Protein AF-A0A2H6ICC0-F1 (afdb_monomer)

Sequence (642 aa):
MKVKYIQVIKNCLLLCLLAVVAGCISTKPDLAPKSLFFDSDNVLNVSFKNEGDGEVPANKGNLVIYIDGRALGGYSFSNLADQSFRTPDGSLTIRSNFRMAGSNRRIAVFIDSENEVNESNEFQNTLSRTMTPPAKNGPDFIVSNLYTDPDNKLKIVVKNIGPANSPSNLEVRMRVIVNESVAADITPTLPSLTAGGGETIITPNPPVVISPNSNVRVLLNTNHLFDEIDNTNNVREDILPGGPSIAPYATLLSQPKIKTNIIWEGSGGIKNYPSWTASRKADLNNSILRLEKGEPQALSAPPALLSGGYISASDAWQIYIAHIAQSLWTEVHGAVAWHLVDFPDEQLAYLLDSRKLMTYQPATNRYKFNTYLMGEITAWNPRISYEVLSNLKMIKATPLETIYALTNWMRGHLIHISGSDDYTEQYGYPGPPPADKVLYPLEGKRHKTAGCWGTSGLYGAVLRSVNIPVERANINLNNGTHSRPVFPSVDRSMPHGDDVYTAFLTPSGAVIPTSKIFYTLAQMATKFISPAVDCVSGECNTIAEQASYNTGKDHLQLAYDYMADYILYQYARYGADYLNDSLRGPRIGGSVHEFVKPYFTDAERAAMVTAVETKVKEIGSGNLETGKSKVIARWDRFQQNE

Solvent-accessible surface area (backbone atoms only — not comparable to full-atom values): 33751 Å² total; per-residue (Å²): 124,78,72,66,57,57,55,53,50,52,52,51,51,48,52,53,52,52,57,66,72,56,68,77,76,80,57,31,17,21,58,29,56,73,48,75,49,64,50,100,82,24,30,40,30,44,30,33,33,15,76,19,82,10,60,51,63,85,72,46,37,33,36,39,38,29,52,73,68,39,81,79,51,69,45,56,51,59,75,46,91,74,65,61,30,30,40,53,72,14,50,47,72,48,75,54,91,50,26,40,60,66,68,68,46,38,39,36,38,31,42,34,76,84,64,65,58,75,53,55,49,78,43,42,20,52,44,50,30,20,42,61,43,69,92,76,87,32,19,21,54,28,46,74,46,78,50,55,49,99,84,30,33,48,38,39,31,39,29,22,64,15,82,24,57,40,61,66,65,39,56,29,41,37,40,35,28,46,70,93,38,81,72,44,78,46,72,54,65,38,66,57,26,46,44,63,60,23,67,51,78,49,63,55,83,78,72,47,73,53,57,77,72,31,46,38,36,39,39,55,40,64,83,44,83,82,71,36,45,29,67,81,57,12,60,36,63,49,36,30,58,85,47,77,76,65,61,67,57,53,57,53,57,64,37,66,75,54,24,63,41,31,28,46,67,54,91,91,45,79,40,31,51,83,75,50,54,72,66,60,54,48,50,35,52,52,39,36,53,26,59,74,57,72,46,80,62,95,63,92,61,80,77,68,74,42,88,93,61,24,31,50,53,65,55,51,49,52,33,48,35,41,40,44,26,40,38,51,49,32,59,73,68,56,75,49,82,72,60,77,84,80,48,54,70,80,49,40,30,46,55,35,22,38,78,50,60,34,48,73,39,78,94,74,53,30,27,25,63,34,52,93,54,34,12,35,28,32,70,58,57,35,64,58,32,33,30,50,33,55,74,70,62,23,67,45,84,43,74,64,52,21,53,42,40,49,45,40,42,38,34,49,53,42,43,68,59,56,96,83,64,53,48,40,80,53,54,75,38,83,56,54,51,42,50,63,32,37,66,25,8,38,74,99,44,53,32,48,31,62,38,23,31,11,37,16,10,43,51,34,38,34,37,29,27,69,69,42,42,42,44,50,41,79,38,52,35,71,91,45,82,44,25,11,36,32,32,75,91,68,50,33,28,40,84,47,27,40,56,54,51,31,65,49,68,36,57,54,34,43,67,73,64,63,75,75,68,48,37,40,58,68,52,40,44,51,50,41,73,60,34,82,57,56,70,44,99,88,44,59,38,49,57,26,40,35,20,40,48,47,52,54,39,51,39,49,48,51,17,55,80,53,59,13,35,40,60,46,30,40,32,47,78,63,30,62,69,53,36,46,46,55,44,27,23,59,70,59,97,87,40,68,47,64,59,72,56,51,63,43,53,73,70,54,33,55,50,50,47,53,52,42,52,50,50,34,14,54,73,23,77,71,36,50,69,54,10,25,53,51,45,45,52,35,46,54,50,51,74,61,64,108

Structure (mmCIF, N/CA/C/O backbone):
data_AF-A0A2H6ICC0-F1
#
_entry.id   AF-A0A2H6ICC0-F1
#
loop_
_atom_site.group_PDB
_atom_site.id
_atom_site.type_symbol
_atom_site.label_atom_id
_atom_site.label_alt_id
_atom_site.label_comp_id
_atom_site.label_asym_id
_atom_site.label_entity_id
_atom_site.label_seq_id
_atom_site.pdbx_PDB_ins_code
_atom_site.Cartn_x
_atom_site.Cartn_y
_atom_site.Cartn_z
_atom_site.occupancy
_atom_site.B_iso_or_equiv
_atom_site.auth_seq_id
_atom_site.auth_comp_id
_atom_site.auth_asym_id
_atom_site.auth_atom_id
_atom_site.pdbx_PDB_model_num
ATOM 1 N N . MET A 1 1 ? 50.629 -50.264 -19.658 1.00 44.12 1 MET A N 1
ATOM 2 C CA . MET A 1 1 ? 49.851 -49.571 -18.599 1.00 44.12 1 MET A CA 1
ATOM 3 C C . MET A 1 1 ? 49.465 -48.116 -18.917 1.00 44.12 1 MET A C 1
ATOM 5 O O . MET A 1 1 ? 48.429 -47.691 -18.432 1.00 44.12 1 MET A O 1
ATOM 9 N N . LYS A 1 2 ? 50.190 -47.361 -19.765 1.00 41.44 2 LYS A N 1
ATOM 10 C CA . LYS A 1 2 ? 49.881 -45.937 -20.058 1.00 41.44 2 LYS A CA 1
ATOM 11 C C . LYS A 1 2 ? 48.737 -45.650 -21.056 1.00 41.44 2 LYS A C 1
ATOM 13 O O . LYS A 1 2 ? 48.258 -44.527 -21.093 1.00 41.44 2 LYS A O 1
ATOM 18 N N . VAL A 1 3 ? 48.252 -46.634 -21.822 1.00 41.25 3 VAL A N 1
ATOM 19 C CA . VAL A 1 3 ? 47.220 -46.400 -22.864 1.00 41.25 3 VAL A CA 1
ATOM 20 C C . VAL A 1 3 ? 45.780 -46.515 -22.327 1.00 41.25 3 VAL A C 1
ATOM 22 O O . VAL A 1 3 ? 44.888 -45.834 -22.817 1.00 41.25 3 VAL A O 1
ATOM 25 N N . LYS A 1 4 ? 45.540 -47.283 -21.250 1.00 40.09 4 LYS A N 1
ATOM 26 C CA . LYS A 1 4 ? 44.198 -47.405 -20.640 1.00 40.09 4 LYS A CA 1
ATOM 27 C C . LYS A 1 4 ? 43.798 -46.203 -19.765 1.00 40.09 4 LYS A C 1
ATOM 29 O O . LYS A 1 4 ? 42.611 -45.940 -19.629 1.00 40.09 4 LYS A O 1
ATOM 34 N N . TYR A 1 5 ? 44.757 -45.439 -19.235 1.00 37.22 5 TYR A N 1
ATOM 35 C CA . TYR A 1 5 ? 44.473 -44.263 -18.395 1.00 37.22 5 TYR A CA 1
ATOM 36 C C . TYR A 1 5 ? 43.993 -43.041 -19.201 1.00 37.22 5 TYR A C 1
ATOM 38 O O . TYR A 1 5 ? 43.163 -42.276 -18.722 1.00 37.22 5 TYR A O 1
ATOM 46 N N . ILE A 1 6 ? 44.443 -42.881 -20.451 1.00 44.91 6 ILE A N 1
ATOM 47 C CA . ILE A 1 6 ? 44.057 -41.742 -21.305 1.00 44.91 6 ILE A CA 1
ATOM 48 C C . ILE A 1 6 ? 42.620 -41.893 -21.833 1.00 44.91 6 ILE A C 1
ATOM 50 O O . ILE A 1 6 ? 41.911 -40.898 -21.964 1.00 44.91 6 ILE A O 1
ATOM 54 N N . GLN A 1 7 ? 42.152 -43.125 -22.068 1.00 40.81 7 GLN A N 1
ATOM 55 C CA . GLN A 1 7 ? 40.776 -43.382 -22.512 1.00 40.81 7 GLN A CA 1
ATOM 56 C C . GLN A 1 7 ? 39.751 -43.157 -21.384 1.00 40.81 7 GLN A C 1
ATOM 58 O O . GLN A 1 7 ? 38.674 -42.623 -21.629 1.00 40.81 7 GLN A O 1
ATOM 63 N N . VAL A 1 8 ? 40.103 -43.504 -20.139 1.00 47.03 8 VAL A N 1
ATOM 64 C CA . VAL A 1 8 ? 39.244 -43.284 -18.961 1.00 47.03 8 VAL A CA 1
ATOM 65 C C . VAL A 1 8 ? 39.170 -41.796 -18.604 1.00 47.03 8 VAL A C 1
ATOM 67 O O . VAL A 1 8 ? 38.087 -41.297 -18.317 1.00 47.03 8 VAL A O 1
ATOM 70 N N . ILE A 1 9 ? 40.277 -41.054 -18.718 1.00 47.78 9 ILE A N 1
ATOM 71 C CA . ILE A 1 9 ? 40.278 -39.599 -18.498 1.00 47.78 9 ILE A CA 1
ATOM 72 C C . ILE A 1 9 ? 39.513 -38.871 -19.612 1.00 47.78 9 ILE A C 1
ATOM 74 O O . ILE A 1 9 ? 38.748 -37.967 -19.300 1.00 47.78 9 ILE A O 1
ATOM 78 N N . LYS A 1 10 ? 39.627 -39.284 -20.885 1.00 42.25 10 LYS A N 1
ATOM 79 C CA . LYS A 1 10 ? 38.816 -38.711 -21.977 1.00 42.25 10 LYS A CA 1
ATOM 80 C C . LYS A 1 10 ? 37.323 -38.995 -21.815 1.00 42.25 10 LYS A C 1
ATOM 82 O O . LYS A 1 10 ? 36.534 -38.090 -22.050 1.00 42.25 10 LYS A O 1
ATOM 87 N N . ASN A 1 11 ? 36.933 -40.187 -21.361 1.00 40.16 11 ASN A N 1
ATOM 88 C CA . ASN A 1 11 ? 35.523 -40.507 -21.118 1.00 40.16 11 ASN A CA 1
ATOM 89 C C . ASN A 1 11 ? 34.962 -39.806 -19.867 1.00 40.16 11 ASN A C 1
ATOM 91 O O . ASN A 1 11 ? 33.816 -39.372 -19.903 1.00 40.16 11 ASN A O 1
ATOM 95 N N . CYS A 1 12 ? 35.755 -39.606 -18.805 1.00 36.97 12 CYS A N 1
ATOM 96 C CA . CYS A 1 12 ? 35.350 -38.781 -17.658 1.00 36.97 12 CYS A CA 1
ATOM 97 C C . CYS A 1 12 ? 35.291 -37.284 -17.996 1.00 36.97 12 CYS A C 1
ATOM 99 O O . CYS A 1 12 ? 34.384 -36.606 -17.527 1.00 36.97 12 CYS A O 1
ATOM 101 N N . LEU A 1 13 ? 36.199 -36.759 -18.832 1.00 36.88 13 LEU A N 1
ATOM 102 C CA . LEU A 1 13 ? 36.127 -35.368 -19.296 1.00 36.88 13 LEU A CA 1
ATOM 103 C C . LEU A 1 13 ? 34.940 -35.151 -20.242 1.00 36.88 13 LEU A C 1
ATOM 105 O O . LEU A 1 13 ? 34.327 -34.094 -20.195 1.00 36.88 13 LEU A O 1
ATOM 109 N N . LEU A 1 14 ? 34.589 -36.147 -21.066 1.00 37.28 14 LEU A N 1
ATOM 110 C CA . LEU A 1 14 ? 33.424 -36.089 -21.951 1.00 37.28 14 LEU A CA 1
ATOM 111 C C . LEU A 1 14 ? 32.106 -36.223 -21.167 1.00 37.28 14 LEU A C 1
ATOM 113 O O . LEU A 1 14 ? 31.160 -35.515 -21.488 1.00 37.28 14 LEU A O 1
ATOM 117 N N . LEU A 1 15 ? 32.051 -37.042 -20.104 1.00 35.84 15 LEU A N 1
ATOM 118 C CA . LEU A 1 15 ? 30.902 -37.081 -19.185 1.00 35.84 15 LEU A CA 1
ATOM 119 C C . LEU A 1 15 ? 30.785 -35.806 -18.331 1.00 35.84 15 LEU A C 1
ATOM 121 O O . LEU A 1 15 ? 29.672 -35.335 -18.122 1.00 35.84 15 LEU A O 1
ATOM 125 N N . CYS A 1 16 ? 31.897 -35.206 -17.889 1.00 31.72 16 CYS A N 1
ATOM 126 C CA . CYS A 1 16 ? 31.870 -33.908 -17.205 1.00 31.72 16 CYS A CA 1
ATOM 127 C C . CYS A 1 16 ? 31.528 -32.749 -18.154 1.00 31.72 16 CYS A C 1
ATOM 129 O O . CYS A 1 16 ? 30.838 -31.832 -17.731 1.00 31.72 16 CYS A O 1
ATOM 131 N N . LEU A 1 17 ? 31.937 -32.780 -19.431 1.00 33.81 17 LEU A N 1
ATOM 132 C CA . LEU A 1 17 ? 31.504 -31.774 -20.411 1.00 33.81 17 LEU A CA 1
ATOM 133 C C . LEU A 1 17 ? 30.037 -31.959 -20.824 1.00 33.81 17 LEU A C 1
ATOM 135 O O . LEU A 1 17 ? 29.349 -30.965 -21.017 1.00 33.81 17 LEU A O 1
ATOM 139 N N . LEU A 1 18 ? 29.523 -33.190 -20.910 1.00 32.41 18 LEU A N 1
ATOM 140 C CA . LEU A 1 18 ? 28.098 -33.435 -21.177 1.00 32.41 18 LEU A CA 1
ATOM 141 C C . LEU A 1 18 ? 27.208 -33.059 -19.979 1.00 32.41 18 LEU A C 1
ATOM 143 O O . LEU A 1 18 ? 26.106 -32.557 -20.182 1.00 32.41 18 LEU A O 1
ATOM 147 N N . ALA A 1 19 ? 27.701 -33.198 -18.743 1.00 30.83 19 ALA A N 1
ATOM 148 C CA . ALA A 1 19 ? 27.002 -32.738 -17.540 1.00 30.83 19 ALA A CA 1
ATOM 149 C C . ALA A 1 19 ? 26.992 -31.203 -17.373 1.00 30.83 19 ALA A C 1
ATOM 151 O O . ALA A 1 19 ? 26.155 -30.678 -16.647 1.00 30.83 19 ALA A O 1
ATOM 152 N N . VAL A 1 20 ? 27.879 -30.472 -18.061 1.00 34.12 20 VAL A N 1
ATOM 153 C CA . VAL A 1 20 ? 27.887 -28.994 -18.083 1.00 34.12 20 VAL A CA 1
ATOM 154 C C . VAL A 1 20 ? 26.990 -28.427 -19.200 1.00 34.12 20 VAL A C 1
ATOM 156 O O . VAL A 1 20 ? 26.629 -27.255 -19.158 1.00 34.12 20 VAL A O 1
ATOM 159 N N . VAL A 1 21 ? 26.558 -29.250 -20.166 1.00 37.00 21 VAL A N 1
ATOM 160 C CA . VAL A 1 21 ? 25.686 -28.830 -21.287 1.00 37.00 21 VAL A CA 1
ATOM 161 C C . VAL A 1 21 ? 24.214 -29.223 -21.079 1.00 37.00 21 VAL A C 1
ATOM 163 O O . VAL A 1 21 ? 23.331 -28.673 -21.729 1.00 37.00 21 VAL A O 1
ATOM 166 N N . ALA A 1 22 ? 23.913 -30.081 -20.105 1.00 35.56 22 ALA A N 1
ATOM 167 C CA . ALA A 1 22 ? 22.574 -30.208 -19.538 1.00 35.56 22 ALA A CA 1
ATOM 168 C C . ALA A 1 22 ? 22.519 -29.424 -18.223 1.00 35.56 22 ALA A C 1
ATOM 170 O O . ALA A 1 22 ? 22.452 -30.000 -17.139 1.00 35.56 22 ALA A O 1
ATOM 171 N N . GLY A 1 23 ? 22.574 -28.093 -18.309 1.00 34.41 23 GLY A N 1
ATOM 172 C CA . GLY A 1 23 ? 22.089 -27.277 -17.206 1.00 34.41 23 GLY A CA 1
ATOM 173 C C . GLY A 1 23 ? 20.642 -27.690 -16.960 1.00 34.41 23 GLY A C 1
ATOM 174 O O . GLY A 1 23 ? 19.778 -27.377 -17.773 1.00 34.41 23 GLY A O 1
ATOM 175 N N . CYS A 1 24 ? 20.381 -28.446 -15.889 1.00 34.72 24 CYS A N 1
ATOM 176 C CA . CYS A 1 24 ? 19.033 -28.591 -15.361 1.00 34.72 24 CYS A CA 1
ATOM 177 C C . CYS A 1 24 ? 18.557 -27.170 -15.065 1.00 34.72 24 CYS A C 1
ATOM 179 O O . CYS A 1 24 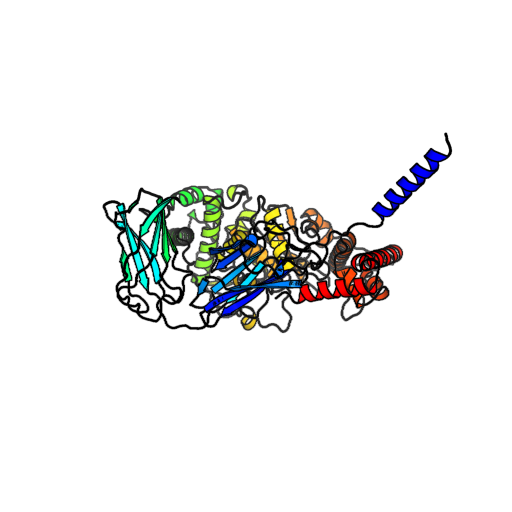? 18.914 -26.589 -14.039 1.00 34.72 24 CYS A O 1
ATOM 181 N N . ILE A 1 25 ? 17.816 -26.583 -16.004 1.00 48.03 25 ILE A N 1
ATOM 182 C CA . ILE A 1 25 ? 17.058 -25.366 -15.771 1.00 48.03 25 ILE A CA 1
ATOM 183 C C . ILE A 1 25 ? 16.066 -25.770 -14.688 1.00 48.03 25 ILE A C 1
ATOM 185 O O . ILE A 1 25 ? 15.098 -26.472 -14.960 1.00 48.03 25 ILE A O 1
ATOM 189 N N . SER A 1 26 ? 16.374 -25.423 -13.440 1.00 57.66 26 SER A N 1
ATOM 190 C CA . SER A 1 26 ? 15.455 -25.624 -12.330 1.00 57.66 26 SER A CA 1
ATOM 191 C C . SER A 1 26 ? 14.268 -24.700 -12.575 1.00 57.66 26 SER A C 1
ATOM 193 O O . SER A 1 26 ? 14.351 -23.492 -12.342 1.00 57.66 26 SER A O 1
ATOM 195 N N . THR A 1 27 ? 13.205 -25.246 -13.157 1.00 82.00 27 THR A N 1
ATOM 196 C CA . THR A 1 27 ? 11.930 -24.561 -13.343 1.00 82.00 27 THR A CA 1
ATOM 197 C C . THR A 1 27 ? 11.330 -24.300 -11.969 1.00 82.00 27 THR A C 1
ATOM 199 O O . THR A 1 27 ? 11.244 -25.217 -11.151 1.00 82.00 27 THR A O 1
ATOM 202 N N . LYS A 1 28 ? 10.933 -23.057 -11.701 1.00 89.75 28 LYS A N 1
ATOM 203 C CA . LYS A 1 28 ? 10.338 -22.662 -10.422 1.00 89.75 28 LYS A CA 1
ATOM 204 C C . LYS A 1 28 ? 8.816 -22.493 -10.549 1.00 89.75 28 LYS A C 1
ATOM 206 O O . LYS A 1 28 ? 8.366 -22.122 -11.637 1.00 89.75 28 LYS A O 1
ATOM 211 N N . PRO A 1 29 ? 8.044 -22.775 -9.486 1.00 93.38 29 PRO A N 1
ATOM 212 C CA . PRO A 1 29 ? 6.630 -22.403 -9.414 1.00 93.38 29 PRO A CA 1
ATOM 213 C C . PRO A 1 29 ? 6.448 -20.875 -9.335 1.00 93.38 29 PRO A C 1
ATOM 215 O O . PRO A 1 29 ? 7.413 -20.154 -9.082 1.00 93.38 29 PRO A O 1
ATOM 218 N N . ASP A 1 30 ? 5.217 -20.409 -9.548 1.00 92.56 30 ASP A N 1
ATOM 219 C CA . ASP A 1 30 ? 4.796 -18.997 -9.457 1.00 92.56 30 ASP A CA 1
ATOM 220 C C . ASP A 1 30 ? 3.329 -18.941 -9.001 1.00 92.56 30 ASP A C 1
ATOM 222 O O . ASP A 1 30 ? 2.415 -19.211 -9.775 1.00 92.56 30 ASP A O 1
ATOM 226 N N . LEU A 1 31 ? 3.082 -18.716 -7.723 1.00 94.50 31 LEU A N 1
ATOM 227 C CA . LEU A 1 31 ? 1.787 -18.777 -7.073 1.00 94.50 31 LEU A CA 1
ATOM 228 C C . LEU A 1 31 ? 1.141 -17.395 -7.022 1.00 94.50 31 LEU A C 1
ATOM 230 O O . LEU A 1 31 ? 1.416 -16.574 -6.154 1.00 94.50 31 LEU A O 1
ATOM 234 N N . ALA A 1 32 ? 0.146 -17.191 -7.876 1.00 93.75 32 ALA A N 1
ATOM 235 C CA . ALA A 1 32 ? -0.586 -15.936 -7.925 1.00 93.75 32 ALA A CA 1
ATOM 236 C C . ALA A 1 32 ? -2.069 -16.133 -7.557 1.00 93.75 32 ALA A C 1
ATOM 238 O O . ALA A 1 32 ? -2.754 -16.963 -8.176 1.00 93.75 32 ALA A O 1
ATOM 239 N N . PRO A 1 33 ? -2.626 -15.370 -6.593 1.00 95.19 33 PRO A N 1
ATOM 240 C CA . PRO A 1 33 ? -4.070 -15.231 -6.458 1.00 95.19 33 PRO A CA 1
ATOM 241 C C . PRO A 1 33 ? -4.669 -14.625 -7.734 1.00 95.19 33 PRO A C 1
ATOM 243 O O . PRO A 1 33 ? -4.072 -13.767 -8.379 1.00 95.19 33 PRO A O 1
ATOM 246 N N . LYS A 1 34 ? -5.858 -15.097 -8.117 1.00 93.12 34 LYS A N 1
ATOM 247 C CA . LYS A 1 34 ? -6.513 -14.750 -9.388 1.00 93.12 34 LYS A CA 1
ATOM 248 C C . LYS A 1 34 ? -7.861 -14.090 -9.217 1.00 93.12 34 LYS A C 1
ATOM 250 O O . LYS A 1 34 ? -8.184 -13.186 -9.976 1.00 93.12 34 LYS A O 1
ATOM 255 N N . SER A 1 35 ? -8.664 -14.531 -8.254 1.00 93.81 35 SER A N 1
ATOM 256 C CA . SER A 1 35 ? -9.976 -13.923 -8.049 1.00 93.81 35 SER A CA 1
ATOM 257 C C . SER A 1 35 ? -10.498 -14.090 -6.630 1.00 93.81 35 SER A C 1
ATOM 259 O O . SER A 1 35 ? -10.187 -15.055 -5.928 1.00 93.81 35 SER A O 1
ATOM 261 N N . LEU A 1 36 ? -11.322 -13.122 -6.237 1.00 95.75 36 LEU A N 1
ATOM 262 C CA . LEU A 1 36 ? -12.102 -13.098 -5.009 1.00 95.75 36 LEU A CA 1
ATOM 263 C C . LEU A 1 36 ? -13.563 -12.940 -5.414 1.00 95.75 36 LEU A C 1
ATOM 265 O O . LEU A 1 36 ? -13.875 -12.077 -6.233 1.00 95.75 36 LEU A O 1
ATOM 269 N N . PHE A 1 37 ? -14.455 -13.755 -4.861 1.00 96.50 37 PHE A N 1
ATOM 270 C CA . PHE A 1 37 ? -15.891 -13.628 -5.113 1.00 96.50 37 PHE A CA 1
ATOM 271 C C . PHE A 1 37 ? -16.714 -14.190 -3.956 1.00 96.50 37 PHE A C 1
ATOM 273 O O . PHE A 1 37 ? -16.243 -15.026 -3.184 1.00 96.50 37 PHE A O 1
ATOM 280 N N . PHE A 1 38 ? -17.958 -13.735 -3.841 1.00 96.56 38 PHE A N 1
ATOM 281 C CA . PHE A 1 38 ? -18.928 -14.280 -2.896 1.00 96.56 38 PHE A CA 1
ATOM 282 C C . PHE A 1 38 ? -19.798 -15.328 -3.583 1.00 96.56 38 PHE A C 1
ATOM 284 O O . PHE A 1 38 ? -20.252 -15.113 -4.707 1.00 96.56 38 PHE A O 1
ATOM 291 N N . ASP A 1 39 ? -20.041 -16.453 -2.916 1.00 95.75 39 ASP A N 1
ATOM 292 C CA . ASP A 1 39 ? -21.062 -17.400 -3.367 1.00 95.75 39 ASP A CA 1
ATOM 293 C C . ASP A 1 39 ? -22.481 -16.946 -2.970 1.00 95.75 39 ASP A C 1
ATOM 295 O O . ASP A 1 39 ? -22.679 -15.896 -2.354 1.00 95.75 39 ASP A O 1
ATOM 299 N N . SER A 1 40 ? -23.489 -17.762 -3.294 1.00 92.56 40 SER A N 1
ATOM 300 C CA . SER A 1 40 ? -24.893 -17.506 -2.937 1.00 92.56 40 SER A CA 1
ATOM 301 C C . SER A 1 40 ? -25.155 -17.425 -1.428 1.00 92.56 40 SER A C 1
ATOM 303 O O . SER A 1 40 ? -26.212 -16.953 -1.002 1.00 92.56 40 SER A O 1
ATOM 305 N N . ASP A 1 41 ? -24.215 -17.888 -0.603 1.00 92.19 41 ASP A N 1
ATOM 306 C CA . ASP A 1 41 ? -24.300 -17.826 0.847 1.00 92.19 41 ASP A CA 1
ATOM 307 C C . ASP A 1 41 ? -23.580 -16.625 1.465 1.00 92.19 41 ASP A C 1
ATOM 309 O O . ASP A 1 41 ? -23.673 -16.446 2.684 1.00 92.19 41 ASP A O 1
ATOM 313 N N . ASN A 1 42 ? -22.976 -15.763 0.641 1.00 95.12 42 ASN A N 1
ATOM 314 C CA . ASN A 1 42 ? -22.047 -14.693 1.014 1.00 95.12 42 ASN A CA 1
ATOM 315 C C . ASN A 1 42 ? -20.739 -15.198 1.631 1.00 95.12 42 ASN A C 1
ATOM 317 O O . ASN A 1 42 ? -20.089 -14.476 2.393 1.00 95.12 42 ASN A O 1
ATOM 321 N N . VAL A 1 43 ? -20.343 -16.432 1.330 1.00 95.88 43 VAL A N 1
ATOM 322 C CA . VAL A 1 43 ? -19.042 -16.951 1.744 1.00 95.88 43 VAL A CA 1
ATOM 323 C C . VAL A 1 43 ? -17.990 -16.518 0.731 1.00 95.88 43 VAL A C 1
ATOM 325 O O . VAL A 1 43 ? -18.186 -16.638 -0.481 1.00 95.88 43 VAL A O 1
ATOM 328 N N . LEU A 1 44 ? -16.868 -15.998 1.228 1.00 97.00 44 LEU A N 1
ATOM 329 C CA . LEU A 1 44 ? -15.742 -15.595 0.392 1.00 97.00 44 LEU A CA 1
ATOM 330 C C . LEU A 1 44 ? -15.065 -16.822 -0.221 1.00 97.00 44 LEU A C 1
ATOM 332 O O . LEU A 1 44 ? -14.693 -17.759 0.488 1.00 97.00 44 LEU A O 1
ATOM 336 N N . ASN A 1 45 ? -14.851 -16.778 -1.528 1.00 97.69 45 ASN A N 1
ATOM 337 C CA . ASN A 1 45 ? -14.082 -17.747 -2.290 1.00 97.69 45 ASN A CA 1
ATOM 338 C C . ASN A 1 45 ? -12.814 -17.077 -2.821 1.00 97.69 45 ASN A C 1
ATOM 340 O O . ASN A 1 45 ? -12.860 -15.939 -3.292 1.00 97.69 45 ASN A O 1
ATOM 344 N N . VAL A 1 46 ? -11.695 -17.795 -2.749 1.00 97.31 46 VAL A N 1
ATOM 345 C CA . VAL A 1 46 ? -10.382 -17.333 -3.211 1.00 97.31 46 VAL A CA 1
ATOM 346 C C . VAL A 1 46 ? -9.857 -18.312 -4.246 1.00 97.31 46 VAL A C 1
ATOM 348 O O . VAL A 1 46 ? -9.639 -19.478 -3.925 1.00 97.31 46 VAL A O 1
ATOM 351 N N . SER A 1 47 ? -9.640 -17.848 -5.474 1.00 96.62 47 SER A N 1
ATOM 352 C CA . SER A 1 47 ? -9.022 -18.655 -6.530 1.00 96.62 47 SER A CA 1
ATOM 353 C C . SER A 1 47 ? -7.577 -18.242 -6.736 1.00 96.62 47 SER A C 1
ATOM 355 O O . SER A 1 47 ? -7.275 -17.049 -6.746 1.00 96.62 47 SER A O 1
ATOM 357 N N . PHE A 1 48 ? -6.696 -19.212 -6.940 1.00 96.38 48 PHE A N 1
ATOM 358 C CA . PHE A 1 48 ? -5.279 -18.988 -7.208 1.00 96.38 48 PHE A CA 1
ATOM 359 C C . PHE A 1 48 ? -4.714 -20.046 -8.153 1.00 96.38 48 PHE A C 1
ATOM 361 O O . PHE A 1 48 ? -5.356 -21.069 -8.413 1.00 96.38 48 PHE A O 1
ATOM 368 N N . LYS A 1 49 ? -3.532 -19.774 -8.709 1.00 95.25 49 LYS A N 1
ATOM 369 C CA . LYS A 1 49 ? -2.915 -20.591 -9.755 1.00 95.25 49 LYS A CA 1
ATOM 370 C C . LYS A 1 49 ? -1.396 -20.649 -9.591 1.00 95.25 49 LYS A C 1
ATOM 372 O O . LYS A 1 49 ? -0.803 -19.646 -9.212 1.00 95.25 49 LYS A O 1
ATOM 377 N N . ASN A 1 50 ? -0.791 -21.787 -9.930 1.00 95.19 50 ASN A N 1
ATOM 378 C CA . ASN A 1 50 ? 0.634 -21.878 -10.241 1.00 95.19 50 ASN A CA 1
ATOM 379 C C . ASN A 1 50 ? 0.863 -21.522 -11.723 1.00 95.19 50 ASN A C 1
ATOM 381 O O . ASN A 1 50 ? 0.532 -22.296 -12.618 1.00 95.19 50 ASN A O 1
ATOM 385 N N . GLU A 1 51 ? 1.386 -20.334 -11.999 1.00 90.19 51 GLU A N 1
ATOM 386 C CA . GLU A 1 51 ? 1.707 -19.808 -13.332 1.00 90.19 51 GLU A CA 1
ATOM 387 C C . GLU A 1 51 ? 3.146 -20.077 -13.779 1.00 90.19 51 GLU A C 1
ATOM 389 O O . GLU A 1 51 ? 3.539 -19.674 -14.885 1.00 90.19 51 GLU A O 1
ATOM 394 N N . GLY A 1 52 ? 3.920 -20.724 -12.908 1.00 88.44 52 GLY A N 1
ATOM 395 C CA . GLY A 1 52 ? 5.311 -21.062 -13.131 1.00 88.44 52 GLY A CA 1
ATOM 396 C C . GLY A 1 52 ? 5.455 -22.358 -13.915 1.00 88.44 52 GLY A C 1
ATOM 397 O O . GLY A 1 52 ? 4.552 -23.191 -13.981 1.00 88.44 52 GLY A O 1
ATOM 398 N N . ASP A 1 53 ? 6.644 -22.546 -14.480 1.00 85.94 53 ASP A N 1
ATOM 399 C CA . ASP A 1 53 ? 6.994 -23.762 -15.222 1.00 85.94 53 ASP A CA 1
ATOM 400 C C . ASP A 1 53 ? 7.369 -24.928 -14.276 1.00 85.94 53 ASP A C 1
ATOM 402 O O . ASP A 1 53 ? 7.598 -26.046 -14.737 1.00 85.94 53 ASP A O 1
ATOM 406 N N . GLY A 1 54 ? 7.500 -24.675 -12.966 1.00 90.19 54 GLY A N 1
ATOM 407 C CA . GLY A 1 54 ? 7.873 -25.661 -11.947 1.00 90.19 54 GLY A CA 1
ATOM 408 C C . GLY A 1 54 ? 6.720 -26.086 -11.040 1.00 90.19 54 GLY A C 1
ATOM 409 O O . GLY A 1 54 ? 5.731 -25.376 -10.883 1.00 90.19 54 GLY A O 1
ATOM 410 N N . GLU A 1 55 ? 6.865 -27.248 -10.404 1.00 95.06 55 GLU A N 1
ATOM 411 C CA . GLU A 1 55 ? 5.908 -27.740 -9.409 1.00 95.06 55 GLU A CA 1
ATOM 412 C C . GLU A 1 55 ? 6.084 -27.048 -8.049 1.00 95.06 55 GLU A C 1
ATOM 414 O O . GLU A 1 55 ? 7.204 -26.801 -7.592 1.00 95.06 55 GLU A O 1
ATOM 419 N N . VAL A 1 56 ? 4.971 -26.795 -7.360 1.00 95.69 56 VAL A N 1
ATOM 420 C CA . VAL A 1 56 ? 4.965 -26.333 -5.968 1.00 95.69 56 VAL A CA 1
ATOM 421 C C . VAL A 1 56 ? 5.333 -27.512 -5.059 1.00 95.69 56 VAL A C 1
ATOM 423 O O . VAL A 1 56 ? 4.596 -28.505 -5.030 1.00 95.69 56 VAL A O 1
ATOM 426 N N . PRO A 1 57 ? 6.414 -27.427 -4.260 1.00 94.94 57 PRO A N 1
ATOM 427 C CA . PRO A 1 57 ? 6.842 -28.531 -3.406 1.00 94.94 57 PRO A CA 1
ATOM 428 C C . PRO A 1 57 ? 5.743 -28.998 -2.449 1.00 94.94 57 PRO A C 1
ATOM 430 O O . PRO A 1 57 ? 5.037 -28.181 -1.856 1.00 94.94 57 PRO A O 1
ATOM 433 N N . ALA A 1 58 ? 5.623 -30.314 -2.256 1.00 92.19 58 ALA A N 1
ATOM 434 C CA . ALA A 1 58 ? 4.652 -30.890 -1.329 1.00 92.19 58 ALA A CA 1
ATOM 435 C C . ALA A 1 58 ? 4.807 -30.321 0.093 1.00 92.19 58 ALA A C 1
ATOM 437 O O . ALA A 1 58 ? 5.918 -30.070 0.560 1.00 92.19 58 ALA A O 1
ATOM 438 N N . ASN A 1 59 ? 3.678 -30.160 0.788 1.00 89.19 59 ASN A N 1
ATOM 439 C CA . ASN A 1 59 ? 3.580 -29.673 2.171 1.00 89.19 59 ASN A CA 1
ATOM 440 C C . ASN A 1 59 ? 4.104 -28.255 2.439 1.00 89.19 59 ASN A C 1
ATOM 442 O O . ASN A 1 59 ? 4.153 -27.857 3.598 1.00 89.19 59 ASN A O 1
ATOM 446 N N . LYS A 1 60 ? 4.465 -27.498 1.402 1.00 94.62 60 LYS A N 1
ATOM 447 C CA . LYS A 1 60 ? 4.885 -26.104 1.529 1.00 94.62 60 LYS A CA 1
ATOM 448 C C . LYS A 1 60 ? 3.804 -25.127 1.107 1.00 94.62 60 LYS A C 1
ATOM 450 O O . LYS A 1 60 ? 2.991 -25.451 0.229 1.00 94.62 60 LYS A O 1
ATOM 455 N N . GLY A 1 61 ? 3.892 -23.937 1.688 1.00 94.81 61 GLY A N 1
ATOM 456 C CA . GLY A 1 61 ? 3.119 -22.769 1.316 1.00 94.81 61 GLY A CA 1
ATOM 457 C C . GLY A 1 61 ? 1.827 -22.641 2.108 1.00 94.81 61 GLY A C 1
ATOM 458 O O . GLY A 1 61 ? 1.296 -23.583 2.715 1.00 94.81 61 GLY A O 1
ATOM 459 N N . ASN A 1 62 ? 1.310 -21.426 2.093 1.00 96.44 62 ASN A N 1
ATOM 460 C CA . ASN A 1 62 ? 0.125 -21.050 2.832 1.00 96.44 62 ASN A CA 1
ATOM 461 C C . ASN A 1 62 ? -0.623 -19.917 2.125 1.00 96.44 62 ASN A C 1
ATOM 463 O O . ASN A 1 62 ? -0.124 -19.305 1.189 1.00 96.44 62 ASN A O 1
ATOM 467 N N . LEU A 1 63 ? -1.832 -19.630 2.588 1.00 96.50 63 LEU A N 1
ATOM 468 C CA . LEU A 1 63 ? -2.618 -18.477 2.165 1.00 96.50 63 LEU A CA 1
ATOM 469 C C . LEU A 1 63 ? -3.194 -17.805 3.402 1.00 96.50 63 LEU A C 1
ATOM 471 O O . LEU A 1 63 ? -3.827 -18.476 4.213 1.00 96.50 63 LEU A O 1
ATOM 475 N N . VAL A 1 64 ? -3.011 -16.496 3.542 1.00 97.50 64 VAL A N 1
ATOM 476 C CA . VAL A 1 64 ? -3.603 -15.697 4.626 1.00 97.50 64 VAL A CA 1
ATOM 477 C C . VAL A 1 64 ? -4.659 -14.759 4.054 1.00 97.50 64 VAL A C 1
ATOM 479 O O . VAL A 1 64 ? -4.463 -14.185 2.983 1.00 97.50 64 VAL A O 1
ATOM 482 N N . ILE A 1 65 ? -5.782 -14.617 4.762 1.00 97.31 65 ILE A N 1
ATOM 483 C CA . ILE A 1 65 ? -6.898 -13.742 4.396 1.00 97.31 65 ILE A CA 1
ATOM 484 C C . ILE A 1 65 ? -7.004 -12.605 5.415 1.00 97.31 65 ILE A C 1
ATOM 486 O O . ILE A 1 65 ? -7.132 -12.829 6.624 1.00 97.31 65 ILE A O 1
ATOM 490 N N . TYR A 1 66 ? -7.003 -11.380 4.899 1.00 96.56 66 TYR A N 1
ATOM 491 C CA . TYR A 1 66 ? -7.187 -10.151 5.655 1.00 96.56 66 TYR A CA 1
ATOM 492 C C . TYR A 1 66 ? -8.516 -9.504 5.274 1.00 96.56 66 TYR A C 1
ATOM 494 O O . TYR A 1 66 ? -8.804 -9.329 4.090 1.00 96.56 66 TYR A O 1
ATOM 502 N N . ILE A 1 67 ? -9.311 -9.127 6.273 1.00 95.38 67 ILE A N 1
ATOM 503 C CA . ILE A 1 67 ? -10.610 -8.471 6.095 1.00 95.38 67 ILE A CA 1
ATOM 504 C C . ILE A 1 67 ? -10.628 -7.219 6.970 1.00 95.38 67 ILE A C 1
ATOM 506 O O . ILE A 1 67 ? -10.342 -7.273 8.164 1.00 95.38 67 ILE A O 1
ATOM 510 N N . ASP A 1 68 ? -10.882 -6.072 6.342 1.00 93.56 68 ASP A N 1
ATOM 511 C CA . ASP A 1 68 ? -10.874 -4.731 6.938 1.00 93.56 68 ASP A CA 1
ATOM 512 C C . ASP A 1 68 ? -9.633 -4.445 7.787 1.00 93.56 68 ASP A C 1
ATOM 514 O O . ASP A 1 68 ? -9.698 -3.848 8.860 1.00 93.56 68 ASP A O 1
ATOM 518 N N . GLY A 1 69 ? -8.483 -4.890 7.276 1.00 90.94 69 GLY A N 1
ATOM 519 C CA . GLY A 1 69 ? -7.184 -4.687 7.907 1.00 90.94 69 GLY A CA 1
ATOM 520 C C . GLY A 1 69 ? -6.803 -5.721 8.965 1.00 90.94 69 GLY A C 1
ATOM 521 O O . GLY A 1 69 ? -5.688 -5.648 9.473 1.00 90.94 69 GLY A O 1
ATOM 522 N N . ARG A 1 70 ? -7.666 -6.697 9.279 1.00 90.56 70 ARG A N 1
ATOM 523 C CA . ARG A 1 70 ? -7.411 -7.739 10.287 1.00 90.56 70 ARG A CA 1
ATOM 524 C C . ARG A 1 70 ? -7.122 -9.085 9.630 1.00 90.56 70 ARG A C 1
ATOM 526 O O . ARG A 1 70 ? -7.866 -9.504 8.749 1.00 90.56 70 ARG A O 1
ATOM 533 N N . ALA A 1 71 ? -6.086 -9.786 10.087 1.00 91.38 71 ALA A N 1
ATOM 534 C CA . ALA A 1 71 ? -5.853 -11.182 9.721 1.00 91.38 71 ALA A CA 1
ATOM 535 C C . ALA A 1 71 ? -6.884 -12.066 10.437 1.00 91.38 71 ALA A C 1
ATOM 537 O O . ALA A 1 71 ? -6.803 -12.237 11.654 1.00 91.38 71 ALA A O 1
ATOM 538 N N . LEU A 1 72 ? -7.870 -12.594 9.709 1.00 88.88 72 LEU A N 1
ATOM 539 C CA . LEU A 1 72 ? -8.939 -13.403 10.313 1.00 88.88 72 LEU A CA 1
ATOM 540 C C . LEU A 1 72 ? -8.681 -14.909 10.211 1.00 88.88 72 LEU A C 1
ATOM 542 O O . LEU A 1 72 ? -9.269 -15.688 10.960 1.00 88.88 72 LEU A O 1
ATOM 546 N N . GLY A 1 73 ? -7.782 -15.332 9.322 1.00 89.81 73 GLY A N 1
ATOM 547 C CA . GLY A 1 73 ? -7.353 -16.722 9.220 1.00 89.81 73 GLY A CA 1
ATOM 548 C C . GLY A 1 73 ? -6.606 -17.015 7.927 1.00 89.81 73 GLY A C 1
ATOM 549 O O . GLY A 1 73 ? -6.218 -16.111 7.188 1.00 89.81 73 GLY A O 1
ATOM 550 N N . GLY A 1 74 ? -6.393 -18.300 7.664 1.00 93.56 74 GLY A N 1
ATOM 551 C CA . GLY A 1 74 ? -5.641 -18.761 6.510 1.00 93.56 74 GLY A CA 1
ATOM 552 C C . GLY A 1 74 ? -5.664 -20.276 6.353 1.00 93.56 74 GLY A C 1
ATOM 553 O O . GLY A 1 74 ? -6.238 -20.999 7.168 1.00 93.56 74 GLY A O 1
ATOM 554 N N . TYR A 1 75 ? -5.019 -20.745 5.294 1.00 95.75 75 TYR A N 1
ATOM 555 C CA . TYR A 1 75 ? -4.959 -22.141 4.892 1.00 95.75 75 TYR A CA 1
ATOM 556 C C . TYR A 1 75 ? -3.502 -22.560 4.755 1.00 95.75 75 TYR A C 1
ATOM 558 O O . TYR A 1 75 ? -2.745 -21.935 4.017 1.00 95.75 75 TYR A O 1
ATOM 566 N N . SER A 1 76 ? -3.108 -23.636 5.437 1.00 95.75 76 SER A N 1
ATOM 567 C CA . SER A 1 76 ? -1.859 -24.323 5.104 1.00 95.75 76 SER A CA 1
ATOM 568 C C . SER A 1 76 ? -2.114 -25.243 3.921 1.00 95.75 76 SER A C 1
ATOM 570 O O . SER A 1 76 ? -3.048 -26.048 3.946 1.00 95.75 76 SER A O 1
ATOM 572 N N . PHE A 1 77 ? -1.278 -25.150 2.892 1.00 95.12 77 PHE A N 1
ATOM 573 C CA . PHE A 1 77 ? -1.449 -25.931 1.672 1.00 95.12 77 PHE A CA 1
ATOM 574 C C . PHE A 1 77 ? -1.260 -27.432 1.882 1.00 95.12 77 PHE A C 1
ATOM 576 O O . PHE A 1 77 ? -1.786 -28.225 1.106 1.00 95.12 77 PHE A O 1
ATOM 583 N N . SER A 1 78 ? -0.554 -27.840 2.937 1.00 92.75 78 SER A N 1
ATOM 584 C CA . SER A 1 78 ? -0.430 -29.248 3.337 1.00 92.75 78 SER A CA 1
ATOM 585 C C . SER A 1 78 ? -1.766 -29.874 3.762 1.00 92.75 78 SER A C 1
ATOM 587 O O . SER A 1 78 ? -1.953 -31.076 3.602 1.00 92.75 78 SER A O 1
ATOM 589 N N . ASN A 1 79 ? -2.714 -29.062 4.242 1.00 94.25 79 ASN A N 1
ATOM 590 C CA . ASN A 1 79 ? -3.999 -29.518 4.778 1.00 94.25 79 ASN A CA 1
ATOM 591 C C . ASN A 1 79 ? -5.150 -29.438 3.765 1.00 94.25 79 ASN A C 1
ATOM 593 O O . ASN A 1 79 ? -6.283 -29.793 4.091 1.00 94.25 79 ASN A O 1
ATOM 597 N N . LEU A 1 80 ? -4.893 -28.940 2.553 1.00 94.50 80 LEU A N 1
ATOM 598 C CA . LEU A 1 80 ? -5.909 -28.881 1.507 1.00 94.50 80 LEU A CA 1
ATOM 599 C C . LEU A 1 80 ? -6.177 -30.289 0.961 1.00 94.50 80 LEU A C 1
ATOM 601 O O . LEU A 1 80 ? -5.256 -31.062 0.713 1.00 94.50 80 LEU A O 1
ATOM 605 N N . ALA A 1 81 ? -7.448 -30.643 0.775 1.00 94.12 81 ALA A N 1
ATOM 606 C CA . ALA A 1 81 ? -7.799 -31.938 0.189 1.00 94.12 81 ALA A CA 1
ATOM 607 C C . ALA A 1 81 ? -7.435 -31.998 -1.305 1.00 94.12 81 ALA A C 1
ATOM 609 O O . ALA A 1 81 ? -6.965 -33.023 -1.792 1.00 94.12 81 ALA A O 1
ATOM 610 N N . ASP A 1 82 ? -7.631 -30.884 -2.014 1.00 94.56 82 ASP A N 1
ATOM 611 C CA . ASP A 1 82 ? -7.244 -30.719 -3.411 1.00 94.56 82 ASP A CA 1
ATOM 612 C C . ASP A 1 82 ? -5.836 -30.114 -3.503 1.00 94.56 82 ASP A C 1
ATOM 614 O O . ASP A 1 82 ? -5.530 -29.093 -2.885 1.00 94.56 82 ASP A O 1
ATOM 618 N N . GLN A 1 83 ? -4.974 -30.778 -4.269 1.00 95.06 83 GLN A N 1
ATOM 619 C CA . GLN A 1 83 ? -3.569 -30.430 -4.475 1.00 95.06 83 GLN A CA 1
ATOM 620 C C . GLN A 1 83 ? -3.263 -30.151 -5.958 1.00 95.06 83 GLN A C 1
ATOM 622 O O . GLN A 1 83 ? -2.096 -30.051 -6.335 1.00 95.06 83 GLN A O 1
ATOM 627 N N . SER A 1 84 ? -4.289 -30.026 -6.809 1.00 94.62 84 SER A N 1
ATOM 628 C CA . SER A 1 84 ? -4.151 -29.819 -8.258 1.00 94.62 84 SER A CA 1
ATOM 629 C C . SER A 1 84 ? -3.407 -28.530 -8.623 1.00 94.62 84 SER A C 1
ATOM 631 O O . SER A 1 84 ? -2.713 -28.496 -9.635 1.00 94.62 84 SER A O 1
ATOM 633 N N . PHE A 1 85 ? -3.448 -27.504 -7.767 1.00 96.00 85 PHE A N 1
ATOM 634 C CA . PHE A 1 85 ? -2.699 -26.257 -7.960 1.00 96.00 85 PHE A CA 1
ATOM 635 C C . PHE A 1 85 ? -1.172 -26.432 -7.970 1.00 96.00 85 PHE A C 1
ATOM 637 O O . PHE A 1 85 ? -0.462 -25.516 -8.368 1.00 96.00 85 PHE A O 1
ATOM 644 N N . ARG A 1 86 ? -0.641 -27.569 -7.495 1.00 95.88 86 ARG A N 1
ATOM 645 C CA . ARG A 1 86 ? 0.809 -27.764 -7.380 1.00 95.88 86 ARG A CA 1
ATOM 646 C C . ARG A 1 86 ? 1.506 -27.940 -8.721 1.00 95.88 86 ARG A C 1
ATOM 648 O O . ARG A 1 86 ? 2.679 -27.594 -8.824 1.00 95.88 86 ARG A O 1
ATOM 655 N N . THR A 1 87 ? 0.834 -28.479 -9.731 1.00 95.50 87 THR A N 1
ATOM 656 C CA . THR A 1 87 ? 1.442 -28.655 -11.056 1.00 95.50 87 THR A CA 1
ATOM 657 C C . THR A 1 87 ? 1.521 -27.321 -11.799 1.00 95.50 87 THR A C 1
ATOM 659 O O . THR A 1 87 ? 0.718 -26.432 -11.505 1.00 95.50 87 THR A O 1
ATOM 662 N N . PRO A 1 88 ? 2.437 -27.156 -12.771 1.00 92.81 88 PRO A N 1
ATOM 663 C CA . PRO A 1 88 ? 2.403 -26.022 -13.690 1.00 92.81 88 PRO A CA 1
ATOM 664 C C . PRO A 1 88 ? 1.008 -25.839 -14.289 1.00 92.81 88 PRO A C 1
ATOM 666 O O . PRO A 1 88 ? 0.341 -26.819 -14.627 1.00 92.81 88 PRO A O 1
ATOM 669 N N . ASP A 1 89 ? 0.554 -24.593 -14.366 1.00 90.94 89 ASP A N 1
ATOM 670 C CA . ASP A 1 89 ? -0.796 -24.191 -14.772 1.00 90.94 89 ASP A CA 1
ATOM 671 C C . ASP A 1 89 ? -1.961 -24.720 -13.910 1.00 90.94 89 ASP A C 1
ATOM 673 O O . ASP A 1 89 ? -3.125 -24.427 -14.202 1.00 90.94 89 ASP A O 1
ATOM 677 N N . GLY A 1 90 ? -1.677 -25.442 -12.825 1.00 95.69 90 GLY A N 1
ATOM 678 C CA . GLY A 1 90 ? -2.679 -25.914 -11.878 1.00 95.69 90 GLY A CA 1
ATOM 679 C C . GLY A 1 90 ? -3.339 -24.757 -11.132 1.00 95.69 90 GLY A C 1
ATOM 680 O O . GLY A 1 90 ? -2.686 -23.774 -10.778 1.00 95.69 90 GLY A O 1
ATOM 681 N N . SER A 1 91 ? -4.630 -24.881 -10.835 1.00 96.56 91 SER A N 1
ATOM 682 C CA . SER A 1 91 ? -5.393 -23.887 -10.077 1.00 96.56 91 SER A CA 1
ATOM 683 C C . SER A 1 91 ? -6.236 -24.529 -8.985 1.00 96.56 91 SER A C 1
ATOM 685 O O . SER A 1 91 ? -6.521 -25.722 -9.020 1.00 96.56 91 SER A O 1
ATOM 687 N N . LEU A 1 92 ? -6.635 -23.723 -8.004 1.00 97.38 92 LEU A N 1
ATOM 688 C CA . LEU A 1 92 ? -7.565 -24.124 -6.957 1.00 97.38 92 LEU A CA 1
ATOM 689 C C . LEU A 1 92 ? -8.436 -22.937 -6.547 1.00 97.38 92 LEU A C 1
ATOM 691 O O . LEU A 1 92 ? -7.965 -21.802 -6.482 1.00 97.38 92 LEU A O 1
ATOM 695 N N . THR A 1 93 ? -9.692 -23.222 -6.209 1.00 97.81 93 THR A N 1
ATOM 696 C CA . THR A 1 93 ? -10.588 -22.291 -5.519 1.00 97.81 93 THR A CA 1
ATOM 697 C C . THR A 1 93 ? -10.868 -22.801 -4.111 1.00 97.81 93 THR A C 1
ATOM 699 O O . THR A 1 93 ? -11.442 -23.872 -3.926 1.00 97.81 93 THR A O 1
ATOM 702 N N . ILE A 1 94 ? -10.488 -22.015 -3.106 1.00 96.69 94 ILE A N 1
ATOM 703 C CA . ILE A 1 94 ? -10.818 -22.267 -1.706 1.00 96.69 94 ILE A CA 1
ATOM 704 C C . ILE A 1 94 ? -12.115 -21.538 -1.383 1.00 96.69 94 ILE A C 1
ATOM 706 O O . ILE A 1 94 ? -12.168 -20.307 -1.398 1.00 96.69 94 ILE A O 1
ATOM 710 N N . ARG A 1 95 ? -13.146 -22.301 -1.021 1.00 96.00 95 ARG A N 1
ATOM 711 C CA . ARG A 1 95 ? -14.320 -21.761 -0.336 1.00 96.00 95 ARG A CA 1
ATOM 712 C C . ARG A 1 95 ? -13.977 -21.555 1.133 1.00 96.00 95 ARG A C 1
ATOM 714 O O . ARG A 1 95 ? -13.711 -22.530 1.838 1.00 96.00 95 ARG A O 1
ATOM 721 N N . SER A 1 96 ? -13.949 -20.303 1.584 1.00 94.69 96 SER A N 1
ATOM 722 C CA . SER A 1 96 ? -13.512 -19.996 2.944 1.00 94.69 96 SER A CA 1
ATOM 723 C C . SER A 1 96 ? -14.572 -20.314 4.006 1.00 94.69 96 SER A C 1
ATOM 725 O O . SER A 1 96 ? -15.670 -20.777 3.702 1.00 94.69 96 SER A O 1
ATOM 727 N N . ASN A 1 97 ? -14.255 -20.064 5.276 1.00 91.62 97 ASN A N 1
ATOM 728 C CA . ASN A 1 97 ? -15.231 -20.029 6.367 1.00 91.62 97 ASN A CA 1
ATOM 729 C C . ASN A 1 97 ? -15.716 -18.603 6.688 1.00 91.62 97 ASN A C 1
ATOM 731 O O . ASN A 1 97 ? -16.457 -18.431 7.655 1.00 91.62 97 ASN A O 1
ATOM 735 N N . PHE A 1 98 ? -15.308 -17.594 5.910 1.00 94.25 98 PHE A N 1
ATOM 736 C CA . PHE A 1 98 ? -15.674 -16.199 6.139 1.00 94.25 98 PHE A CA 1
ATOM 737 C C . PHE A 1 98 ? -16.936 -15.846 5.371 1.00 94.25 98 PHE A C 1
ATOM 739 O O . PHE A 1 98 ? -16.935 -15.754 4.140 1.00 94.25 98 PHE A O 1
ATOM 746 N N . ARG A 1 99 ? -18.010 -15.637 6.124 1.00 94.50 99 ARG A N 1
ATOM 747 C CA . ARG A 1 99 ? -19.283 -15.137 5.630 1.00 94.50 99 ARG A CA 1
ATOM 748 C C . ARG A 1 99 ? -19.378 -13.661 5.978 1.00 94.50 99 ARG A C 1
ATOM 750 O O . ARG A 1 99 ? -19.104 -13.294 7.115 1.00 94.50 99 ARG A O 1
ATOM 757 N N . MET A 1 100 ? -19.724 -12.825 5.007 1.00 94.62 100 MET A N 1
ATOM 758 C CA . MET A 1 100 ? -19.671 -11.371 5.172 1.00 94.62 100 MET A CA 1
ATOM 759 C C . MET A 1 100 ? -20.990 -10.686 4.829 1.00 94.62 100 MET A C 1
ATOM 761 O O . MET A 1 100 ? -21.716 -11.091 3.916 1.00 94.62 100 MET A O 1
ATOM 765 N N . ALA A 1 101 ? -21.231 -9.567 5.509 1.00 94.31 101 ALA A N 1
ATOM 766 C CA . ALA A 1 101 ? -22.276 -8.614 5.177 1.00 94.31 101 ALA A CA 1
ATOM 767 C C . ALA A 1 101 ? -21.719 -7.178 5.127 1.00 94.31 101 ALA A C 1
ATOM 769 O O . ALA A 1 101 ? -20.519 -6.922 5.283 1.00 94.31 101 ALA A O 1
ATOM 770 N N . GLY A 1 102 ? -22.608 -6.218 4.872 1.00 91.50 102 GLY A N 1
ATOM 771 C CA . GLY A 1 102 ? -22.263 -4.805 4.749 1.00 91.50 102 GLY A CA 1
ATOM 772 C C . GLY A 1 102 ? -21.772 -4.427 3.352 1.00 91.50 102 GLY A C 1
ATOM 773 O O . GLY A 1 102 ? -22.044 -5.110 2.371 1.00 91.50 102 GLY A O 1
ATOM 774 N N . SER A 1 103 ? -21.076 -3.299 3.259 1.00 91.50 103 SER A N 1
ATOM 775 C CA . SER A 1 103 ? -20.622 -2.715 1.992 1.00 91.50 103 SER A CA 1
ATOM 776 C C . SER A 1 103 ? -19.163 -2.301 2.071 1.00 91.50 103 SER A C 1
ATOM 778 O O . SER A 1 103 ? -18.703 -1.917 3.145 1.00 91.50 103 SER A O 1
ATOM 780 N N . ASN A 1 104 ? -18.481 -2.270 0.924 1.00 91.44 104 ASN A N 1
ATOM 781 C CA . ASN A 1 104 ? -17.113 -1.761 0.794 1.00 91.44 104 ASN A CA 1
ATOM 782 C C . ASN A 1 104 ? -16.095 -2.446 1.727 1.00 91.44 104 ASN A C 1
ATOM 784 O O . ASN A 1 104 ? -15.218 -1.782 2.283 1.00 91.44 104 ASN A O 1
ATOM 788 N N . ARG A 1 105 ? -16.205 -3.767 1.888 1.00 94.50 105 ARG A N 1
ATOM 789 C CA . ARG A 1 105 ? -15.274 -4.577 2.679 1.00 94.50 105 ARG A CA 1
ATOM 790 C C . ARG A 1 105 ? -13.913 -4.603 1.995 1.00 94.50 105 ARG A C 1
ATOM 792 O O . ARG A 1 105 ? -13.833 -4.894 0.801 1.00 94.50 105 ARG A O 1
ATOM 799 N N . ARG A 1 106 ? -12.847 -4.294 2.734 1.00 95.75 106 ARG A N 1
ATOM 800 C CA . ARG A 1 106 ? -11.469 -4.367 2.228 1.00 95.75 106 ARG A CA 1
ATOM 801 C C . ARG A 1 106 ? -10.948 -5.777 2.439 1.00 95.75 106 ARG A C 1
ATOM 803 O O . ARG A 1 106 ? -10.740 -6.184 3.576 1.00 95.75 106 ARG A O 1
ATOM 810 N N . ILE A 1 107 ? -10.729 -6.509 1.361 1.00 97.06 107 ILE A N 1
ATOM 811 C CA . ILE A 1 107 ? -10.255 -7.890 1.402 1.00 97.06 107 ILE A CA 1
ATOM 812 C C . ILE A 1 107 ? -8.870 -7.923 0.775 1.00 97.06 107 ILE A C 1
ATOM 814 O O . ILE A 1 107 ? -8.671 -7.357 -0.297 1.00 97.06 107 ILE A O 1
ATOM 818 N N . ALA A 1 108 ? -7.918 -8.573 1.434 1.00 97.12 108 ALA A N 1
ATOM 819 C CA . ALA A 1 108 ? -6.634 -8.922 0.844 1.00 97.12 108 ALA A CA 1
ATOM 820 C C . ALA A 1 108 ? -6.319 -10.392 1.099 1.00 97.12 108 ALA A C 1
ATOM 822 O O . ALA A 1 108 ? -6.654 -10.939 2.149 1.00 97.12 108 ALA A O 1
ATOM 823 N N . VAL A 1 109 ? -5.645 -11.020 0.145 1.00 96.94 109 VAL A N 1
ATOM 824 C CA . VAL A 1 109 ? -5.080 -12.359 0.287 1.00 96.94 109 VAL A CA 1
ATOM 825 C C . VAL A 1 109 ? -3.589 -12.307 0.004 1.00 96.94 109 VAL A C 1
ATOM 827 O O . VAL A 1 109 ? -3.152 -11.554 -0.867 1.00 96.94 109 VAL A O 1
ATOM 830 N N . PHE A 1 110 ? -2.820 -13.091 0.753 1.00 97.06 110 PHE A N 1
ATOM 831 C CA . PHE A 1 110 ? -1.377 -13.229 0.586 1.00 97.06 110 PHE A CA 1
ATOM 832 C C . PHE A 1 110 ? -1.035 -14.717 0.542 1.00 97.06 110 PHE A C 1
ATOM 834 O O . PHE A 1 110 ? -1.230 -15.432 1.528 1.00 97.06 110 PHE A O 1
ATOM 841 N N . ILE A 1 111 ? -0.589 -15.176 -0.622 1.00 96.38 111 ILE A N 1
ATOM 842 C CA . ILE A 1 111 ? -0.098 -16.532 -0.842 1.00 96.38 111 ILE A CA 1
ATOM 843 C C . ILE A 1 111 ? 1.390 -16.599 -0.516 1.00 96.38 111 ILE A C 1
ATOM 845 O O . ILE A 1 111 ? 2.117 -15.634 -0.708 1.00 96.38 111 ILE A O 1
ATOM 849 N N . ASP A 1 112 ? 1.803 -17.736 0.030 1.00 95.44 112 ASP A N 1
ATOM 850 C CA . ASP A 1 112 ? 3.147 -17.992 0.526 1.00 95.44 112 ASP A CA 1
ATOM 851 C C . ASP A 1 112 ? 3.649 -16.870 1.442 1.00 95.44 112 ASP A C 1
ATOM 853 O O . ASP A 1 112 ? 4.770 -16.381 1.335 1.00 95.44 112 ASP A O 1
ATOM 857 N N . SER A 1 113 ? 2.798 -16.425 2.375 1.00 94.12 113 SER A N 1
ATOM 858 C CA . SER A 1 113 ? 3.146 -15.305 3.255 1.00 94.12 113 SER A CA 1
ATOM 859 C C . SER A 1 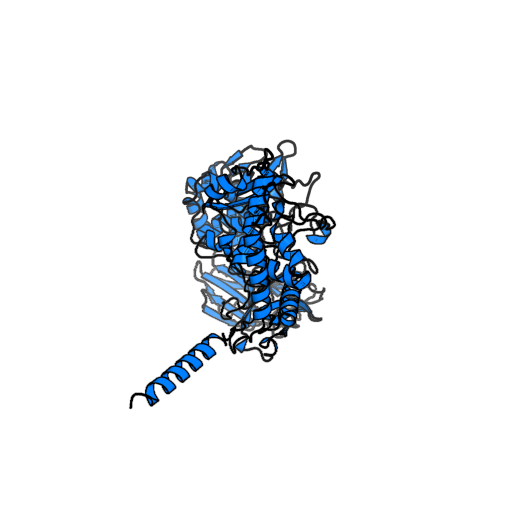113 ? 4.368 -15.594 4.127 1.00 94.12 113 SER A C 1
ATOM 861 O O . SER A 1 113 ? 4.989 -14.662 4.636 1.00 94.12 113 SER A O 1
ATOM 863 N N . GLU A 1 114 ? 4.699 -16.867 4.352 1.00 92.81 114 GLU A N 1
ATOM 864 C CA . GLU A 1 114 ? 5.900 -17.295 5.079 1.00 92.81 114 GLU A CA 1
ATOM 865 C C . GLU A 1 114 ? 7.130 -17.491 4.174 1.00 92.81 114 GLU A C 1
ATOM 867 O O . GLU A 1 114 ? 8.208 -17.794 4.685 1.00 92.81 114 GLU A O 1
ATOM 872 N N . ASN A 1 115 ? 6.997 -17.246 2.864 1.00 93.06 115 ASN A N 1
ATOM 873 C CA . ASN A 1 115 ? 8.060 -17.355 1.863 1.00 93.06 115 ASN A CA 1
ATOM 874 C C . ASN A 1 115 ? 8.722 -18.754 1.883 1.00 93.06 115 ASN A C 1
ATOM 876 O O . ASN A 1 115 ? 9.953 -18.889 1.875 1.00 93.06 115 ASN A O 1
ATOM 880 N N . GLU A 1 116 ? 7.913 -19.812 2.014 1.00 94.69 116 GLU A N 1
ATOM 881 C CA . GLU A 1 116 ? 8.382 -21.199 2.101 1.00 94.69 116 GLU A CA 1
ATOM 882 C C . GLU A 1 116 ? 8.666 -21.801 0.720 1.00 94.69 116 GLU A C 1
ATOM 884 O O . GLU A 1 116 ? 9.500 -22.721 0.589 1.00 94.69 116 GLU A O 1
ATOM 889 N N . VAL A 1 117 ? 7.946 -21.317 -0.292 1.00 94.19 117 VAL A N 1
ATOM 890 C CA . VAL A 1 117 ? 8.081 -21.688 -1.694 1.00 94.19 117 VAL A CA 1
ATOM 891 C C . VAL A 1 117 ? 9.119 -20.760 -2.330 1.00 94.19 117 VAL A C 1
ATOM 893 O O . VAL A 1 117 ? 9.214 -19.582 -2.032 1.00 94.19 117 VAL A O 1
ATOM 896 N N . ASN A 1 118 ? 10.004 -21.324 -3.151 1.00 92.69 118 ASN A N 1
ATOM 897 C CA . ASN A 1 118 ? 11.000 -20.536 -3.878 1.00 92.69 118 ASN A CA 1
ATOM 898 C C . ASN A 1 118 ? 10.475 -20.308 -5.287 1.00 92.69 118 ASN A C 1
ATOM 900 O O . ASN A 1 118 ? 10.602 -21.200 -6.134 1.00 92.69 118 ASN A O 1
ATOM 904 N N . GLU A 1 119 ? 9.895 -19.142 -5.521 1.00 91.62 119 GLU A N 1
ATOM 905 C CA . GLU A 1 119 ? 9.143 -18.871 -6.735 1.00 91.62 119 GLU A CA 1
ATOM 906 C C . GLU A 1 119 ? 10.012 -18.233 -7.829 1.00 91.62 119 GLU A C 1
ATOM 908 O O . GLU A 1 119 ? 11.155 -17.795 -7.609 1.00 91.62 119 GLU A O 1
ATOM 913 N N . SER A 1 120 ? 9.515 -18.238 -9.068 1.00 87.56 120 SER A N 1
ATOM 914 C CA . SER A 1 120 ? 10.099 -17.418 -10.134 1.00 87.56 120 SER A CA 1
ATOM 915 C C . SER A 1 120 ? 9.803 -15.937 -9.944 1.00 87.56 120 SER A C 1
ATOM 917 O O . SER A 1 120 ? 10.607 -15.114 -10.386 1.00 87.56 120 SER A O 1
ATOM 919 N N . ASN A 1 121 ? 8.690 -15.610 -9.289 1.00 87.69 121 ASN A N 1
ATOM 920 C CA . ASN A 1 121 ? 8.235 -14.253 -9.061 1.00 87.69 121 ASN A CA 1
ATOM 921 C C . ASN A 1 121 ? 7.479 -14.160 -7.735 1.00 87.69 121 ASN A C 1
ATOM 923 O O . ASN A 1 121 ? 6.500 -14.854 -7.544 1.00 87.69 121 ASN A O 1
ATOM 927 N N . GLU A 1 122 ? 7.917 -13.268 -6.853 1.00 90.38 122 GLU A N 1
ATOM 928 C CA . GLU A 1 122 ? 7.277 -13.042 -5.547 1.00 90.38 122 GLU A CA 1
ATOM 929 C C . GLU A 1 122 ? 6.369 -11.797 -5.565 1.00 90.38 122 GLU A C 1
ATOM 931 O O . GLU A 1 122 ? 5.750 -11.428 -4.568 1.00 90.38 122 GLU A O 1
ATOM 936 N N . PHE A 1 123 ? 6.352 -11.044 -6.673 1.00 90.94 123 PHE A N 1
ATOM 937 C CA . PHE A 1 123 ? 5.763 -9.701 -6.696 1.00 90.94 123 PHE A CA 1
ATOM 938 C C . PHE A 1 123 ? 4.248 -9.727 -6.896 1.00 90.94 123 PHE A C 1
ATOM 940 O O . PHE A 1 123 ? 3.617 -8.684 -6.755 1.00 90.94 123 PHE A O 1
ATOM 947 N N . GLN A 1 124 ? 3.671 -10.883 -7.235 1.00 89.50 124 GLN A N 1
ATOM 948 C CA . GLN A 1 124 ? 2.244 -11.036 -7.532 1.00 89.50 124 GLN A CA 1
ATOM 949 C C . GLN A 1 124 ? 1.526 -11.976 -6.564 1.00 89.50 124 GLN A C 1
ATOM 951 O O . GLN A 1 124 ? 0.369 -12.310 -6.794 1.00 89.50 124 GLN A O 1
ATOM 956 N N . ASN A 1 125 ? 2.150 -12.309 -5.433 1.00 94.38 125 ASN A N 1
ATOM 957 C CA . ASN A 1 125 ? 1.604 -13.224 -4.427 1.00 94.38 125 ASN A CA 1
ATOM 958 C C . ASN A 1 125 ? 0.457 -12.616 -3.601 1.00 94.38 125 ASN A C 1
ATOM 960 O O . ASN A 1 125 ? -0.049 -13.237 -2.663 1.00 94.38 125 ASN A O 1
ATOM 964 N N . THR A 1 126 ? 0.028 -11.393 -3.926 1.00 95.62 126 THR A N 1
ATOM 965 C CA . THR A 1 126 ? -1.038 -10.688 -3.211 1.00 95.62 126 THR A CA 1
ATOM 966 C C . THR A 1 126 ? -2.166 -10.271 -4.142 1.00 95.62 126 THR A C 1
ATOM 968 O O . THR A 1 126 ? -1.950 -9.967 -5.309 1.00 95.62 126 THR A O 1
ATOM 971 N N . LEU A 1 127 ? -3.388 -10.242 -3.620 1.00 95.69 127 LEU A N 1
ATOM 972 C CA . LEU A 1 127 ? -4.546 -9.678 -4.310 1.00 95.69 127 LEU A CA 1
ATOM 973 C C . LEU A 1 127 ? -5.404 -8.948 -3.288 1.00 95.69 127 LEU A C 1
ATOM 975 O O . LEU A 1 127 ? -5.749 -9.522 -2.256 1.00 95.69 127 LEU A O 1
ATOM 979 N N . SER A 1 128 ? -5.766 -7.699 -3.569 1.00 96.75 128 SER A N 1
ATOM 980 C CA . SER A 1 128 ? -6.600 -6.894 -2.677 1.00 96.75 128 SER A CA 1
ATOM 981 C C . SER A 1 128 ? -7.708 -6.155 -3.418 1.00 96.75 128 SER A C 1
ATOM 983 O O . SER A 1 128 ? -7.516 -5.660 -4.527 1.00 96.75 128 SER A O 1
ATOM 985 N N . ARG A 1 129 ? -8.894 -6.083 -2.804 1.00 96.31 129 ARG A N 1
ATOM 986 C CA . ARG A 1 129 ? -10.106 -5.478 -3.372 1.00 96.31 129 ARG A CA 1
ATOM 987 C C . ARG A 1 129 ? -10.987 -4.836 -2.307 1.00 96.31 129 ARG A C 1
ATOM 989 O O . ARG A 1 129 ? -11.040 -5.291 -1.168 1.00 96.31 129 ARG A O 1
ATOM 996 N N . THR A 1 130 ? -11.716 -3.799 -2.703 1.00 96.44 130 THR A N 1
ATOM 997 C CA . THR A 1 130 ? -12.912 -3.326 -2.003 1.00 96.44 130 THR A CA 1
ATOM 998 C C . THR A 1 130 ? -14.127 -4.001 -2.639 1.00 96.44 130 THR A C 1
ATOM 1000 O O . THR A 1 130 ? -14.415 -3.749 -3.808 1.00 96.44 130 THR A O 1
ATOM 1003 N N . MET A 1 131 ? -14.853 -4.827 -1.885 1.00 95.38 131 MET A N 1
ATOM 1004 C CA . MET A 1 131 ? -15.987 -5.612 -2.393 1.00 95.38 131 MET A CA 1
ATOM 1005 C C . MET A 1 131 ? -17.232 -5.441 -1.522 1.00 95.38 131 MET A C 1
ATOM 1007 O O . MET A 1 131 ? -17.136 -5.192 -0.319 1.00 95.38 131 MET A O 1
ATOM 1011 N N . THR A 1 132 ? -18.413 -5.594 -2.116 1.00 95.00 132 THR A N 1
ATOM 1012 C CA . THR A 1 132 ? -19.687 -5.563 -1.386 1.00 95.00 132 THR A CA 1
ATOM 1013 C C . THR A 1 132 ? -20.365 -6.928 -1.497 1.00 95.00 132 THR A C 1
ATOM 1015 O O . THR A 1 132 ? -20.773 -7.299 -2.596 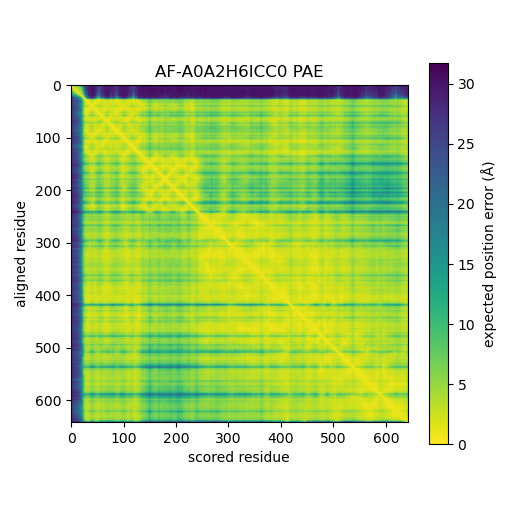1.00 95.00 132 THR A O 1
ATOM 1018 N N . PRO A 1 133 ? -20.488 -7.690 -0.392 1.00 94.56 133 PRO A N 1
ATOM 1019 C CA . PRO A 1 133 ? -21.269 -8.921 -0.389 1.00 94.56 133 PRO A CA 1
ATOM 1020 C C . PRO A 1 133 ? -22.720 -8.670 -0.833 1.00 94.56 133 PRO A C 1
ATOM 1022 O O . PRO A 1 133 ? -23.277 -7.612 -0.517 1.00 94.56 133 PRO A O 1
ATOM 1025 N N . PRO A 1 134 ? -23.375 -9.633 -1.507 1.00 93.56 134 PRO A N 1
ATOM 1026 C CA . PRO A 1 134 ? -24.802 -9.543 -1.798 1.00 93.56 134 PRO A CA 1
ATOM 1027 C C . PRO A 1 134 ? -25.628 -9.275 -0.531 1.00 93.56 134 PRO A C 1
ATOM 1029 O O . PRO A 1 134 ? -25.352 -9.816 0.540 1.00 93.56 134 PRO A O 1
ATOM 1032 N N . ALA A 1 135 ? -26.669 -8.448 -0.626 1.00 92.69 135 ALA A N 1
ATOM 1033 C CA . ALA A 1 135 ? -27.516 -8.160 0.529 1.00 92.69 135 ALA A CA 1
ATOM 1034 C C . ALA A 1 135 ? -28.229 -9.437 1.012 1.00 92.69 135 ALA A C 1
ATOM 1036 O O . ALA A 1 135 ? -28.913 -10.106 0.236 1.00 92.69 135 ALA A O 1
ATOM 1037 N N . LYS A 1 136 ? -28.105 -9.758 2.305 1.00 91.69 136 LYS A N 1
ATOM 1038 C CA . LYS A 1 136 ? -28.751 -10.922 2.923 1.00 91.69 136 LYS A CA 1
ATOM 1039 C C . LYS A 1 136 ? -29.479 -10.508 4.194 1.00 91.69 136 LYS A C 1
ATOM 1041 O O . LYS A 1 136 ? -28.944 -9.765 5.010 1.00 91.69 136 LYS A O 1
ATOM 1046 N N . ASN A 1 137 ? -30.713 -10.982 4.345 1.00 92.81 137 ASN A N 1
ATOM 1047 C CA . ASN A 1 137 ? -31.503 -10.731 5.542 1.00 92.81 137 ASN A CA 1
ATOM 1048 C C . ASN A 1 137 ? -31.202 -11.804 6.596 1.00 92.81 137 ASN A C 1
ATOM 1050 O O . ASN A 1 137 ? -31.335 -12.994 6.315 1.00 92.81 137 ASN A O 1
ATOM 1054 N N . GLY A 1 138 ? -30.803 -11.387 7.791 1.00 94.44 138 GLY A N 1
ATOM 1055 C CA . GLY A 1 138 ? -30.484 -12.269 8.910 1.00 94.44 138 GLY A CA 1
ATOM 1056 C C . GLY A 1 138 ? -29.871 -11.485 10.077 1.00 94.44 138 GLY A C 1
ATOM 1057 O O . GLY A 1 138 ? -29.653 -10.278 9.944 1.00 94.44 138 GLY A O 1
ATOM 1058 N N . PRO A 1 139 ? -29.653 -12.123 11.233 1.00 96.00 139 PRO A N 1
ATOM 1059 C CA . PRO A 1 139 ? -28.964 -11.496 12.358 1.00 96.00 139 PRO A CA 1
ATOM 1060 C C . PRO A 1 139 ? -27.443 -11.439 12.117 1.00 96.00 139 PRO A C 1
ATOM 1062 O O . PRO A 1 139 ? -26.891 -12.259 11.384 1.00 96.00 139 PRO A O 1
ATOM 1065 N N . ASP A 1 140 ? -26.777 -10.469 12.739 1.00 96.19 140 ASP A N 1
ATOM 1066 C CA . ASP A 1 140 ? -25.320 -10.249 12.701 1.00 96.19 140 ASP A CA 1
ATOM 1067 C C . ASP A 1 140 ? -24.873 -9.896 14.124 1.00 96.19 140 ASP A C 1
ATOM 1069 O O . ASP A 1 140 ? -25.333 -8.888 14.673 1.00 96.19 140 ASP A O 1
ATOM 1073 N N . PHE A 1 141 ? -24.064 -10.754 14.749 1.00 96.50 141 PHE A N 1
ATOM 1074 C CA . PHE A 1 141 ? -23.734 -10.654 16.168 1.00 96.50 141 PHE A CA 1
ATOM 1075 C C . PHE A 1 141 ? -22.325 -10.130 16.389 1.00 96.50 141 PHE A C 1
ATOM 1077 O O . PHE A 1 141 ? -21.343 -10.830 16.193 1.00 96.50 141 PHE A O 1
ATOM 1084 N N . ILE A 1 142 ? -22.221 -8.956 16.997 1.00 95.81 142 ILE A N 1
ATOM 1085 C CA . ILE A 1 142 ? -20.934 -8.437 17.454 1.00 95.81 142 ILE A CA 1
ATOM 1086 C C . ILE A 1 142 ? -20.803 -8.566 18.966 1.00 95.81 142 ILE A C 1
ATOM 1088 O O . ILE A 1 142 ? -21.766 -8.390 19.721 1.00 95.81 142 ILE A O 1
ATOM 1092 N N . VAL A 1 143 ? -19.572 -8.770 19.427 1.00 96.75 143 VAL A N 1
ATOM 1093 C CA . VAL A 1 143 ? -19.205 -8.423 20.801 1.00 96.75 143 VAL A CA 1
ATOM 1094 C C . VAL A 1 143 ? -19.007 -6.910 20.824 1.00 96.75 143 VAL A C 1
ATOM 1096 O O . VAL A 1 143 ? -17.982 -6.399 20.384 1.00 96.75 143 VAL A O 1
ATOM 1099 N N . SER A 1 144 ? -20.022 -6.166 21.260 1.00 94.62 144 SER A N 1
ATOM 1100 C CA . SER A 1 144 ? -20.043 -4.706 21.129 1.00 94.62 144 SER A CA 1
ATOM 1101 C C . SER A 1 144 ? -19.220 -4.001 22.202 1.00 94.62 144 SER A C 1
ATOM 1103 O O . SER A 1 144 ? -18.699 -2.919 21.938 1.00 94.62 144 SER A O 1
ATOM 1105 N N . ASN A 1 145 ? -19.079 -4.598 23.389 1.00 93.44 145 ASN A N 1
ATOM 1106 C CA . ASN A 1 145 ? -18.338 -4.014 24.503 1.00 93.44 145 ASN A CA 1
ATOM 1107 C C . ASN A 1 145 ? -17.830 -5.087 25.479 1.00 93.44 145 ASN A C 1
ATOM 1109 O O . ASN A 1 145 ? -18.508 -6.090 25.713 1.00 93.44 145 ASN A O 1
ATOM 1113 N N . LEU A 1 146 ? -16.673 -4.831 26.089 1.00 95.69 146 LEU A N 1
ATOM 1114 C CA . LEU A 1 146 ? -16.120 -5.600 27.200 1.00 95.69 146 LEU A CA 1
ATOM 1115 C C . LEU A 1 146 ? -15.865 -4.651 28.369 1.00 95.69 146 LEU A C 1
ATOM 1117 O O . LEU A 1 146 ? -15.286 -3.581 28.203 1.00 95.69 146 LEU A O 1
ATOM 1121 N N . TYR A 1 147 ? -16.293 -5.030 29.567 1.00 95.31 147 TYR A N 1
ATOM 1122 C CA . TYR A 1 147 ? -16.017 -4.250 30.772 1.00 95.31 147 TYR A CA 1
ATOM 1123 C C . TYR A 1 147 ? -15.989 -5.150 32.001 1.00 95.31 147 TYR A C 1
ATOM 1125 O O . TYR A 1 147 ? -16.342 -6.325 31.936 1.00 95.31 147 TYR A O 1
ATOM 1133 N N . THR A 1 148 ? -15.561 -4.607 33.133 1.00 96.25 148 THR A N 1
ATOM 1134 C CA . THR A 1 148 ? -15.597 -5.310 34.413 1.00 96.25 148 THR A CA 1
ATOM 1135 C C . THR A 1 148 ? -16.624 -4.683 35.343 1.00 96.25 148 THR A C 1
ATOM 1137 O O . THR A 1 148 ? -16.834 -3.469 35.323 1.00 96.25 148 THR A O 1
ATOM 1140 N N . ASP A 1 149 ? -17.257 -5.500 36.178 1.00 94.88 149 ASP A N 1
ATOM 1141 C CA . ASP A 1 149 ? -18.029 -5.000 37.317 1.00 94.88 149 ASP A CA 1
ATOM 1142 C C . ASP A 1 149 ? -17.101 -4.511 38.461 1.00 94.88 149 ASP A C 1
ATOM 1144 O O . ASP A 1 149 ? -15.874 -4.611 38.335 1.00 94.88 149 ASP A O 1
ATOM 1148 N N . PRO A 1 150 ? -17.639 -3.950 39.566 1.00 94.19 150 PRO A N 1
ATOM 1149 C CA . PRO A 1 150 ? -16.823 -3.466 40.685 1.00 94.19 150 PRO A CA 1
ATOM 1150 C C . PRO A 1 150 ? -15.936 -4.526 41.358 1.00 94.19 150 PRO A C 1
ATOM 1152 O O . PRO A 1 150 ? -14.963 -4.158 42.011 1.00 94.19 150 PRO A O 1
ATOM 1155 N N . ASP A 1 151 ? -16.228 -5.819 41.176 1.00 94.69 151 ASP A N 1
ATOM 1156 C CA . ASP A 1 151 ? -15.411 -6.929 41.682 1.00 94.69 151 ASP A CA 1
ATOM 1157 C C . ASP A 1 151 ? -14.364 -7.396 40.650 1.00 94.69 151 ASP A C 1
ATOM 1159 O O . ASP A 1 151 ? -13.787 -8.477 40.784 1.00 94.69 151 ASP A O 1
ATOM 1163 N N . ASN A 1 152 ? -14.137 -6.612 39.590 1.00 95.38 152 ASN A N 1
ATOM 1164 C CA . ASN A 1 152 ? -13.288 -6.936 38.445 1.00 95.38 152 ASN A CA 1
ATOM 1165 C C . ASN A 1 152 ? -13.734 -8.172 37.640 1.00 95.38 152 ASN A C 1
ATOM 1167 O O . ASN A 1 152 ? -12.924 -8.767 36.924 1.00 95.38 152 ASN A O 1
ATOM 1171 N N . LYS A 1 153 ? -15.006 -8.584 37.714 1.00 97.19 153 LYS A N 1
ATOM 1172 C CA . LYS A 1 153 ? -15.505 -9.724 36.927 1.00 97.19 153 LYS A CA 1
ATOM 1173 C C . LYS A 1 153 ? -15.929 -9.262 35.539 1.00 97.19 153 LYS A C 1
ATOM 1175 O O . LYS A 1 153 ? -16.643 -8.268 35.399 1.00 97.19 153 LYS A O 1
ATOM 1180 N N . LEU A 1 154 ? -15.517 -10.005 34.516 1.00 98.19 154 LEU A N 1
ATOM 1181 C CA . LEU A 1 154 ? -15.796 -9.697 33.116 1.00 98.19 154 LEU A CA 1
ATOM 1182 C C . LEU A 1 154 ? -17.302 -9.712 32.805 1.00 98.19 154 LEU A C 1
ATOM 1184 O O . LEU A 1 154 ? -18.028 -10.642 33.169 1.00 98.19 154 LEU A O 1
ATOM 1188 N N . LYS A 1 155 ? -17.741 -8.701 32.056 1.00 97.88 155 LYS A N 1
ATOM 1189 C CA . LYS A 1 155 ? -19.051 -8.572 31.421 1.00 97.88 155 LYS A CA 1
ATOM 1190 C C . LYS A 1 155 ? -18.855 -8.410 29.918 1.00 97.88 155 LYS A C 1
ATOM 1192 O O . LYS A 1 155 ? -18.027 -7.614 29.473 1.00 97.88 155 LYS A O 1
ATOM 1197 N N . ILE A 1 156 ? -19.622 -9.177 29.153 1.00 98.25 156 ILE A N 1
ATOM 1198 C CA . ILE A 1 156 ? -19.531 -9.247 27.695 1.00 98.25 156 ILE A CA 1
ATOM 1199 C C . ILE A 1 156 ? -20.863 -8.770 27.131 1.00 98.25 156 ILE A C 1
ATOM 1201 O O . ILE A 1 156 ? -21.891 -9.386 27.404 1.00 98.25 156 ILE A O 1
ATOM 1205 N N . VAL A 1 157 ? -20.859 -7.688 26.356 1.00 97.62 157 VAL A N 1
ATOM 1206 C CA . VAL A 1 157 ? -22.066 -7.203 25.676 1.00 97.62 157 VAL A CA 1
ATOM 1207 C C . VAL A 1 157 ? -22.101 -7.780 24.270 1.00 97.62 157 VAL A C 1
ATOM 1209 O O . VAL A 1 157 ? -21.173 -7.578 23.486 1.00 97.62 157 VAL A O 1
ATOM 1212 N N . VAL A 1 158 ? -23.180 -8.489 23.954 1.00 98.00 158 VAL A N 1
ATOM 1213 C CA . VAL A 1 158 ? -23.459 -9.013 22.615 1.00 98.00 158 VAL A CA 1
ATOM 1214 C C . VAL A 1 158 ? -24.588 -8.207 22.015 1.00 98.00 158 VAL A C 1
ATOM 1216 O O . VAL A 1 158 ? -25.614 -8.012 22.666 1.00 98.00 158 VAL A O 1
ATOM 1219 N N . LYS A 1 159 ? -24.416 -7.763 20.773 1.00 97.62 159 LYS A N 1
ATOM 1220 C CA . LYS A 1 159 ? -25.395 -6.947 20.060 1.00 97.62 159 LYS A CA 1
ATOM 1221 C C . LYS A 1 159 ? -25.691 -7.540 18.691 1.00 97.62 159 LYS A C 1
ATOM 1223 O O . LYS A 1 159 ? -24.766 -7.899 17.973 1.00 97.62 159 LYS A O 1
ATOM 1228 N N . ASN A 1 160 ? -26.968 -7.577 18.323 1.00 97.31 160 ASN A N 1
ATOM 1229 C CA . ASN A 1 160 ? -27.398 -7.855 16.960 1.00 97.31 160 ASN A CA 1
ATOM 1230 C C . ASN A 1 160 ? -27.431 -6.546 16.156 1.00 97.31 160 ASN A C 1
ATOM 1232 O O . ASN A 1 160 ? -28.261 -5.673 16.423 1.00 97.31 160 ASN A O 1
ATOM 1236 N N . ILE A 1 161 ? -26.528 -6.399 15.189 1.00 96.12 161 ILE A N 1
ATOM 1237 C CA . ILE A 1 161 ? -26.492 -5.266 14.251 1.00 96.12 161 ILE A CA 1
ATOM 1238 C C . ILE A 1 161 ? -27.118 -5.608 12.893 1.00 96.12 161 ILE A C 1
ATOM 1240 O O . ILE A 1 161 ? -27.227 -4.739 12.029 1.00 96.12 161 ILE A O 1
ATOM 1244 N N . GLY A 1 162 ? -27.559 -6.854 12.718 1.00 95.62 162 GLY A N 1
ATOM 1245 C CA . GLY A 1 162 ? -28.135 -7.351 11.478 1.00 95.62 162 GLY A CA 1
ATOM 1246 C C . GLY A 1 162 ? -29.568 -6.866 11.246 1.00 95.62 162 GLY A C 1
ATOM 1247 O O . GLY A 1 162 ? -30.258 -6.453 12.185 1.00 95.62 162 GLY A O 1
ATOM 1248 N N . PRO A 1 163 ? -30.051 -6.926 9.994 1.00 95.56 163 PRO A N 1
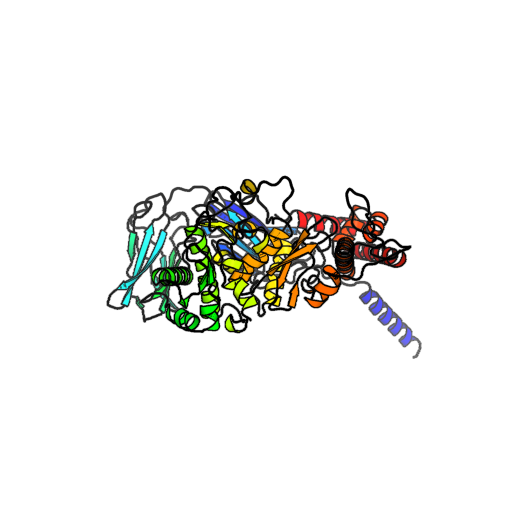ATOM 1249 C CA . PRO A 1 163 ? -31.388 -6.471 9.619 1.00 95.56 163 PRO A CA 1
ATOM 1250 C C . PRO A 1 163 ? -32.535 -7.381 10.093 1.00 95.56 163 PRO A C 1
ATOM 1252 O O . PRO A 1 163 ? -33.691 -6.970 9.993 1.00 95.56 163 PRO A O 1
ATOM 1255 N N . ALA A 1 164 ? -32.262 -8.583 10.617 1.00 96.44 164 ALA A N 1
ATOM 1256 C CA . ALA A 1 164 ? -33.293 -9.480 11.147 1.00 96.44 164 ALA A CA 1
ATOM 1257 C C . ALA A 1 164 ? -33.135 -9.744 12.649 1.00 96.44 164 ALA A C 1
ATOM 1259 O O . ALA A 1 164 ? -32.035 -9.691 13.195 1.00 96.44 164 ALA A O 1
ATOM 1260 N N . ASN A 1 165 ? -34.247 -10.074 13.311 1.00 96.44 165 ASN A N 1
ATOM 1261 C CA . ASN A 1 165 ? -34.233 -10.532 14.701 1.00 96.44 165 ASN A CA 1
ATOM 1262 C C . ASN A 1 165 ? -33.491 -11.869 14.812 1.00 96.44 165 ASN A C 1
ATOM 1264 O O . ASN A 1 165 ? -33.616 -12.720 13.928 1.00 96.44 165 ASN A O 1
ATOM 1268 N N . SER A 1 166 ? -32.791 -12.093 15.924 1.00 95.00 166 SER A N 1
ATOM 1269 C CA . SER A 1 166 ? -32.246 -13.419 16.209 1.00 95.00 166 SER A CA 1
ATOM 1270 C C . SER A 1 166 ? -33.320 -14.375 16.740 1.00 95.00 166 SER A C 1
ATOM 1272 O O . SER A 1 166 ? -34.259 -13.935 17.421 1.00 95.00 166 SER A O 1
ATOM 1274 N N . PRO A 1 167 ? -33.179 -15.690 16.491 1.00 93.12 167 PRO A N 1
ATOM 1275 C CA . PRO A 1 167 ? -33.975 -16.702 17.171 1.00 93.12 167 PRO A CA 1
ATOM 1276 C C . PRO A 1 167 ? -33.865 -16.575 18.696 1.00 93.12 167 PRO A C 1
ATOM 1278 O O . PRO A 1 167 ? -32.828 -16.181 19.233 1.00 93.12 167 PRO A O 1
ATOM 1281 N N . SER A 1 168 ? -34.934 -16.930 19.408 1.00 92.69 168 SER A N 1
ATOM 1282 C CA . SER A 1 168 ? -34.863 -17.125 20.857 1.00 92.69 168 SER A CA 1
ATOM 1283 C C . SER A 1 168 ? -34.082 -18.392 21.179 1.00 92.69 168 SER A C 1
ATOM 1285 O O . SER A 1 168 ? -34.264 -19.405 20.508 1.00 92.69 168 SER A O 1
ATOM 1287 N N . ASN A 1 169 ? -33.329 -18.365 22.272 1.00 92.81 169 ASN A N 1
ATOM 1288 C CA . ASN A 1 169 ? -32.559 -19.498 22.767 1.00 92.81 169 ASN A CA 1
ATOM 1289 C C . ASN A 1 169 ? -31.460 -19.984 21.807 1.00 92.81 169 ASN A C 1
ATOM 1291 O O . ASN A 1 169 ? -31.191 -21.181 21.731 1.00 92.81 169 ASN A O 1
ATOM 1295 N N . LEU A 1 170 ? -30.822 -19.061 21.083 1.00 94.62 170 LEU A N 1
ATOM 1296 C CA . LEU A 1 170 ? -29.704 -19.395 20.205 1.00 94.62 170 LEU A CA 1
ATOM 1297 C C . LEU A 1 170 ? -28.467 -19.730 21.043 1.00 94.62 170 LEU A C 1
ATOM 1299 O O . LEU A 1 170 ? -27.941 -18.869 21.747 1.00 94.62 170 LEU A O 1
ATOM 1303 N N . GLU A 1 171 ? -27.993 -20.968 20.969 1.00 94.75 171 GLU A N 1
ATOM 1304 C CA . GLU A 1 171 ? -26.715 -21.348 21.566 1.00 94.75 171 GLU A CA 1
ATOM 1305 C C . GLU A 1 171 ? -25.555 -20.769 20.754 1.00 94.75 171 GLU A C 1
ATOM 1307 O O . GLU A 1 171 ? -25.490 -20.914 19.532 1.00 94.75 171 GLU A O 1
ATOM 1312 N N . VAL A 1 172 ? -24.629 -20.114 21.448 1.00 95.31 172 VAL A N 1
ATOM 1313 C CA . VAL A 1 172 ? -23.399 -19.577 20.862 1.00 95.31 172 VAL A CA 1
ATOM 1314 C C . VAL A 1 172 ? -22.213 -20.040 21.683 1.00 95.31 172 VAL A C 1
ATOM 1316 O O . VAL A 1 172 ? -22.293 -20.148 22.904 1.00 95.31 172 VAL A O 1
ATOM 1319 N N . ARG A 1 173 ? -21.080 -20.275 21.032 1.00 95.56 173 ARG A N 1
ATOM 1320 C CA . ARG A 1 173 ? -19.821 -20.576 21.704 1.00 95.56 173 ARG A CA 1
ATOM 1321 C C . ARG A 1 173 ? -19.034 -19.291 21.914 1.00 95.56 173 ARG A C 1
ATOM 1323 O O . ARG A 1 173 ? -18.720 -18.592 20.953 1.00 95.56 173 ARG A O 1
ATOM 1330 N N . MET A 1 174 ? -18.661 -19.010 23.157 1.00 96.75 174 MET A N 1
ATOM 1331 C CA . MET A 1 174 ? -17.797 -17.886 23.505 1.00 96.75 174 MET A CA 1
ATOM 1332 C C . MET A 1 174 ? -16.487 -18.362 24.103 1.00 96.75 174 MET A C 1
ATOM 1334 O O . MET A 1 174 ? -16.469 -19.059 25.118 1.00 96.75 174 MET A O 1
ATOM 1338 N N . ARG A 1 175 ? -15.382 -17.909 23.514 1.00 97.56 175 ARG A N 1
ATOM 1339 C CA . ARG A 1 175 ? -14.043 -18.110 24.063 1.00 97.56 175 ARG A CA 1
ATOM 1340 C C . ARG A 1 175 ? -13.499 -16.789 24.584 1.00 97.56 175 ARG A C 1
ATOM 1342 O O . ARG A 1 175 ? -13.352 -15.840 23.819 1.00 97.56 175 ARG A O 1
ATOM 1349 N N . VAL A 1 176 ? -13.177 -16.758 25.872 1.00 98.19 176 VAL A N 1
ATOM 1350 C CA . VAL A 1 176 ? -12.528 -15.638 26.556 1.00 98.19 176 VAL A CA 1
ATOM 1351 C C . VAL A 1 176 ? -11.050 -15.965 26.716 1.00 98.19 176 VAL A C 1
ATOM 1353 O O . VAL A 1 176 ? -10.686 -16.983 27.306 1.00 98.19 176 VAL A O 1
ATOM 1356 N N . ILE A 1 177 ? -10.201 -15.089 26.200 1.00 98.06 177 ILE A N 1
ATOM 1357 C CA . ILE A 1 177 ? -8.747 -15.180 26.270 1.00 98.06 177 ILE A CA 1
ATOM 1358 C C . ILE A 1 177 ? -8.258 -13.968 27.058 1.00 98.06 177 ILE A C 1
ATOM 1360 O O . ILE A 1 177 ? -8.619 -12.841 26.731 1.00 98.06 177 ILE A O 1
ATOM 1364 N N . VAL A 1 178 ? -7.459 -14.199 28.096 1.00 97.69 178 VAL A N 1
ATOM 1365 C CA . VAL A 1 178 ? -6.849 -13.156 28.926 1.00 97.69 178 VAL A CA 1
ATOM 1366 C C . VAL A 1 178 ? -5.340 -13.339 28.873 1.00 97.69 178 VAL A C 1
ATOM 1368 O O . VAL A 1 178 ? -4.848 -14.405 29.239 1.00 97.69 178 VAL A O 1
ATOM 1371 N N . ASN A 1 179 ? -4.615 -12.320 28.406 1.00 95.44 179 ASN A N 1
ATOM 1372 C CA . ASN A 1 179 ? -3.159 -12.351 28.217 1.00 95.44 179 ASN A CA 1
ATOM 1373 C C . ASN A 1 179 ? -2.714 -13.636 27.494 1.00 95.44 179 ASN A C 1
ATOM 1375 O O . ASN A 1 179 ? -1.945 -14.436 28.025 1.00 95.44 179 ASN A O 1
ATOM 1379 N N . GLU A 1 180 ? -3.303 -13.866 26.315 1.00 94.56 180 GLU A N 1
ATOM 1380 C CA . GLU A 1 180 ? -3.054 -15.017 25.426 1.00 94.56 180 GLU A CA 1
ATOM 1381 C C . GLU A 1 180 ? -3.461 -16.397 25.974 1.00 94.56 180 GLU A C 1
ATOM 1383 O O . GLU A 1 180 ? -3.450 -17.384 25.241 1.00 94.56 180 GLU A O 1
ATOM 1388 N N . SER A 1 181 ? -3.920 -16.478 27.223 1.00 96.62 181 SER A N 1
ATOM 1389 C CA . SER A 1 181 ? -4.374 -17.720 27.849 1.00 96.62 181 SER A CA 1
ATOM 1390 C C . SER A 1 181 ? -5.894 -17.841 27.803 1.00 96.62 181 SER A C 1
ATOM 1392 O O . SER A 1 181 ? -6.613 -16.882 28.077 1.00 96.62 181 SER A O 1
ATOM 1394 N N . VAL A 1 182 ? -6.418 -19.027 27.479 1.00 97.81 182 VAL A N 1
ATOM 1395 C CA . VAL A 1 182 ? -7.869 -19.273 27.515 1.00 97.81 182 VAL A CA 1
ATOM 1396 C C . VAL A 1 182 ? -8.344 -19.243 28.968 1.00 97.81 182 VAL A C 1
ATOM 1398 O O . VAL A 1 182 ? -8.025 -20.137 29.747 1.00 97.81 182 VAL A O 1
ATOM 1401 N N . ALA A 1 183 ? -9.112 -18.214 29.322 1.00 97.56 183 ALA A N 1
ATOM 1402 C CA . ALA A 1 183 ? -9.678 -18.032 30.655 1.00 97.56 183 ALA A CA 1
ATOM 1403 C C . ALA A 1 183 ? -11.066 -18.675 30.789 1.00 97.56 183 ALA A C 1
ATOM 1405 O O . ALA A 1 183 ? -11.442 -19.107 31.875 1.00 97.56 183 ALA A O 1
ATOM 1406 N N . ALA A 1 184 ? -11.826 -18.746 29.691 1.00 97.56 184 ALA A N 1
ATOM 1407 C CA . ALA A 1 184 ? -13.097 -19.462 29.631 1.00 97.56 184 ALA A CA 1
ATOM 1408 C C . ALA A 1 184 ? -13.430 -19.910 28.197 1.00 97.56 184 ALA A C 1
ATOM 1410 O O . ALA A 1 184 ? -13.103 -19.226 27.227 1.00 97.56 184 ALA A O 1
ATOM 1411 N N . ASP A 1 185 ? -14.126 -21.038 28.069 1.00 96.81 185 ASP A N 1
ATOM 1412 C CA . ASP A 1 185 ? -14.765 -21.517 26.835 1.00 96.81 185 ASP A CA 1
ATOM 1413 C C . ASP A 1 185 ? -16.167 -21.994 27.238 1.00 96.81 185 ASP A C 1
ATOM 1415 O O . ASP A 1 185 ? -16.312 -23.006 27.925 1.00 96.81 185 ASP A O 1
ATOM 1419 N N . ILE A 1 186 ? -17.181 -21.183 26.943 1.00 96.25 186 ILE A N 1
ATOM 1420 C CA . ILE A 1 186 ? -18.553 -21.334 27.446 1.00 96.25 186 ILE A CA 1
ATOM 1421 C C . ILE A 1 186 ? -19.544 -21.379 26.284 1.00 96.25 186 ILE A C 1
ATOM 1423 O O . ILE A 1 186 ? -19.276 -20.845 25.211 1.00 96.25 186 ILE A O 1
ATOM 1427 N N . THR A 1 187 ? -20.709 -21.988 26.508 1.00 96.56 187 THR A N 1
ATOM 1428 C CA . THR A 1 187 ? -21.791 -22.061 25.510 1.00 96.56 187 THR A CA 1
ATOM 1429 C C . THR A 1 187 ? -23.067 -21.423 26.065 1.00 96.56 187 THR A C 1
ATOM 1431 O O . THR A 1 187 ? -23.959 -22.136 26.523 1.00 96.56 187 THR A O 1
ATOM 1434 N N . PRO A 1 188 ? -23.137 -20.082 26.172 1.00 95.75 188 PRO A N 1
ATOM 1435 C CA . PRO A 1 188 ? -24.346 -19.413 26.621 1.00 95.75 188 PRO A CA 1
ATOM 1436 C C . PRO A 1 188 ? -25.454 -19.488 25.570 1.00 95.75 188 PRO A C 1
ATOM 1438 O O . PRO A 1 188 ? -25.223 -19.618 24.368 1.00 95.75 188 PRO A O 1
ATOM 1441 N N . THR A 1 189 ? -26.675 -19.309 26.051 1.00 95.19 189 THR A N 1
ATOM 1442 C CA . THR A 1 189 ? -27.866 -19.183 25.224 1.00 95.19 189 THR A CA 1
ATOM 1443 C C . THR A 1 189 ? -28.254 -17.708 25.124 1.00 95.19 189 THR A C 1
ATOM 1445 O O . THR A 1 189 ? -28.498 -17.057 26.141 1.00 95.19 189 THR A O 1
ATOM 1448 N N . LEU A 1 190 ? -28.315 -17.167 23.908 1.00 95.12 190 LEU A N 1
ATOM 1449 C CA . LEU A 1 190 ? -28.770 -15.803 23.662 1.00 95.12 190 LEU A CA 1
ATOM 1450 C C . LEU A 1 190 ? -30.309 -15.735 23.662 1.00 95.12 190 LEU A C 1
ATOM 1452 O O . LEU A 1 190 ? -30.972 -16.599 23.074 1.00 95.12 190 LEU A O 1
ATOM 1456 N N . PRO A 1 191 ? -30.909 -14.696 24.274 1.00 95.75 191 PRO A N 1
ATOM 1457 C CA . PRO A 1 191 ? -32.314 -14.382 24.050 1.00 95.75 191 PRO A CA 1
ATOM 1458 C C . PRO A 1 191 ? -32.527 -13.896 22.606 1.00 95.75 191 PRO A C 1
ATOM 1460 O O . PRO A 1 191 ? -31.573 -13.619 21.878 1.00 95.75 191 PRO A O 1
ATOM 1463 N N . SER A 1 192 ? -33.788 -13.743 22.190 1.00 95.81 192 SER A N 1
ATOM 1464 C CA . SER A 1 192 ? -34.071 -13.061 20.922 1.00 95.81 192 SER A CA 1
ATOM 1465 C C . SER A 1 192 ? -33.641 -11.595 21.029 1.00 95.81 192 SER A C 1
ATOM 1467 O O . SER A 1 192 ? -34.055 -10.881 21.943 1.00 95.81 192 SER A O 1
ATOM 1469 N N . LEU A 1 193 ? -32.792 -11.161 20.102 1.00 97.25 193 LEU A N 1
ATOM 1470 C CA . LEU A 1 193 ? -32.265 -9.810 19.990 1.00 97.25 193 LEU A CA 1
ATOM 1471 C C . LEU A 1 193 ? -32.896 -9.150 18.768 1.00 97.25 193 LEU A C 1
ATOM 1473 O O . LEU A 1 193 ? -32.818 -9.671 17.651 1.00 97.25 193 LEU A O 1
ATOM 1477 N N . THR A 1 194 ? -33.513 -7.991 18.979 1.00 97.50 194 THR A N 1
ATOM 1478 C CA . THR A 1 194 ? -34.162 -7.222 17.914 1.00 97.50 194 THR A CA 1
ATOM 1479 C C . THR A 1 194 ? -33.165 -6.776 16.847 1.00 97.50 194 THR A C 1
ATOM 1481 O O . THR A 1 194 ? -32.030 -6.414 17.162 1.00 97.50 194 THR A O 1
ATOM 1484 N N . ALA A 1 195 ? -33.614 -6.758 15.594 1.00 96.62 195 ALA A N 1
ATOM 1485 C CA . ALA A 1 195 ? -32.855 -6.265 14.451 1.00 96.62 195 ALA A CA 1
ATOM 1486 C C . ALA A 1 195 ? -32.293 -4.855 14.692 1.00 96.62 195 ALA A C 1
ATOM 1488 O O . ALA A 1 195 ? -32.950 -4.005 15.298 1.00 96.62 195 ALA A O 1
ATOM 1489 N N . GLY A 1 196 ? -31.084 -4.601 14.192 1.00 92.06 196 GLY A N 1
ATOM 1490 C CA . GLY A 1 196 ? -30.458 -3.278 14.171 1.00 92.06 196 GLY A CA 1
ATOM 1491 C C . GLY A 1 196 ? -30.066 -2.697 15.533 1.00 92.06 196 GLY A C 1
ATOM 1492 O O . GLY A 1 196 ? -29.606 -1.554 15.585 1.00 92.06 196 GLY A O 1
ATOM 1493 N N . GLY A 1 197 ? -30.208 -3.435 16.639 1.00 90.31 197 GLY A N 1
ATOM 1494 C CA . GLY A 1 197 ? -29.689 -2.936 17.909 1.00 90.31 197 GLY A CA 1
ATOM 1495 C C . GLY A 1 197 ? -30.026 -3.675 19.196 1.00 90.31 197 GLY A C 1
ATOM 1496 O O . GLY A 1 197 ? -29.624 -3.178 20.244 1.00 90.31 197 GLY A O 1
ATOM 1497 N N . GLY A 1 198 ? -30.729 -4.809 19.160 1.00 96.94 198 GLY A N 1
ATOM 1498 C CA . GLY A 1 198 ? -30.984 -5.593 20.370 1.00 96.94 198 GLY A CA 1
ATOM 1499 C C . GLY A 1 198 ? -29.682 -6.110 20.983 1.00 96.94 198 GLY A C 1
ATOM 1500 O O . GLY A 1 198 ? -28.797 -6.563 20.259 1.00 96.94 198 GLY A O 1
ATOM 1501 N N . GLU A 1 199 ? -29.562 -6.057 22.308 1.00 97.62 199 GLU A N 1
ATOM 1502 C CA . GLU A 1 199 ? -28.351 -6.464 23.023 1.00 97.62 199 GLU A CA 1
ATOM 1503 C C . GLU A 1 199 ? -28.647 -7.281 24.284 1.00 97.62 199 GLU A C 1
ATOM 1505 O O . GLU A 1 199 ? -29.746 -7.241 24.838 1.00 97.62 199 GLU A O 1
ATOM 1510 N N . THR A 1 200 ? -27.649 -8.039 24.733 1.00 97.88 200 THR A N 1
ATOM 1511 C CA . THR A 1 200 ? -27.668 -8.767 26.003 1.00 97.88 200 THR A CA 1
ATOM 1512 C C . THR A 1 200 ? -26.286 -8.765 26.646 1.00 97.88 200 THR A C 1
ATOM 1514 O O . THR A 1 200 ? -25.272 -8.560 25.975 1.00 97.88 200 THR A O 1
ATOM 1517 N N . ILE A 1 201 ? -26.240 -9.009 27.955 1.00 98.19 201 ILE A N 1
ATOM 1518 C CA . ILE A 1 201 ? -25.002 -9.072 28.730 1.00 98.19 201 ILE A CA 1
ATOM 1519 C C . ILE A 1 201 ? -24.783 -10.509 29.181 1.00 98.19 201 ILE A C 1
ATOM 1521 O O . ILE A 1 201 ? -25.588 -11.074 29.920 1.00 98.19 201 ILE A O 1
ATOM 1525 N N . ILE A 1 202 ? -23.647 -11.077 28.792 1.00 97.69 202 ILE A N 1
ATOM 1526 C CA . ILE A 1 202 ? -23.185 -12.378 29.255 1.00 97.69 202 ILE A CA 1
ATOM 1527 C C . ILE A 1 202 ? -22.162 -12.179 30.371 1.00 97.69 202 ILE A C 1
ATOM 1529 O O . ILE A 1 202 ? -21.211 -11.403 30.257 1.00 97.69 202 ILE A O 1
ATOM 1533 N N . THR A 1 203 ? -22.362 -12.906 31.469 1.00 96.94 203 THR A N 1
ATOM 1534 C CA . THR A 1 203 ? -21.363 -13.068 32.530 1.00 96.94 203 THR A CA 1
ATOM 1535 C C . THR A 1 203 ? -20.850 -14.504 32.467 1.00 96.94 203 THR A C 1
ATOM 1537 O O . THR A 1 203 ? -21.670 -15.416 32.600 1.00 96.94 203 THR A O 1
ATOM 1540 N N . PRO A 1 204 ? -19.539 -14.734 32.267 1.00 96.88 204 PRO A N 1
ATOM 1541 C CA . PRO A 1 204 ? -18.983 -16.080 32.306 1.00 96.88 204 PRO A CA 1
ATOM 1542 C C . PRO A 1 204 ? -19.326 -16.809 33.610 1.00 96.88 204 PRO A C 1
ATOM 1544 O O . PRO A 1 204 ? -19.338 -16.201 34.682 1.00 96.88 204 PRO A O 1
ATOM 1547 N N . ASN A 1 205 ? -19.600 -18.110 33.513 1.00 93.75 205 ASN A N 1
ATOM 1548 C CA . ASN A 1 205 ? -19.814 -18.986 34.660 1.00 93.75 205 ASN A CA 1
ATOM 1549 C C . ASN A 1 205 ? -18.925 -20.239 34.513 1.00 93.75 205 ASN A C 1
ATOM 1551 O O . ASN A 1 205 ? -19.165 -21.017 33.588 1.00 93.75 205 ASN A O 1
ATOM 1555 N N . PRO A 1 206 ? -17.913 -20.444 35.379 1.00 94.94 206 PRO A N 1
ATOM 1556 C CA . PRO A 1 206 ? -17.542 -19.595 36.518 1.00 94.94 206 PRO A CA 1
ATOM 1557 C C . PRO A 1 206 ? -17.075 -18.179 36.100 1.00 94.94 206 PRO A C 1
ATOM 1559 O O . PRO A 1 206 ? -16.617 -18.001 34.969 1.00 94.94 206 PRO A O 1
ATOM 1562 N N . PRO A 1 207 ? -17.193 -17.159 36.980 1.00 96.62 207 PRO A N 1
ATOM 1563 C CA . PRO A 1 207 ? -16.771 -15.790 36.671 1.00 96.62 207 PRO A CA 1
ATOM 1564 C C . PRO A 1 207 ? -15.283 -15.679 36.330 1.00 96.62 207 PRO A C 1
ATOM 1566 O O . PRO A 1 207 ? -14.437 -16.220 37.040 1.00 96.62 207 PRO A O 1
ATOM 1569 N N . VAL A 1 208 ? -14.963 -14.904 35.290 1.00 97.69 208 VAL A N 1
ATOM 1570 C CA . VAL A 1 208 ? -13.582 -14.552 34.924 1.00 97.69 208 VAL A CA 1
ATOM 1571 C C . VAL A 1 208 ? -13.219 -13.224 35.586 1.00 97.69 208 VAL A C 1
ATOM 1573 O O . VAL A 1 208 ? -13.833 -12.201 35.284 1.00 97.69 208 VAL A O 1
ATOM 1576 N N . VAL A 1 209 ? -12.236 -13.237 36.489 1.00 96.94 209 VAL A N 1
ATOM 1577 C CA . VAL A 1 209 ? -11.721 -12.034 37.168 1.00 96.94 209 VAL A CA 1
ATOM 1578 C C . VAL A 1 209 ? -10.546 -11.470 36.374 1.00 96.94 209 VAL A C 1
ATOM 1580 O O . VAL A 1 209 ? -9.621 -12.205 36.034 1.00 96.94 209 VAL A O 1
ATOM 1583 N N . ILE A 1 210 ? -10.583 -10.172 36.077 1.00 97.31 210 ILE A N 1
ATOM 1584 C CA . ILE A 1 210 ? -9.601 -9.496 35.229 1.00 97.31 210 ILE A CA 1
ATOM 1585 C C . ILE A 1 210 ? -8.674 -8.626 36.077 1.00 97.31 210 ILE A C 1
ATOM 1587 O O . ILE A 1 210 ? -9.111 -7.696 36.753 1.00 97.31 210 ILE A O 1
ATOM 1591 N N . SER A 1 211 ? -7.374 -8.899 36.008 1.00 94.12 211 SER A N 1
ATOM 1592 C CA . SER A 1 211 ? -6.352 -8.040 36.613 1.00 94.12 211 SER A CA 1
ATOM 1593 C C . SER A 1 211 ? -6.185 -6.736 35.817 1.00 94.12 211 SER A C 1
ATOM 1595 O O . SER A 1 211 ? -6.330 -6.772 34.595 1.00 94.12 211 SER A O 1
ATOM 1597 N N . PRO A 1 212 ? -5.830 -5.601 36.454 1.00 90.56 212 PRO A N 1
ATOM 1598 C CA . PRO A 1 212 ? -5.526 -4.334 35.776 1.00 90.56 212 PRO A CA 1
ATOM 1599 C C . PRO A 1 212 ? -4.605 -4.483 34.562 1.00 90.56 212 PRO A C 1
ATOM 1601 O O . PRO A 1 212 ? -3.604 -5.195 34.633 1.00 90.56 212 PRO A O 1
ATOM 1604 N N . ASN A 1 213 ? -4.920 -3.760 33.484 1.00 87.62 213 ASN A N 1
ATOM 1605 C CA . ASN A 1 213 ? -4.170 -3.740 32.222 1.00 87.62 213 ASN A CA 1
ATOM 1606 C C . ASN A 1 213 ? -4.007 -5.111 31.538 1.00 87.62 213 ASN A C 1
ATOM 1608 O O . ASN A 1 213 ? -3.030 -5.329 30.824 1.00 87.62 213 ASN A O 1
ATOM 1612 N N . SER A 1 214 ? -4.947 -6.034 31.735 1.00 93.56 214 SER A N 1
ATOM 1613 C CA . SER A 1 214 ? -4.961 -7.296 30.996 1.00 93.56 214 SER A CA 1
ATOM 1614 C C . SER A 1 214 ? -5.517 -7.098 29.592 1.00 93.56 214 SER A C 1
ATOM 1616 O O . SER A 1 214 ? -6.535 -6.428 29.415 1.00 93.56 214 SER A O 1
ATOM 1618 N N . ASN A 1 215 ? -4.897 -7.739 28.606 1.00 93.69 215 ASN A N 1
ATOM 1619 C CA . ASN A 1 215 ? -5.471 -7.894 27.277 1.00 93.69 215 ASN A CA 1
ATOM 1620 C C . ASN A 1 215 ? -6.569 -8.964 27.341 1.00 93.69 215 ASN A C 1
ATOM 1622 O O . ASN A 1 215 ? -6.304 -10.106 27.725 1.00 93.69 215 ASN A O 1
ATOM 1626 N N . VAL A 1 216 ? -7.800 -8.583 27.007 1.00 96.38 216 VAL A N 1
ATOM 1627 C CA . VAL A 1 216 ? -8.970 -9.457 27.013 1.00 96.38 216 VAL A CA 1
ATOM 1628 C C . VAL A 1 216 ? -9.537 -9.536 25.609 1.00 96.38 216 VAL A C 1
ATOM 1630 O O . VAL A 1 216 ? -10.042 -8.551 25.078 1.00 96.38 216 VAL A O 1
ATOM 1633 N N . ARG A 1 217 ? -9.529 -10.740 25.040 1.00 96.25 217 ARG A N 1
ATOM 1634 C CA . ARG A 1 217 ? -10.124 -11.043 23.742 1.00 96.25 217 ARG A CA 1
ATOM 1635 C C . ARG A 1 217 ? -11.289 -12.005 23.905 1.00 96.25 217 ARG A C 1
ATOM 1637 O O . ARG A 1 217 ? -11.150 -13.062 24.519 1.00 96.25 217 ARG A O 1
ATOM 1644 N N . VAL A 1 218 ? -12.427 -11.659 23.320 1.00 97.19 218 VAL A N 1
ATOM 1645 C CA . VAL A 1 218 ? -13.623 -12.500 23.284 1.00 97.19 218 VAL A CA 1
ATOM 1646 C C . VAL A 1 218 ? -13.957 -12.824 21.838 1.00 97.19 218 VAL A C 1
ATOM 1648 O O . VAL A 1 218 ? -14.088 -11.927 21.008 1.00 97.19 218 VAL A O 1
ATOM 1651 N N . LEU A 1 219 ? -14.092 -14.117 21.557 1.00 95.62 219 LEU A N 1
ATOM 1652 C CA . LEU A 1 219 ? -14.557 -14.641 20.281 1.00 95.62 219 LEU A CA 1
ATOM 1653 C C . LEU A 1 219 ? -15.961 -15.203 20.479 1.00 95.62 219 LEU A C 1
ATOM 1655 O O . LEU A 1 219 ? -16.150 -16.037 21.366 1.00 95.62 219 LEU A O 1
ATOM 1659 N N . LEU A 1 220 ? -16.908 -14.781 19.646 1.00 95.62 220 LEU A N 1
ATOM 1660 C CA . LEU A 1 220 ? -18.259 -15.332 19.569 1.00 95.62 220 LEU A CA 1
ATOM 1661 C C . LEU A 1 220 ? -18.390 -16.152 18.281 1.00 95.62 220 LEU A C 1
ATOM 1663 O O . LEU A 1 220 ? -18.059 -15.676 17.203 1.00 95.62 220 LEU A O 1
ATOM 1667 N N . ASN A 1 221 ? -18.867 -17.389 18.378 1.00 93.25 221 ASN A N 1
ATOM 1668 C CA . ASN A 1 221 ? -19.203 -18.204 17.213 1.00 93.25 221 ASN A CA 1
ATOM 1669 C C . ASN A 1 221 ? -20.609 -18.769 17.367 1.00 93.25 221 ASN A C 1
ATOM 1671 O O . ASN A 1 221 ? -20.973 -19.250 18.443 1.00 93.25 221 ASN A O 1
ATOM 1675 N N . THR A 1 222 ? -21.379 -18.755 16.290 1.00 91.62 222 THR A N 1
ATOM 1676 C CA . THR A 1 222 ? -22.637 -19.497 16.210 1.00 91.62 222 THR A CA 1
ATOM 1677 C C . THR A 1 222 ? -22.391 -20.991 15.966 1.00 91.62 222 THR A C 1
ATOM 1679 O O . THR A 1 222 ? -21.314 -21.398 15.521 1.00 91.62 222 THR A O 1
ATOM 1682 N N . ASN A 1 223 ? -23.379 -21.833 16.291 1.00 84.06 223 ASN A N 1
ATOM 1683 C CA . ASN A 1 223 ? -23.288 -23.279 16.062 1.00 84.06 223 ASN A CA 1
ATOM 1684 C C . ASN A 1 223 ? -23.339 -23.623 14.568 1.00 84.06 223 ASN A C 1
ATOM 1686 O O . ASN A 1 223 ? -22.620 -24.517 14.112 1.00 84.06 223 ASN A O 1
ATOM 1690 N N . HIS A 1 224 ? -24.159 -22.904 13.799 1.00 83.81 224 HIS A N 1
ATOM 1691 C CA . HIS A 1 224 ? -24.215 -23.030 12.352 1.00 83.81 224 HIS A CA 1
ATOM 1692 C C . HIS A 1 224 ? -23.815 -21.722 11.682 1.00 83.81 224 HIS A C 1
ATOM 1694 O O . HIS A 1 224 ? -24.345 -20.666 11.997 1.00 83.81 224 HIS A O 1
ATOM 1700 N N . LEU A 1 225 ? -22.993 -21.814 10.631 1.00 75.12 225 LEU A N 1
ATOM 1701 C CA . LEU A 1 225 ? -22.628 -20.669 9.780 1.00 75.12 225 LEU A CA 1
ATOM 1702 C C . LEU A 1 225 ? -23.841 -19.918 9.201 1.00 75.12 225 LEU A C 1
ATOM 1704 O O . LEU A 1 225 ? -23.700 -18.796 8.717 1.00 75.12 225 LEU A O 1
ATOM 1708 N N . PHE A 1 226 ? -25.021 -20.547 9.194 1.00 82.38 226 PHE A N 1
ATOM 1709 C CA . PHE A 1 226 ? -26.259 -19.954 8.703 1.00 82.38 226 PHE A CA 1
ATOM 1710 C C . PHE A 1 226 ? -26.986 -19.078 9.723 1.00 82.38 226 PHE A C 1
ATOM 1712 O O . PHE A 1 226 ? -27.794 -18.246 9.306 1.00 82.38 226 PHE A O 1
ATOM 1719 N N . ASP A 1 227 ? -26.654 -19.217 11.008 1.00 89.44 227 ASP A N 1
ATOM 1720 C CA . ASP A 1 227 ? -27.295 -18.507 12.114 1.00 89.44 227 ASP A CA 1
ATOM 1721 C C . ASP A 1 227 ? -26.925 -17.023 12.159 1.00 89.44 227 ASP A C 1
ATOM 1723 O O . ASP A 1 227 ? -27.630 -16.257 12.802 1.00 89.44 227 ASP A O 1
ATOM 1727 N N . GLU A 1 228 ? -25.858 -16.608 11.472 1.00 93.44 228 GLU A N 1
ATOM 1728 C CA . GLU A 1 228 ? -25.417 -15.217 11.363 1.00 93.44 228 GLU A CA 1
ATOM 1729 C C . GLU A 1 228 ? -24.960 -14.877 9.946 1.00 93.44 228 GLU A C 1
ATOM 1731 O O . GLU A 1 228 ? -24.477 -15.736 9.206 1.00 93.44 228 GLU A O 1
ATOM 1736 N N . ILE A 1 229 ? -25.142 -13.625 9.531 1.00 95.31 229 ILE A N 1
ATOM 1737 C CA . ILE A 1 229 ? -24.833 -13.193 8.159 1.00 95.31 229 ILE A CA 1
ATOM 1738 C C . ILE A 1 229 ? -23.422 -12.629 7.990 1.00 95.31 229 ILE A C 1
ATOM 1740 O O . ILE A 1 229 ? -22.953 -12.546 6.856 1.00 95.31 229 ILE A O 1
ATOM 1744 N N . ASP A 1 230 ? -22.761 -12.266 9.083 1.00 95.50 230 ASP A N 1
ATOM 1745 C CA . ASP A 1 230 ? -21.375 -11.819 9.112 1.00 95.50 230 ASP A CA 1
ATOM 1746 C C . ASP A 1 230 ? -20.707 -12.473 10.317 1.00 95.50 230 ASP A C 1
ATOM 1748 O O . ASP A 1 230 ? -21.194 -12.325 11.428 1.00 95.50 230 ASP A O 1
ATOM 1752 N N . ASN A 1 231 ? -19.649 -13.249 10.088 1.00 93.75 231 ASN A N 1
ATOM 1753 C CA . ASN A 1 231 ? -18.861 -13.854 11.164 1.00 93.75 231 ASN A CA 1
ATOM 1754 C C . ASN A 1 231 ? -17.457 -13.241 11.274 1.00 93.75 231 ASN A C 1
ATOM 1756 O O . ASN A 1 231 ? -16.601 -13.728 12.016 1.00 93.75 231 ASN A O 1
ATOM 1760 N N . THR A 1 232 ? -17.197 -12.171 10.521 1.00 93.88 232 THR A N 1
ATOM 1761 C CA . THR A 1 232 ? -15.896 -11.492 10.459 1.00 93.88 232 THR A CA 1
ATOM 1762 C C . THR A 1 232 ? -15.744 -10.400 11.517 1.00 93.88 232 THR A C 1
ATOM 1764 O O . THR A 1 232 ? -14.646 -9.886 11.736 1.00 93.88 232 THR A O 1
ATOM 1767 N N . ASN A 1 233 ? -16.831 -10.058 12.207 1.00 92.75 233 ASN A N 1
ATOM 1768 C CA . ASN A 1 233 ? -16.933 -8.983 13.195 1.00 92.75 233 ASN A CA 1
ATOM 1769 C C . ASN A 1 233 ? -17.255 -9.499 14.621 1.00 92.75 233 ASN A C 1
ATOM 1771 O O . ASN A 1 233 ? -17.465 -8.702 15.537 1.00 92.75 233 ASN A O 1
ATOM 1775 N N . ASN A 1 234 ? -17.198 -10.815 14.842 1.00 93.62 234 ASN A N 1
ATOM 1776 C CA . ASN A 1 234 ? -17.568 -11.463 16.107 1.00 93.62 234 ASN A CA 1
ATOM 1777 C C . ASN A 1 234 ? -16.470 -11.468 17.181 1.00 93.62 234 ASN A C 1
ATOM 1779 O O . ASN A 1 234 ? -16.620 -12.078 18.246 1.00 93.62 234 ASN A O 1
ATOM 1783 N N . VAL A 1 235 ? -15.326 -10.851 16.890 1.00 93.31 235 VAL A N 1
ATOM 1784 C CA . VAL A 1 235 ? -14.176 -10.802 17.791 1.00 93.31 235 VAL A CA 1
ATOM 1785 C C . VAL A 1 235 ? -13.987 -9.380 18.293 1.00 93.31 235 VAL A C 1
ATOM 1787 O O . VAL A 1 235 ? -13.897 -8.436 17.504 1.00 93.31 235 VAL A O 1
ATOM 1790 N N . ARG A 1 236 ? -13.863 -9.244 19.614 1.00 93.00 236 ARG A N 1
ATOM 1791 C CA . ARG A 1 236 ? -13.484 -7.994 20.276 1.00 93.00 236 ARG A CA 1
ATOM 1792 C C . ARG A 1 236 ? -12.298 -8.223 21.195 1.00 93.00 236 ARG A C 1
ATOM 1794 O O . ARG A 1 236 ? -12.235 -9.232 21.892 1.00 93.00 236 ARG A O 1
ATOM 1801 N N . GLU A 1 237 ? -11.386 -7.266 21.197 1.00 92.88 237 GLU A N 1
ATOM 1802 C CA . GLU A 1 237 ? -10.202 -7.237 22.044 1.00 92.88 237 GLU A CA 1
ATOM 1803 C C . GLU A 1 237 ? -10.124 -5.866 22.715 1.00 92.88 237 GLU A C 1
ATOM 1805 O O . GLU A 1 237 ? -10.297 -4.851 22.045 1.00 92.88 237 GLU A O 1
ATOM 1810 N N . ASP A 1 238 ? -9.925 -5.844 24.030 1.00 92.81 238 ASP A N 1
ATOM 1811 C CA . ASP A 1 238 ? -9.806 -4.627 24.834 1.00 92.81 238 ASP A CA 1
ATOM 1812 C C . ASP A 1 238 ? -8.758 -4.815 25.940 1.00 92.81 238 ASP A C 1
ATOM 1814 O O . ASP A 1 238 ? -8.492 -5.926 26.397 1.00 92.81 238 ASP A O 1
ATOM 1818 N N . ILE A 1 239 ? -8.208 -3.703 26.431 1.00 91.81 239 ILE A N 1
ATOM 1819 C CA . ILE A 1 239 ? -7.381 -3.675 27.643 1.00 91.81 239 ILE A CA 1
ATOM 1820 C C . ILE A 1 239 ? -8.282 -3.365 28.845 1.00 91.81 239 ILE A C 1
ATOM 1822 O O . ILE A 1 239 ? -8.974 -2.347 28.855 1.00 91.81 239 ILE A O 1
ATOM 1826 N N . LEU A 1 240 ? -8.284 -4.217 29.872 1.00 92.88 240 LEU A N 1
ATOM 1827 C CA . LEU A 1 240 ? -9.194 -4.126 31.020 1.00 92.88 240 LEU A CA 1
ATOM 1828 C C . LEU A 1 240 ? -8.500 -4.363 32.374 1.00 92.88 240 LEU A C 1
ATOM 1830 O O . LEU A 1 240 ? -7.486 -5.052 32.428 1.00 92.88 240 LEU A O 1
ATOM 1834 N N . PRO A 1 241 ? -9.104 -3.891 33.483 1.00 84.75 241 PRO A N 1
ATOM 1835 C CA . PRO A 1 241 ? -10.006 -2.740 33.566 1.00 84.75 241 PRO A CA 1
ATOM 1836 C C . PRO A 1 241 ? -9.300 -1.430 33.179 1.00 84.75 241 PRO A C 1
ATOM 1838 O O . PRO A 1 241 ? -8.150 -1.215 33.551 1.00 84.75 241 PRO A O 1
ATOM 1841 N N . GLY A 1 242 ? -10.002 -0.535 32.473 1.00 78.75 242 GLY A N 1
ATOM 1842 C CA . GLY A 1 242 ? -9.569 0.860 32.272 1.00 78.75 242 GLY A CA 1
ATOM 1843 C C . GLY A 1 242 ? -9.258 1.293 30.836 1.00 78.75 242 GLY A C 1
ATOM 1844 O O . GLY A 1 242 ? -9.196 2.495 30.583 1.00 78.75 242 GLY A O 1
ATOM 1845 N N . GLY A 1 243 ? -9.144 0.365 29.884 1.00 84.19 243 GLY A N 1
ATOM 1846 C CA . GLY A 1 243 ? -8.829 0.691 28.494 1.00 84.19 243 GLY A CA 1
ATOM 1847 C C . GLY A 1 243 ? -7.342 0.982 28.250 1.00 84.19 243 GLY A C 1
ATOM 1848 O O . GLY A 1 243 ? -6.520 0.912 29.165 1.00 84.19 243 GLY A O 1
ATOM 1849 N N . PRO A 1 244 ? -6.979 1.308 26.999 1.00 85.88 244 PRO A N 1
ATOM 1850 C CA . PRO A 1 244 ? -5.610 1.666 26.652 1.00 85.88 244 PRO A CA 1
ATOM 1851 C C . PRO A 1 244 ? -5.163 2.965 27.337 1.00 85.88 244 PRO A C 1
ATOM 1853 O O . PRO A 1 244 ? -5.924 3.928 27.456 1.00 85.88 244 PRO A O 1
ATOM 1856 N N . SER A 1 245 ? -3.900 3.002 27.768 1.00 87.69 245 SER A N 1
ATOM 1857 C CA . SER A 1 245 ? -3.313 4.155 28.456 1.00 87.69 245 SER A CA 1
ATOM 1858 C C . SER A 1 245 ? -2.750 5.184 27.477 1.00 87.69 245 SER A C 1
ATOM 1860 O O . SER A 1 245 ? -1.971 4.854 26.588 1.00 87.69 245 SER A O 1
ATOM 1862 N N . ILE A 1 246 ? -3.053 6.464 27.708 1.00 92.56 246 ILE A N 1
ATOM 1863 C CA . ILE A 1 246 ? -2.436 7.589 26.981 1.00 92.56 246 ILE A CA 1
ATOM 1864 C C . ILE A 1 246 ? -1.079 8.020 27.567 1.00 92.56 246 ILE A C 1
ATOM 1866 O O . ILE A 1 246 ? -0.423 8.906 27.021 1.00 92.56 246 ILE A O 1
ATOM 1870 N N . ALA A 1 247 ? -0.643 7.435 28.688 1.00 93.50 247 ALA A N 1
ATOM 1871 C CA . ALA A 1 247 ? 0.582 7.855 29.371 1.00 93.50 247 ALA A CA 1
ATOM 1872 C C . ALA A 1 247 ? 1.857 7.730 28.505 1.00 93.50 247 ALA A C 1
ATOM 1874 O O . ALA A 1 247 ? 2.638 8.685 28.497 1.00 93.50 247 ALA A O 1
ATOM 1875 N N . PRO A 1 248 ? 2.071 6.650 27.721 1.00 95.88 248 PRO A N 1
ATOM 1876 C CA . PRO A 1 248 ? 3.235 6.554 26.833 1.00 95.88 248 PRO A CA 1
ATOM 1877 C C . PRO A 1 248 ? 3.293 7.695 25.805 1.00 95.88 248 PRO A C 1
ATOM 1879 O O . PRO A 1 248 ? 4.348 8.282 25.563 1.00 95.88 248 PRO A O 1
ATOM 1882 N N . TYR A 1 249 ? 2.134 8.086 25.274 1.00 97.69 249 TYR A N 1
ATOM 1883 C CA . TYR A 1 249 ? 1.998 9.201 24.339 1.00 97.69 249 TYR A CA 1
ATOM 1884 C C . TYR A 1 249 ? 2.309 10.543 24.993 1.00 97.69 249 TYR A C 1
ATOM 1886 O O . TYR A 1 249 ? 2.962 11.387 24.385 1.00 97.69 249 TYR A O 1
ATOM 1894 N N . ALA A 1 250 ? 1.885 10.747 26.244 1.00 95.75 250 ALA A N 1
ATOM 1895 C CA . ALA A 1 250 ? 2.223 11.948 27.001 1.00 95.75 250 ALA A CA 1
ATOM 1896 C C . ALA A 1 250 ? 3.742 12.077 27.213 1.00 95.75 250 ALA A C 1
ATOM 1898 O O . ALA A 1 250 ? 4.287 13.174 27.074 1.00 95.75 250 ALA A O 1
ATOM 1899 N N . THR A 1 251 ? 4.435 10.962 27.474 1.00 96.06 251 THR A N 1
ATOM 1900 C CA . THR A 1 251 ? 5.903 10.922 27.549 1.00 96.06 251 THR A CA 1
ATOM 1901 C C . THR A 1 251 ? 6.531 11.335 26.222 1.00 96.06 251 THR A C 1
ATOM 1903 O O . THR A 1 251 ? 7.385 12.223 26.207 1.00 96.06 251 THR A O 1
ATOM 1906 N N . LEU A 1 252 ? 6.071 10.780 25.099 1.00 96.50 252 LEU A N 1
ATOM 1907 C CA . LEU A 1 252 ? 6.570 11.142 23.769 1.00 96.50 252 LEU A CA 1
ATOM 1908 C C . LEU A 1 252 ? 6.309 12.626 23.439 1.00 96.50 252 LEU A C 1
ATOM 1910 O O . LEU A 1 252 ? 7.210 13.349 23.015 1.00 96.50 252 LEU A O 1
ATOM 1914 N N . LEU A 1 253 ? 5.109 13.127 23.742 1.00 97.75 253 LEU A N 1
ATOM 1915 C CA . LEU A 1 253 ? 4.706 14.528 23.555 1.00 97.75 253 LEU A CA 1
ATOM 1916 C C . LEU A 1 253 ? 5.378 15.505 24.537 1.00 97.75 253 LEU A C 1
ATOM 1918 O O . LEU A 1 253 ? 5.268 16.723 24.371 1.00 97.75 253 LEU A O 1
ATOM 1922 N N . SER A 1 254 ? 6.087 15.014 25.557 1.00 96.62 254 SER A N 1
ATOM 1923 C CA . SER A 1 254 ? 6.905 15.857 26.435 1.00 96.62 254 SER A CA 1
ATOM 1924 C C . SER A 1 254 ? 8.225 16.268 25.774 1.00 96.62 254 SER A C 1
ATOM 1926 O O . SER A 1 254 ? 8.758 17.348 26.074 1.00 96.62 254 SER A O 1
ATOM 1928 N N . GLN A 1 255 ? 8.709 15.465 24.823 1.00 97.50 255 GLN A N 1
ATOM 1929 C CA . GLN A 1 255 ? 9.989 15.668 24.162 1.00 97.50 255 GLN A CA 1
ATOM 1930 C C . GLN A 1 255 ? 9.948 16.920 23.273 1.00 97.50 255 GLN A C 1
ATOM 1932 O O . GLN A 1 255 ? 9.058 17.031 22.422 1.00 97.50 255 GLN A O 1
ATOM 1937 N N . PRO A 1 256 ? 10.892 17.873 23.434 1.00 97.38 256 PRO A N 1
ATOM 1938 C CA . PRO A 1 256 ? 10.924 19.098 22.637 1.00 97.38 256 PRO A CA 1
ATOM 1939 C C . PRO A 1 256 ? 10.877 18.833 21.135 1.00 97.38 256 PRO A C 1
ATOM 1941 O O . PRO A 1 256 ? 9.999 19.371 20.471 1.00 97.38 256 PRO A O 1
ATOM 1944 N N . LYS A 1 257 ? 11.732 17.927 20.646 1.00 96.75 257 LYS A N 1
ATOM 1945 C CA . LYS A 1 257 ? 11.851 17.552 19.233 1.00 96.75 257 LYS A CA 1
ATOM 1946 C C . LYS A 1 257 ? 10.511 17.157 18.606 1.00 96.75 257 LYS A C 1
ATOM 1948 O O . LYS A 1 257 ? 10.169 17.642 17.534 1.00 96.75 257 LYS A O 1
ATOM 1953 N N . ILE A 1 258 ? 9.723 16.331 19.291 1.00 98.19 258 ILE A N 1
ATOM 1954 C CA . ILE A 1 258 ? 8.432 15.859 18.780 1.00 98.19 258 ILE A CA 1
ATOM 1955 C C . ILE A 1 258 ? 7.386 16.970 18.850 1.00 98.19 258 ILE A C 1
ATOM 1957 O O . ILE A 1 258 ? 6.782 17.339 17.843 1.00 98.19 258 ILE A O 1
ATOM 1961 N N . LYS A 1 259 ? 7.187 17.562 20.031 1.00 97.56 259 LYS A N 1
ATOM 1962 C CA . LYS A 1 259 ? 6.085 18.509 20.240 1.00 97.56 259 LYS A CA 1
ATOM 1963 C C . LYS A 1 259 ? 6.233 19.802 19.438 1.00 97.56 259 LYS A C 1
ATOM 1965 O O . LYS A 1 259 ? 5.227 20.402 19.072 1.00 97.56 259 LYS A O 1
ATOM 1970 N N . THR A 1 260 ? 7.453 20.258 19.150 1.00 98.00 260 THR A N 1
ATOM 1971 C CA . THR A 1 260 ? 7.652 21.474 18.346 1.00 98.00 260 THR A CA 1
ATOM 1972 C C . THR A 1 260 ? 7.429 21.247 16.855 1.00 98.00 260 THR A C 1
ATOM 1974 O O . THR A 1 260 ? 7.039 22.198 16.182 1.00 98.00 260 THR A O 1
ATOM 1977 N N . ASN A 1 261 ? 7.628 20.020 16.358 1.00 98.62 261 ASN A N 1
ATOM 1978 C CA . ASN A 1 261 ? 7.452 19.658 14.946 1.00 98.62 261 ASN A CA 1
ATOM 1979 C C . ASN A 1 261 ? 6.016 19.235 14.588 1.00 98.62 261 ASN A C 1
ATOM 1981 O O . ASN A 1 261 ? 5.652 19.242 13.414 1.00 98.62 261 ASN A O 1
ATOM 1985 N N . ILE A 1 262 ? 5.167 18.928 15.574 1.00 98.81 262 ILE A N 1
ATOM 1986 C CA . ILE A 1 262 ? 3.721 18.773 15.357 1.00 98.81 262 ILE A CA 1
ATOM 1987 C C . ILE A 1 262 ? 3.120 20.160 15.096 1.00 98.81 262 ILE A C 1
ATOM 1989 O O . ILE A 1 262 ? 2.904 20.932 16.035 1.00 98.81 262 ILE A O 1
ATOM 1993 N N . ILE A 1 263 ? 2.882 20.484 13.822 1.00 98.81 263 ILE A N 1
ATOM 1994 C CA . ILE A 1 263 ? 2.474 21.816 13.353 1.00 98.81 263 ILE A CA 1
ATOM 1995 C C . ILE A 1 263 ? 1.158 21.765 12.571 1.00 98.81 263 ILE A C 1
ATOM 1997 O O . ILE A 1 263 ? 1.041 21.112 11.533 1.00 98.81 263 ILE A O 1
ATOM 2001 N N . TRP A 1 264 ? 0.191 22.563 13.025 1.00 98.69 264 TRP A N 1
ATOM 2002 C CA . TRP A 1 264 ? -1.064 22.821 12.327 1.00 98.69 264 TRP A CA 1
ATOM 2003 C C . TRP A 1 264 ? -1.111 24.248 11.780 1.00 98.69 264 TRP A C 1
ATOM 2005 O O . TRP A 1 264 ? -0.934 25.207 12.535 1.00 98.69 264 TRP A O 1
ATOM 2015 N N . GLU A 1 265 ? -1.413 24.394 10.493 1.00 98.56 265 GLU A N 1
ATOM 2016 C CA . GLU A 1 265 ? -1.781 25.669 9.880 1.00 98.56 265 GLU A CA 1
ATOM 2017 C C . GLU A 1 265 ? -3.302 25.760 9.711 1.00 98.56 265 GLU A C 1
ATOM 2019 O O . GLU A 1 265 ? -3.933 24.854 9.171 1.00 98.56 265 GLU A O 1
ATOM 2024 N N . GLY A 1 266 ? -3.907 26.864 10.155 1.00 97.25 266 GLY A N 1
ATOM 2025 C CA . GLY A 1 266 ? -5.315 27.158 9.887 1.00 97.25 266 GLY A CA 1
ATOM 2026 C C . GLY A 1 266 ? -5.676 28.616 10.134 1.00 97.25 266 GLY A C 1
ATOM 2027 O O . GLY A 1 266 ? -4.806 29.483 10.141 1.00 97.25 266 GLY A O 1
ATOM 2028 N N . SER A 1 267 ? -6.956 28.906 10.376 1.00 95.19 267 SER A N 1
ATOM 2029 C CA . SER A 1 267 ? -7.459 30.284 10.543 1.00 95.19 267 SER A CA 1
ATOM 2030 C C . SER A 1 267 ? -6.768 31.097 11.641 1.00 95.19 267 SER A C 1
ATOM 2032 O O . SER A 1 267 ? -6.644 32.310 11.517 1.00 95.19 267 SER A O 1
ATOM 2034 N N . GLY A 1 268 ? -6.257 30.438 12.683 1.00 93.50 268 GLY A N 1
ATOM 2035 C CA . GLY A 1 268 ? -5.454 31.056 13.745 1.00 93.50 268 GLY A CA 1
ATOM 2036 C C . GLY A 1 268 ? -3.954 31.184 13.439 1.00 93.50 268 GLY A C 1
ATOM 2037 O O . GLY A 1 268 ? -3.173 31.409 14.368 1.00 93.50 268 GLY A O 1
ATOM 2038 N N . GLY A 1 269 ? -3.540 30.985 12.185 1.00 96.69 269 GLY A N 1
ATOM 2039 C CA . GLY A 1 269 ? -2.145 30.920 11.753 1.00 96.69 269 GLY A CA 1
ATOM 2040 C C . GLY A 1 269 ? -1.491 29.561 12.017 1.00 96.69 269 GLY A C 1
ATOM 2041 O O . GLY A 1 269 ? -2.161 28.549 12.236 1.00 96.69 269 GLY A O 1
ATOM 2042 N N . ILE A 1 270 ? -0.158 29.552 12.000 1.00 98.31 270 ILE A N 1
ATOM 2043 C CA . ILE A 1 270 ? 0.671 28.361 12.218 1.00 98.31 270 ILE A CA 1
ATOM 2044 C C . ILE A 1 270 ? 0.884 28.164 13.724 1.00 98.31 270 ILE A C 1
ATOM 2046 O O . ILE A 1 270 ? 1.339 29.074 14.422 1.00 98.31 270 ILE A O 1
ATOM 2050 N N . LYS A 1 271 ? 0.540 26.979 14.236 1.00 98.31 271 LYS A N 1
ATOM 2051 C CA . LYS A 1 271 ? 0.594 26.634 15.664 1.00 98.31 271 LYS A CA 1
ATOM 2052 C C . LYS A 1 271 ? 1.210 25.254 15.866 1.00 98.31 271 LYS A C 1
ATOM 2054 O O . LYS A 1 271 ? 0.710 24.265 15.330 1.00 98.31 271 LYS A O 1
ATOM 2059 N N . ASN A 1 272 ? 2.243 25.175 16.700 1.00 98.44 272 ASN A N 1
ATOM 2060 C CA . ASN A 1 272 ? 2.797 23.899 17.151 1.00 98.44 272 ASN A CA 1
ATOM 2061 C C . ASN A 1 272 ? 2.006 23.318 18.338 1.00 98.44 272 ASN A C 1
ATOM 2063 O O . ASN A 1 272 ? 1.269 24.052 19.006 1.00 98.44 272 ASN A O 1
ATOM 2067 N N . TYR A 1 273 ? 2.178 22.028 18.632 1.00 98.56 273 TYR A N 1
ATOM 2068 C CA . TYR A 1 273 ? 1.434 21.322 19.684 1.00 98.56 273 TYR A CA 1
ATOM 2069 C C . TYR A 1 273 ? 1.423 22.022 21.061 1.00 98.56 273 TYR A C 1
ATOM 2071 O O . TYR A 1 273 ? 0.346 22.125 21.659 1.00 98.56 273 TYR A O 1
ATOM 2079 N N . PRO A 1 274 ? 2.540 22.579 21.588 1.00 98.38 274 PRO A N 1
ATOM 2080 C CA . PRO A 1 274 ? 2.518 23.341 22.838 1.00 98.38 274 PRO A CA 1
ATOM 2081 C C . PRO A 1 274 ? 1.479 24.465 22.851 1.00 98.38 274 PRO A C 1
ATOM 2083 O O . PRO A 1 274 ? 0.785 24.631 23.855 1.00 98.38 274 PRO A O 1
ATOM 2086 N N . SER A 1 275 ? 1.333 25.170 21.723 1.00 98.06 275 SER A N 1
ATOM 2087 C CA . SER A 1 275 ? 0.413 26.299 21.542 1.00 98.06 275 SER A CA 1
ATOM 2088 C C . SER A 1 275 ? -1.035 25.907 21.214 1.00 98.06 275 SER A C 1
ATOM 2090 O O . SER A 1 275 ? -1.887 26.784 21.064 1.00 98.06 275 SER A O 1
ATOM 2092 N N . TRP A 1 276 ? -1.340 24.611 21.084 1.00 98.06 276 TRP A N 1
ATOM 2093 C CA . TRP A 1 276 ? -2.708 24.147 20.852 1.00 98.06 276 TRP A CA 1
ATOM 2094 C C . TRP A 1 276 ? -3.591 24.332 22.089 1.00 98.06 276 TRP A C 1
ATOM 2096 O O . TRP A 1 276 ? -3.140 24.202 23.231 1.00 98.06 276 TRP A O 1
ATOM 2106 N N . THR A 1 277 ? -4.880 24.575 21.848 1.00 97.38 277 THR A N 1
ATOM 2107 C CA . THR A 1 277 ? -5.906 24.625 22.896 1.00 97.38 277 THR A CA 1
ATOM 2108 C C . THR A 1 277 ? -6.098 23.253 23.549 1.00 97.38 277 THR A C 1
ATOM 2110 O O . THR A 1 277 ? -5.772 22.219 22.965 1.00 97.38 277 THR A O 1
ATOM 2113 N N . ALA A 1 278 ? -6.677 23.229 24.754 1.00 97.88 278 ALA A N 1
ATOM 2114 C CA . ALA A 1 278 ? -6.985 21.981 25.456 1.00 97.88 278 ALA A CA 1
ATOM 2115 C C . ALA A 1 278 ? -7.897 21.051 24.633 1.00 97.88 278 ALA A C 1
ATOM 2117 O O . ALA A 1 278 ? -7.637 19.855 24.560 1.00 97.88 278 ALA A O 1
ATOM 2118 N N . SER A 1 279 ? -8.901 21.608 23.944 1.00 97.38 279 SER A N 1
ATOM 2119 C CA . SER A 1 279 ? -9.795 20.843 23.062 1.00 97.38 279 SER A CA 1
ATOM 2120 C C . SER A 1 279 ? -9.042 20.165 21.912 1.00 97.38 279 SER A C 1
ATOM 2122 O O . SER A 1 279 ? -9.236 18.978 21.695 1.00 97.38 279 SER A O 1
ATOM 2124 N N . ARG A 1 280 ? -8.102 20.848 21.246 1.00 97.06 280 ARG A N 1
ATOM 2125 C CA . ARG A 1 280 ? -7.300 20.228 20.175 1.00 97.06 280 ARG A CA 1
ATOM 2126 C C . ARG A 1 280 ? -6.385 19.112 20.676 1.00 97.06 280 ARG A C 1
ATOM 2128 O O . ARG A 1 280 ? -6.171 18.127 19.977 1.00 97.06 280 ARG A O 1
ATOM 2135 N N . LYS A 1 281 ? -5.835 19.258 21.885 1.00 98.12 281 LYS A N 1
ATOM 2136 C CA . LYS A 1 281 ? -5.054 18.188 22.527 1.00 98.12 281 LYS A CA 1
ATOM 2137 C C . LYS A 1 281 ? -5.949 16.992 22.878 1.00 98.12 281 LYS A C 1
ATOM 2139 O O . LYS A 1 281 ? -5.527 15.854 22.705 1.00 98.12 281 LYS A O 1
ATOM 2144 N N . ALA A 1 282 ? -7.191 17.239 23.301 1.00 97.19 282 ALA A N 1
ATOM 2145 C CA . ALA A 1 282 ? -8.179 16.187 23.531 1.00 97.19 282 ALA A CA 1
ATOM 2146 C C . ALA A 1 282 ? -8.572 15.456 22.234 1.00 97.19 282 ALA A C 1
ATOM 2148 O O . ALA A 1 282 ? -8.685 14.234 22.253 1.00 97.19 282 ALA A O 1
ATOM 2149 N N . ASP A 1 283 ? -8.694 16.161 21.104 1.00 97.75 283 ASP A N 1
ATOM 2150 C CA . ASP A 1 283 ? -8.953 15.531 19.801 1.00 97.75 283 ASP A CA 1
ATOM 2151 C C . ASP A 1 283 ? -7.844 14.538 19.418 1.00 97.75 283 ASP A C 1
ATOM 2153 O O . ASP A 1 283 ? -8.137 13.421 18.988 1.00 97.75 283 ASP A O 1
ATOM 2157 N N . LEU A 1 284 ? -6.572 14.904 19.631 1.00 98.25 284 LEU A N 1
ATOM 2158 C CA . LEU A 1 284 ? -5.446 13.991 19.412 1.00 98.25 284 LEU A CA 1
ATOM 2159 C C . LEU A 1 284 ? -5.524 12.763 20.333 1.00 98.25 284 LEU A C 1
ATOM 2161 O O . LEU A 1 284 ? -5.375 11.641 19.855 1.00 98.25 284 LEU A O 1
ATOM 2165 N N . ASN A 1 285 ? -5.805 12.956 21.626 1.00 97.19 285 ASN A N 1
ATOM 2166 C CA . ASN A 1 285 ? -5.973 11.841 22.565 1.00 97.19 285 ASN A CA 1
ATOM 2167 C C . ASN A 1 285 ? -7.110 10.901 22.134 1.00 97.19 285 ASN A C 1
ATOM 2169 O O . ASN A 1 285 ? -6.953 9.685 22.186 1.00 97.19 285 ASN A O 1
ATOM 2173 N N . ASN A 1 286 ? -8.231 11.445 21.657 1.00 95.50 286 ASN A N 1
ATOM 2174 C CA . ASN A 1 286 ? -9.344 10.648 21.143 1.00 95.50 286 ASN A CA 1
ATOM 2175 C C . ASN A 1 286 ? -8.948 9.856 19.889 1.00 95.50 286 ASN A C 1
ATOM 2177 O O . ASN A 1 286 ? -9.333 8.698 19.752 1.00 95.50 286 ASN A O 1
ATOM 2181 N N . SER A 1 287 ? -8.163 10.459 18.992 1.00 96.69 287 SER A N 1
ATOM 2182 C CA . SER A 1 287 ? -7.624 9.791 17.801 1.00 96.69 287 SER A CA 1
ATOM 2183 C C . SER A 1 287 ? -6.697 8.620 18.171 1.00 96.69 287 SER A C 1
ATOM 2185 O O . SER A 1 287 ? -6.846 7.517 17.644 1.00 96.69 287 SER A O 1
ATOM 2187 N N . ILE A 1 288 ? -5.810 8.817 19.155 1.00 96.88 288 ILE A N 1
ATOM 2188 C CA . ILE A 1 288 ? -4.941 7.763 19.711 1.00 96.88 288 ILE A CA 1
ATOM 2189 C C . ILE A 1 288 ? -5.774 6.627 20.315 1.00 96.88 288 ILE A C 1
ATOM 2191 O O . ILE A 1 288 ? -5.556 5.463 19.995 1.00 96.88 288 ILE A O 1
ATOM 2195 N N . LEU A 1 289 ? -6.764 6.952 21.150 1.00 93.12 289 LEU A N 1
ATOM 2196 C CA . LEU A 1 289 ? -7.614 5.947 21.789 1.00 93.12 289 LEU A CA 1
ATOM 2197 C C . LEU A 1 289 ? -8.402 5.112 20.769 1.00 93.12 289 LEU A C 1
ATOM 2199 O O . LEU A 1 289 ? -8.588 3.920 20.993 1.00 93.12 289 LEU A O 1
ATOM 2203 N N . ARG A 1 290 ? -8.835 5.701 19.644 1.00 91.62 290 ARG A N 1
ATOM 2204 C CA . ARG A 1 290 ? -9.459 4.946 18.541 1.00 91.62 290 ARG A CA 1
ATOM 2205 C C . ARG A 1 290 ? -8.483 3.951 17.913 1.00 91.62 290 ARG A C 1
ATOM 2207 O O . ARG A 1 290 ? -8.861 2.806 17.687 1.00 91.62 290 ARG A O 1
ATOM 2214 N N . LEU A 1 291 ? -7.235 4.364 17.660 1.00 92.06 291 LEU A N 1
ATOM 2215 C CA . LEU A 1 291 ? -6.200 3.478 17.107 1.00 92.06 291 LEU A CA 1
ATOM 2216 C C . LEU A 1 291 ? -5.890 2.298 18.030 1.00 92.06 291 LEU A C 1
ATOM 2218 O O . LEU A 1 291 ? -5.836 1.166 17.550 1.00 92.06 291 LEU A O 1
ATOM 2222 N N . GLU A 1 292 ? -5.726 2.566 19.326 1.00 90.94 292 GLU A N 1
ATOM 2223 C CA . GLU A 1 292 ? -5.452 1.551 20.351 1.00 90.94 292 GLU A CA 1
ATOM 2224 C C . GLU A 1 292 ? -6.571 0.514 20.466 1.00 90.94 292 GLU A C 1
ATOM 2226 O O . GLU A 1 292 ? -6.317 -0.670 20.649 1.00 90.94 292 GLU A O 1
ATOM 2231 N N . LYS A 1 293 ? -7.825 0.946 20.310 1.00 85.44 293 LYS A N 1
ATOM 2232 C CA . LYS A 1 293 ? -8.993 0.055 20.332 1.00 85.44 293 LYS A CA 1
ATOM 2233 C C . LYS A 1 293 ? -9.260 -0.639 18.993 1.00 85.44 293 LYS A C 1
ATOM 2235 O O . LYS A 1 293 ? -10.232 -1.380 18.871 1.00 85.44 293 LYS A O 1
ATOM 2240 N N . GLY A 1 294 ? -8.467 -0.353 17.955 1.00 84.69 294 GLY A N 1
ATOM 2241 C CA . GLY A 1 294 ? -8.738 -0.827 16.596 1.00 84.69 294 GLY A CA 1
ATOM 2242 C C . GLY A 1 294 ? -10.097 -0.364 16.051 1.00 84.69 294 GLY A C 1
ATOM 2243 O O . GLY A 1 294 ? -10.708 -1.071 15.244 1.00 84.69 294 GLY A O 1
ATOM 2244 N N . GLU A 1 295 ? -10.586 0.789 16.518 1.00 85.50 295 GLU A N 1
ATOM 2245 C CA . GLU A 1 295 ? -11.826 1.417 16.066 1.00 85.50 295 GLU A CA 1
ATOM 2246 C C . GLU A 1 295 ? -11.600 2.189 14.753 1.00 85.50 295 GLU A C 1
ATOM 2248 O O . GLU A 1 295 ? -10.490 2.671 14.486 1.00 85.50 295 GLU A O 1
ATOM 2253 N N . PRO A 1 296 ? -12.653 2.381 13.935 1.00 84.00 296 PRO A N 1
ATOM 2254 C CA . PRO A 1 296 ? -12.582 3.268 12.784 1.00 84.00 296 PRO A CA 1
ATOM 2255 C C . PRO A 1 296 ? -12.109 4.677 13.166 1.00 84.00 296 PRO A C 1
ATOM 2257 O O . PRO A 1 296 ? -12.476 5.230 14.211 1.00 84.00 296 PRO A O 1
ATOM 2260 N N . GLN A 1 297 ? -11.313 5.270 12.275 1.00 85.44 297 GLN A N 1
ATOM 2261 C CA . GLN A 1 297 ? -10.932 6.678 12.359 1.00 85.44 297 GLN A CA 1
ATOM 2262 C C . GLN A 1 297 ? -12.167 7.585 12.223 1.00 85.44 297 GLN A C 1
ATOM 2264 O O . GLN A 1 297 ? -13.245 7.136 11.839 1.00 85.44 297 GLN A O 1
ATOM 2269 N N . ALA A 1 298 ? -12.018 8.871 12.558 1.00 85.56 298 ALA A N 1
ATOM 2270 C CA . ALA A 1 298 ? -13.143 9.810 12.615 1.00 85.56 298 ALA A CA 1
ATOM 2271 C C . ALA A 1 298 ? -13.921 9.928 11.288 1.00 85.56 298 ALA A C 1
ATOM 2273 O O . ALA A 1 298 ? -15.143 10.070 11.308 1.00 85.56 298 ALA A O 1
ATOM 2274 N N . LEU A 1 299 ? -13.226 9.815 10.153 1.00 92.56 299 LEU A N 1
ATOM 2275 C CA . LEU A 1 299 ? -13.841 9.724 8.832 1.00 92.56 299 LEU A CA 1
ATOM 2276 C C . LEU A 1 299 ? -14.059 8.256 8.443 1.00 92.56 299 LEU A C 1
ATOM 2278 O O . LEU A 1 299 ? -13.142 7.439 8.534 1.00 92.56 299 LEU A O 1
ATOM 2282 N N . SER A 1 300 ? -15.259 7.938 7.955 1.00 89.38 300 SER A N 1
ATOM 2283 C CA . SER A 1 300 ? -15.626 6.605 7.450 1.00 89.38 300 SER A CA 1
ATOM 2284 C C . SER A 1 300 ? -15.389 6.426 5.944 1.00 89.38 300 SER A C 1
ATOM 2286 O O . SER A 1 300 ? -15.433 5.303 5.447 1.00 89.38 300 SER A O 1
ATOM 2288 N N . ALA A 1 301 ? -15.129 7.515 5.221 1.00 93.25 301 ALA A N 1
ATOM 2289 C CA . ALA A 1 301 ? -14.894 7.555 3.781 1.00 93.25 301 ALA A CA 1
ATOM 2290 C C . ALA A 1 301 ? -13.937 8.715 3.433 1.00 93.25 301 ALA A C 1
ATOM 2292 O O . ALA A 1 301 ? -13.730 9.594 4.281 1.00 93.25 301 ALA A O 1
ATOM 2293 N N . PRO A 1 302 ? -13.378 8.763 2.205 1.00 95.88 302 PRO A N 1
ATOM 2294 C CA . PRO A 1 302 ? -12.646 9.934 1.728 1.00 95.88 302 PRO A CA 1
ATOM 2295 C C . PRO A 1 302 ? -13.449 11.235 1.935 1.00 95.88 302 PRO A C 1
ATOM 2297 O O . PRO A 1 302 ? -14.677 11.221 1.806 1.00 95.88 302 PRO A O 1
ATOM 2300 N N . PRO A 1 303 ? -12.787 12.360 2.263 1.00 97.12 303 PRO A N 1
ATOM 2301 C CA . PRO A 1 303 ? -13.470 13.603 2.616 1.00 97.12 303 PRO A CA 1
ATOM 2302 C C . PRO A 1 303 ? -14.291 14.144 1.445 1.00 97.12 303 PRO A C 1
ATOM 2304 O O . PRO A 1 303 ? -13.837 14.137 0.304 1.00 97.12 303 PRO A O 1
ATOM 2307 N N . ALA A 1 304 ? -15.485 14.666 1.719 1.00 95.94 304 ALA A N 1
ATOM 2308 C CA . ALA A 1 304 ? -16.318 15.246 0.673 1.00 95.94 304 ALA A CA 1
ATOM 2309 C C . ALA A 1 304 ? -15.640 16.472 0.035 1.00 95.94 304 ALA A C 1
ATOM 2311 O O . ALA A 1 304 ? -15.130 17.358 0.730 1.00 95.94 304 ALA A O 1
ATOM 2312 N N . LEU A 1 305 ? -15.675 16.544 -1.298 1.00 96.88 305 LEU A N 1
ATOM 2313 C CA . LEU A 1 305 ? -15.121 17.677 -2.027 1.00 96.88 305 LEU A CA 1
ATOM 2314 C C . LEU A 1 305 ? -16.094 18.857 -2.090 1.00 96.88 305 LEU A C 1
ATOM 2316 O O . LEU A 1 305 ? -17.256 18.743 -2.467 1.00 96.88 305 LEU A O 1
ATOM 2320 N N . LEU A 1 306 ? -15.555 20.028 -1.783 1.00 96.81 306 LEU A N 1
ATOM 2321 C CA . LEU A 1 306 ? -16.117 21.345 -2.027 1.00 96.81 306 LEU A CA 1
ATOM 2322 C C . LEU A 1 306 ? -15.622 21.879 -3.384 1.00 96.81 306 LEU A C 1
ATOM 2324 O O . LEU A 1 306 ? -14.632 21.400 -3.946 1.00 96.81 306 LEU A O 1
ATOM 2328 N N . SER A 1 307 ? -16.268 22.940 -3.880 1.00 93.00 307 SER A N 1
ATOM 2329 C CA . SER A 1 307 ? -15.877 23.641 -5.117 1.00 93.00 307 SER A CA 1
ATOM 2330 C C . SER A 1 307 ? -14.368 23.898 -5.192 1.00 93.00 307 SER A C 1
ATOM 2332 O O . SER A 1 307 ? -13.802 24.453 -4.251 1.00 93.00 307 SER A O 1
ATOM 2334 N N . GLY A 1 308 ? -13.741 23.541 -6.320 1.00 91.38 308 GLY A N 1
ATOM 2335 C CA . GLY A 1 308 ? -12.294 23.672 -6.563 1.00 91.38 308 GLY A CA 1
ATOM 2336 C C . GLY A 1 308 ? -11.438 22.490 -6.077 1.00 91.38 308 GLY A C 1
ATOM 2337 O O . GLY A 1 308 ? -10.204 22.572 -6.100 1.00 91.38 308 GLY A O 1
ATOM 2338 N N . GLY A 1 309 ? -12.074 21.399 -5.633 1.00 94.62 309 GLY A N 1
ATOM 2339 C CA . GLY A 1 309 ? -11.391 20.227 -5.074 1.00 94.62 309 GLY A CA 1
ATOM 2340 C C . GLY A 1 309 ? -10.856 20.474 -3.663 1.00 94.62 309 GLY A C 1
ATOM 2341 O O . GLY A 1 309 ? -9.826 19.922 -3.286 1.00 94.62 309 GLY A O 1
ATOM 2342 N N . TYR A 1 310 ? -11.514 21.358 -2.912 1.00 97.69 310 TYR A N 1
ATOM 2343 C CA . TYR A 1 310 ? -11.183 21.645 -1.518 1.00 97.69 310 TYR A CA 1
ATOM 2344 C C . TYR A 1 310 ? -11.945 20.713 -0.572 1.00 97.69 310 TYR A C 1
ATOM 2346 O O . TYR A 1 310 ? -12.971 20.166 -0.944 1.00 97.69 310 TYR A O 1
ATOM 2354 N N . ILE A 1 311 ? -11.504 20.602 0.675 1.00 98.38 311 ILE A N 1
ATOM 2355 C CA . ILE A 1 311 ? -12.197 19.916 1.769 1.00 98.38 311 ILE A CA 1
ATOM 2356 C C . ILE A 1 311 ? -12.447 20.888 2.924 1.00 98.38 311 ILE A C 1
ATOM 2358 O O . ILE A 1 311 ? -11.843 21.970 3.001 1.00 98.38 311 ILE A O 1
ATOM 2362 N N . SER A 1 312 ? -13.361 20.516 3.819 1.00 98.38 312 SER A N 1
ATOM 2363 C CA . SER A 1 312 ? -13.685 21.328 4.990 1.00 98.38 312 SER A CA 1
ATOM 2364 C C . SER A 1 312 ? -12.508 21.396 5.974 1.00 98.38 312 SER A C 1
ATOM 2366 O O . SER A 1 312 ? -11.682 20.486 6.054 1.00 98.38 312 SER A O 1
ATOM 2368 N N . ALA A 1 313 ? -12.434 22.469 6.769 1.00 98.25 313 ALA A N 1
ATOM 2369 C CA . ALA A 1 313 ? -11.451 22.567 7.850 1.00 98.25 313 ALA A CA 1
ATOM 2370 C C . ALA A 1 313 ? -11.619 21.469 8.915 1.00 98.25 313 ALA A C 1
ATOM 2372 O O . ALA A 1 313 ? -10.636 21.072 9.537 1.00 98.25 313 ALA A O 1
ATOM 2373 N N . SER A 1 314 ? -12.847 20.974 9.111 1.00 97.69 314 SER A N 1
ATOM 2374 C CA . SER A 1 314 ? -13.136 19.872 10.034 1.00 97.69 314 SER A CA 1
ATOM 2375 C C . SER A 1 314 ? -12.513 18.568 9.545 1.00 97.69 314 SER A C 1
ATOM 2377 O O . SER A 1 314 ? -11.772 17.933 10.292 1.00 97.69 314 SER A O 1
ATOM 2379 N N . ASP A 1 315 ? -12.746 18.201 8.282 1.00 98.44 315 ASP A N 1
ATOM 2380 C CA . ASP A 1 315 ? -12.195 16.965 7.713 1.00 98.44 315 ASP A CA 1
ATOM 2381 C C . ASP A 1 315 ? -10.668 17.028 7.661 1.00 98.44 315 ASP A C 1
ATOM 2383 O O . ASP A 1 315 ? -9.992 16.079 8.047 1.00 98.44 315 ASP A O 1
ATOM 2387 N N . ALA A 1 316 ? -10.106 18.177 7.270 1.00 98.62 316 ALA A N 1
ATOM 2388 C CA . ALA A 1 316 ? -8.661 18.383 7.262 1.00 98.62 316 ALA A CA 1
ATOM 2389 C C . ALA A 1 316 ? -8.037 18.224 8.659 1.00 98.62 316 ALA A C 1
ATOM 2391 O O . ALA A 1 316 ? -6.984 17.601 8.796 1.00 98.62 316 ALA A O 1
ATOM 2392 N N . TRP A 1 317 ? -8.684 18.755 9.703 1.00 98.56 317 TRP A N 1
ATOM 2393 C CA . TRP A 1 317 ? -8.228 18.584 11.083 1.00 98.56 317 TRP A CA 1
ATOM 2394 C C . TRP A 1 317 ? -8.262 17.114 11.505 1.00 98.56 317 TRP A C 1
ATOM 2396 O O . TRP A 1 317 ? -7.259 16.616 12.012 1.00 98.56 317 TRP A O 1
ATOM 2406 N N . GLN A 1 318 ? -9.369 16.413 11.236 1.00 98.31 318 GLN A N 1
ATOM 2407 C CA . GLN A 1 318 ? -9.529 14.989 11.552 1.00 98.31 318 GLN A CA 1
ATOM 2408 C C . GLN A 1 318 ? -8.490 14.113 10.842 1.00 98.31 318 GLN A C 1
ATOM 2410 O O . GLN A 1 318 ? -7.894 13.238 11.468 1.00 98.31 318 GLN A O 1
ATOM 2415 N N . ILE A 1 319 ? -8.221 14.379 9.562 1.00 98.62 319 ILE A N 1
ATOM 2416 C CA . ILE A 1 319 ? -7.184 13.680 8.795 1.00 98.62 319 ILE A CA 1
ATOM 2417 C C . ILE A 1 319 ? -5.811 13.949 9.410 1.00 98.62 319 ILE A C 1
ATOM 2419 O O . ILE A 1 319 ? -5.052 13.018 9.669 1.00 98.62 319 ILE A O 1
ATOM 2423 N N . TYR A 1 320 ? -5.483 15.212 9.685 1.00 98.75 320 TYR A N 1
ATOM 2424 C CA . TYR A 1 320 ? -4.180 15.567 10.238 1.00 98.75 320 TYR A CA 1
ATOM 2425 C C . TYR A 1 320 ? -3.920 14.898 11.594 1.00 98.75 320 TYR A C 1
ATOM 2427 O O . TYR A 1 320 ? -2.877 14.268 11.764 1.00 98.75 320 TYR A O 1
ATOM 2435 N N . ILE A 1 321 ? -4.865 14.953 12.539 1.00 98.25 321 ILE A N 1
ATOM 2436 C CA . ILE A 1 321 ? -4.690 14.297 13.845 1.00 98.25 321 ILE A CA 1
ATOM 2437 C C . ILE A 1 321 ? -4.687 12.767 13.747 1.00 98.25 321 ILE A C 1
ATOM 2439 O O . ILE A 1 321 ? -4.071 12.129 14.596 1.00 98.25 321 ILE A O 1
ATOM 2443 N N . ALA A 1 322 ? -5.320 12.165 12.734 1.00 98.56 322 ALA A N 1
ATOM 2444 C CA . ALA A 1 322 ? -5.196 10.730 12.468 1.00 98.56 322 ALA A CA 1
ATOM 2445 C C . ALA A 1 322 ? -3.763 10.366 12.046 1.00 98.56 322 ALA A C 1
ATOM 2447 O O . ALA A 1 322 ? -3.213 9.381 12.533 1.00 98.56 322 ALA A O 1
ATOM 2448 N N . HIS A 1 323 ? -3.116 11.190 11.210 1.00 98.69 323 HIS A N 1
ATOM 2449 C CA . HIS A 1 323 ? -1.697 11.017 10.853 1.00 98.69 323 HIS A CA 1
ATOM 2450 C C . HIS A 1 323 ? -0.775 11.189 12.057 1.00 98.69 323 HIS A C 1
ATOM 2452 O O . HIS A 1 323 ? 0.095 10.351 12.270 1.00 98.69 323 HIS A O 1
ATOM 2458 N N . ILE A 1 324 ? -0.992 12.216 12.886 1.00 98.81 324 ILE A N 1
ATOM 2459 C CA . ILE A 1 324 ? -0.196 12.397 14.110 1.00 98.81 324 ILE A CA 1
ATOM 2460 C C . ILE A 1 324 ? -0.395 11.222 15.070 1.00 98.81 324 ILE A C 1
ATOM 2462 O O . ILE A 1 324 ? 0.584 10.682 15.577 1.00 98.81 324 ILE A O 1
ATOM 2466 N N . ALA A 1 325 ? -1.637 10.790 15.295 1.00 98.69 325 ALA A N 1
ATOM 2467 C CA . ALA A 1 325 ? -1.925 9.649 16.154 1.00 98.69 325 ALA A CA 1
ATOM 2468 C C . ALA A 1 325 ? -1.258 8.364 15.636 1.00 98.69 325 ALA A C 1
ATOM 2470 O O . ALA A 1 325 ? -0.632 7.667 16.428 1.00 98.69 325 ALA A O 1
ATOM 2471 N N . GLN A 1 326 ? -1.306 8.094 14.324 1.00 98.69 326 GLN A N 1
ATOM 2472 C CA . GLN A 1 326 ? -0.633 6.939 13.717 1.00 98.69 326 GLN A CA 1
ATOM 2473 C C . GLN A 1 326 ? 0.888 7.001 13.905 1.00 98.69 326 GLN A C 1
ATOM 2475 O O . GLN A 1 326 ? 1.495 5.994 14.269 1.00 98.69 326 GLN A O 1
ATOM 2480 N N . SER A 1 327 ? 1.513 8.165 13.700 1.00 98.69 327 SER A N 1
ATOM 2481 C CA . SER A 1 327 ? 2.959 8.326 13.893 1.00 98.69 327 SER A CA 1
ATOM 2482 C C . SER A 1 327 ? 3.389 8.097 15.340 1.00 98.69 327 SER A C 1
ATOM 2484 O O . SER A 1 327 ? 4.383 7.413 15.581 1.00 98.69 327 SER A O 1
ATOM 2486 N N . LEU A 1 328 ? 2.632 8.628 16.307 1.00 98.75 328 LEU A N 1
ATOM 2487 C CA . LEU A 1 328 ? 2.909 8.416 17.729 1.00 98.75 328 LEU A CA 1
ATOM 2488 C C . LEU A 1 328 ? 2.640 6.964 18.145 1.00 98.75 328 LEU A C 1
ATOM 2490 O O . LEU A 1 328 ? 3.407 6.417 18.927 1.00 98.75 328 LEU A O 1
ATOM 2494 N N . TRP A 1 329 ? 1.585 6.336 17.616 1.00 98.31 329 TRP A N 1
ATOM 2495 C CA . TRP A 1 329 ? 1.261 4.929 17.880 1.00 98.31 329 TRP A CA 1
ATOM 2496 C C . TRP A 1 329 ? 2.381 4.017 17.373 1.00 98.31 329 TRP A C 1
ATOM 2498 O O . TRP A 1 329 ? 2.863 3.160 18.105 1.00 98.31 329 TRP A O 1
ATOM 2508 N N . THR A 1 330 ? 2.875 4.281 16.162 1.00 98.56 330 THR A N 1
ATOM 2509 C CA . THR A 1 330 ? 3.998 3.549 15.558 1.00 98.56 330 THR A CA 1
ATOM 2510 C C . THR A 1 330 ? 5.252 3.614 16.438 1.00 98.56 330 THR A C 1
ATOM 2512 O O . THR A 1 330 ? 5.924 2.602 16.619 1.00 98.56 330 THR A O 1
ATOM 2515 N N . GLU A 1 331 ? 5.537 4.784 17.019 1.00 98.19 331 GLU A N 1
ATOM 2516 C CA . GLU A 1 331 ? 6.668 4.999 17.931 1.00 98.19 331 GLU A CA 1
ATOM 2517 C C . GLU A 1 331 ? 6.465 4.294 19.284 1.00 98.19 331 GLU A C 1
ATOM 2519 O O . GLU A 1 331 ? 7.346 3.576 19.748 1.00 98.19 331 GLU A O 1
ATOM 2524 N N . VAL A 1 332 ? 5.297 4.467 19.915 1.00 97.75 332 VAL A N 1
ATOM 2525 C CA . VAL A 1 332 ? 4.982 3.897 21.238 1.00 97.75 332 VAL A CA 1
ATOM 2526 C C . VAL A 1 332 ? 4.999 2.370 21.221 1.00 97.75 332 VAL A C 1
ATOM 2528 O O . VAL A 1 332 ? 5.470 1.758 22.178 1.00 97.75 332 VAL A O 1
ATOM 2531 N N . HIS A 1 333 ? 4.501 1.759 20.146 1.00 95.88 333 HIS A N 1
ATOM 2532 C CA . HIS A 1 333 ? 4.428 0.304 20.005 1.00 95.88 333 HIS A CA 1
ATOM 2533 C C . HIS A 1 333 ? 5.705 -0.319 19.439 1.00 95.88 333 HIS A C 1
ATOM 2535 O O . HIS A 1 333 ? 5.765 -1.538 19.298 1.00 95.88 333 HIS A O 1
ATOM 2541 N N . GLY A 1 334 ? 6.719 0.485 19.089 1.00 97.19 334 GLY A N 1
ATOM 2542 C CA . GLY A 1 334 ? 7.921 -0.022 18.424 1.00 97.19 334 GLY A CA 1
ATOM 2543 C C . GLY A 1 334 ? 7.586 -0.783 17.139 1.00 97.19 334 GLY A C 1
ATOM 2544 O O . GLY A 1 334 ? 8.220 -1.786 16.824 1.00 97.19 334 GLY A O 1
ATOM 2545 N N . ALA A 1 335 ? 6.559 -0.333 16.409 1.00 97.56 335 ALA A N 1
ATOM 2546 C CA . ALA A 1 335 ? 6.061 -1.015 15.213 1.00 97.56 335 ALA A CA 1
ATOM 2547 C C . ALA A 1 335 ? 7.077 -1.002 14.053 1.00 97.56 335 ALA A C 1
ATOM 2549 O O . ALA A 1 335 ? 6.879 -1.676 13.043 1.00 97.56 335 ALA A O 1
ATOM 2550 N N . VAL A 1 336 ? 8.146 -0.217 14.196 1.00 98.50 336 VAL A N 1
ATOM 2551 C CA . VAL A 1 336 ? 9.282 -0.089 13.286 1.00 98.50 336 VAL A CA 1
ATOM 2552 C C . VAL A 1 336 ? 10.569 0.087 14.095 1.00 98.50 336 VAL A C 1
ATOM 2554 O O . VAL A 1 336 ? 10.528 0.486 15.257 1.00 98.50 336 VAL A O 1
ATOM 2557 N N . ALA A 1 337 ? 11.720 -0.178 13.474 1.00 97.94 337 ALA A N 1
ATOM 2558 C CA . ALA A 1 337 ? 13.028 -0.115 14.137 1.00 97.94 337 ALA A CA 1
ATOM 2559 C C . ALA A 1 337 ? 13.694 1.280 14.127 1.00 97.94 337 ALA A C 1
ATOM 2561 O O . ALA A 1 337 ? 14.822 1.418 14.592 1.00 97.94 337 ALA A O 1
ATOM 2562 N N . TRP A 1 338 ? 13.048 2.298 13.552 1.00 98.25 338 TRP A N 1
ATOM 2563 C CA . TRP A 1 338 ? 13.547 3.678 13.493 1.00 98.25 338 TRP A CA 1
ATOM 2564 C C . TRP A 1 338 ? 12.687 4.612 14.342 1.00 98.25 338 TRP A C 1
ATOM 2566 O O . TRP A 1 338 ? 11.489 4.385 14.497 1.00 98.25 338 TRP A O 1
ATOM 2576 N N . HIS A 1 339 ? 13.290 5.691 14.843 1.00 98.00 339 HIS A N 1
ATOM 2577 C CA . HIS A 1 339 ? 12.648 6.582 15.806 1.00 98.00 339 HIS A CA 1
ATOM 2578 C C . HIS A 1 339 ? 12.471 7.996 15.263 1.00 98.00 339 HIS A C 1
ATOM 2580 O O . HIS A 1 339 ? 13.359 8.558 14.621 1.00 98.00 339 HIS A O 1
ATOM 2586 N N . LEU A 1 340 ? 11.334 8.619 15.581 1.00 98.25 340 LEU A N 1
ATOM 2587 C CA . LEU A 1 340 ? 11.034 9.996 15.180 1.00 98.25 340 LEU A CA 1
ATOM 2588 C C . LEU A 1 340 ? 12.113 10.989 15.642 1.00 98.25 340 LEU A C 1
ATOM 2590 O O . LEU A 1 340 ? 12.434 11.938 14.930 1.00 98.25 340 LEU A O 1
ATOM 2594 N N . VAL A 1 341 ? 12.681 10.787 16.832 1.00 97.19 341 VAL A N 1
ATOM 2595 C CA . VAL A 1 341 ? 13.682 11.698 17.414 1.00 97.19 341 VAL A CA 1
ATOM 2596 C C . VAL A 1 341 ? 14.997 11.755 16.649 1.00 97.19 341 VAL A C 1
ATOM 2598 O O . VAL A 1 341 ? 15.694 12.768 16.747 1.00 97.19 341 VAL A O 1
ATOM 2601 N N . ASP A 1 342 ? 15.309 10.714 15.880 1.00 97.12 342 ASP A N 1
ATOM 2602 C CA . ASP A 1 342 ? 16.561 10.607 15.133 1.00 97.12 342 ASP A CA 1
ATOM 2603 C C . ASP A 1 342 ? 16.515 11.421 13.834 1.00 97.12 342 ASP A C 1
ATOM 2605 O O . ASP A 1 342 ? 17.554 11.771 13.270 1.00 97.12 342 ASP A O 1
ATOM 2609 N N . PHE A 1 343 ? 15.315 11.770 13.359 1.00 98.06 343 PHE A N 1
ATOM 2610 C CA . PHE A 1 343 ? 15.157 12.570 12.155 1.00 98.06 343 PHE A CA 1
ATOM 2611 C C . PHE A 1 343 ? 15.458 14.055 12.412 1.00 98.06 343 PHE A C 1
ATOM 2613 O O . PHE A 1 343 ? 15.045 14.637 13.426 1.00 98.06 343 PHE A O 1
ATOM 2620 N N . PRO A 1 344 ? 16.128 14.739 11.471 1.00 97.81 344 PRO A N 1
ATOM 2621 C CA . PRO A 1 344 ? 16.245 16.188 11.525 1.00 97.81 344 PRO A CA 1
ATOM 2622 C C . PRO A 1 344 ? 14.872 16.853 11.288 1.00 97.81 344 PRO A C 1
ATOM 2624 O O . PRO A 1 344 ? 13.932 16.223 10.795 1.00 97.81 344 PRO A O 1
ATOM 2627 N N . ASP A 1 345 ? 14.729 18.124 11.681 1.00 98.12 345 ASP A N 1
ATOM 2628 C CA . ASP A 1 345 ? 13.420 18.808 11.693 1.00 98.12 345 ASP A CA 1
ATOM 2629 C C . ASP A 1 345 ? 12.795 18.886 10.291 1.00 98.12 345 ASP A C 1
ATOM 2631 O O . ASP A 1 345 ? 11.588 18.702 10.128 1.00 98.12 345 ASP A O 1
ATOM 2635 N N . GLU A 1 346 ? 13.614 19.072 9.253 1.00 97.38 346 GLU A N 1
ATOM 2636 C CA . GLU A 1 346 ? 13.152 19.087 7.866 1.00 97.38 346 GLU A CA 1
ATOM 2637 C C . GLU A 1 346 ? 12.546 17.751 7.416 1.00 97.38 346 GLU A C 1
ATOM 2639 O O . GLU A 1 346 ? 11.604 17.742 6.623 1.00 97.38 346 GLU A O 1
ATOM 2644 N N . GLN A 1 347 ? 13.035 16.627 7.949 1.00 98.00 347 GLN A N 1
ATOM 2645 C CA . GLN A 1 347 ? 12.485 15.302 7.670 1.00 98.00 347 GLN A CA 1
ATOM 2646 C C . GLN A 1 347 ? 11.230 15.043 8.507 1.00 98.00 347 GLN A C 1
ATOM 2648 O O . GLN A 1 347 ? 10.228 14.560 7.976 1.00 98.00 347 GLN A O 1
ATOM 2653 N N . LEU A 1 348 ? 11.234 15.449 9.783 1.00 98.25 348 LEU A N 1
ATOM 2654 C CA . LEU A 1 348 ? 10.055 15.380 10.649 1.00 98.25 348 LEU A CA 1
ATOM 2655 C C . LEU A 1 348 ? 8.867 16.165 10.096 1.00 98.25 348 LEU A C 1
ATOM 2657 O O . LEU A 1 348 ? 7.726 15.738 10.274 1.00 98.25 348 LEU A O 1
ATOM 2661 N N . ALA A 1 349 ? 9.102 17.267 9.382 1.00 98.31 349 ALA A N 1
ATOM 2662 C CA . ALA A 1 349 ? 8.030 18.030 8.753 1.00 98.31 349 ALA A CA 1
ATOM 2663 C C . ALA A 1 349 ? 7.175 17.164 7.804 1.00 98.31 349 ALA A C 1
ATOM 2665 O O . ALA A 1 349 ? 5.952 17.302 7.784 1.00 98.31 349 ALA A O 1
ATOM 2666 N N . TYR A 1 350 ? 7.771 16.211 7.076 1.00 98.31 350 TYR A N 1
ATOM 2667 C CA . TYR A 1 350 ? 7.033 15.292 6.195 1.00 98.31 350 TYR A CA 1
ATOM 2668 C C . TYR A 1 350 ? 6.160 14.273 6.942 1.00 98.31 350 TYR A C 1
ATOM 2670 O O . TYR A 1 350 ? 5.347 13.602 6.308 1.00 98.31 350 TYR A O 1
ATOM 2678 N N . LEU A 1 351 ? 6.284 14.179 8.268 1.00 98.56 351 LEU A N 1
ATOM 2679 C CA . LEU A 1 351 ? 5.516 13.276 9.129 1.00 98.56 351 LEU A CA 1
ATOM 2680 C C . LEU A 1 351 ? 4.569 14.026 10.077 1.00 98.56 351 LEU A C 1
ATOM 2682 O O . LEU A 1 351 ? 3.459 13.560 10.336 1.00 98.56 351 LEU A O 1
ATOM 2686 N N . LEU A 1 352 ? 4.963 15.208 10.562 1.00 98.75 352 LEU A N 1
ATOM 2687 C CA . LEU A 1 352 ? 4.296 15.896 11.675 1.00 98.75 352 LEU A CA 1
ATOM 2688 C C . LEU A 1 352 ? 3.735 17.286 11.321 1.00 98.75 352 LEU A C 1
ATOM 2690 O O . LEU A 1 352 ? 2.932 17.838 12.079 1.00 98.75 352 LEU A O 1
ATOM 2694 N N . ASP A 1 353 ? 4.076 17.840 10.157 1.00 98.75 353 ASP A N 1
ATOM 2695 C CA . ASP A 1 353 ? 3.598 19.153 9.719 1.00 98.75 353 ASP A CA 1
ATOM 2696 C C . ASP A 1 353 ? 2.427 19.024 8.734 1.00 98.75 353 ASP A C 1
ATOM 2698 O O . ASP A 1 353 ? 2.522 18.375 7.687 1.00 98.75 353 ASP A O 1
ATOM 2702 N N . SER A 1 354 ? 1.303 19.663 9.062 1.00 98.62 354 SER A N 1
ATOM 2703 C CA . SER A 1 354 ? 0.117 19.734 8.197 1.00 98.62 354 SER A CA 1
ATOM 2704 C C . SER A 1 354 ? 0.408 20.373 6.839 1.00 98.62 354 SER A C 1
ATOM 2706 O O . SER A 1 354 ? -0.179 19.966 5.839 1.00 98.62 354 SER A O 1
ATOM 2708 N N . ARG A 1 355 ? 1.374 21.296 6.771 1.00 98.25 355 ARG A N 1
ATOM 2709 C CA . ARG A 1 355 ? 1.770 22.007 5.547 1.00 98.25 355 ARG A CA 1
ATOM 2710 C C . ARG A 1 355 ? 2.507 21.121 4.554 1.00 98.25 355 ARG A C 1
ATOM 2712 O O . ARG A 1 355 ? 2.711 21.539 3.422 1.00 98.25 355 ARG A O 1
ATOM 2719 N N . LYS A 1 356 ? 2.927 19.920 4.971 1.00 97.75 356 LYS A N 1
ATOM 2720 C CA . LYS A 1 356 ? 3.464 18.861 4.102 1.00 97.75 356 LYS A CA 1
ATOM 2721 C C . LYS A 1 356 ? 2.409 17.825 3.705 1.00 97.75 356 LYS A C 1
ATOM 2723 O O . LYS A 1 356 ? 2.704 16.971 2.881 1.00 97.75 356 LYS A O 1
ATOM 2728 N N . LEU A 1 357 ? 1.203 17.907 4.274 1.00 97.69 357 LEU A N 1
ATOM 2729 C CA . LEU A 1 357 ? 0.079 17.005 4.011 1.00 97.69 357 LEU A CA 1
ATOM 2730 C C . LEU A 1 357 ? -0.984 17.667 3.116 1.00 97.69 357 LEU A C 1
ATOM 2732 O O . LEU A 1 357 ? -1.457 17.074 2.151 1.00 97.69 357 LEU A O 1
ATOM 2736 N N . MET A 1 358 ? -1.353 18.913 3.417 1.00 97.62 358 MET A N 1
ATOM 2737 C CA . MET A 1 358 ? -2.398 19.665 2.716 1.00 97.62 358 MET A CA 1
ATOM 2738 C C . MET A 1 358 ? -2.029 21.145 2.602 1.00 97.62 358 MET A C 1
ATOM 2740 O O . MET A 1 358 ? -1.343 21.701 3.456 1.00 97.62 358 MET A O 1
ATOM 2744 N N . THR A 1 359 ? -2.534 21.811 1.563 1.00 97.50 359 THR A N 1
ATOM 2745 C CA . THR A 1 359 ? -2.462 23.274 1.443 1.00 97.50 359 THR A CA 1
ATOM 2746 C C . THR A 1 359 ? -3.659 23.914 2.141 1.00 97.50 359 THR A C 1
ATOM 2748 O O . THR A 1 359 ? -4.793 23.495 1.906 1.00 97.50 359 THR A O 1
ATOM 2751 N N . TYR A 1 360 ? -3.419 24.948 2.950 1.00 98.38 360 TYR A N 1
ATOM 2752 C CA . TYR A 1 360 ? -4.453 25.775 3.573 1.00 98.38 360 TYR A CA 1
ATOM 2753 C C . TYR A 1 360 ? -4.783 27.008 2.714 1.00 98.38 360 TYR A C 1
ATOM 2755 O O . TYR A 1 360 ? -3.881 27.686 2.228 1.00 98.38 360 TYR A O 1
ATOM 2763 N N . GLN A 1 361 ? -6.073 27.322 2.544 1.00 97.44 361 GLN A N 1
ATOM 2764 C CA . GLN A 1 361 ? -6.564 28.533 1.879 1.00 97.44 361 GLN A CA 1
ATOM 2765 C C . GLN A 1 361 ? -7.194 29.493 2.905 1.00 97.44 361 GLN A C 1
ATOM 2767 O O . GLN A 1 361 ? -8.349 29.288 3.302 1.00 97.44 361 GLN A O 1
ATOM 2772 N N . PRO A 1 362 ? -6.502 30.586 3.290 1.00 96.25 362 PRO A N 1
ATOM 2773 C CA . PRO A 1 362 ? -6.964 31.482 4.350 1.00 96.25 362 PRO A CA 1
ATOM 2774 C C . PRO A 1 362 ? -8.306 32.162 4.072 1.00 96.25 362 PRO A C 1
ATOM 2776 O O . PRO A 1 362 ? -9.131 32.276 4.973 1.00 96.25 362 PRO A O 1
ATOM 2779 N N . ALA A 1 363 ? -8.551 32.577 2.825 1.00 95.25 363 ALA A N 1
ATOM 2780 C CA . ALA A 1 363 ? -9.738 33.359 2.465 1.00 95.25 363 ALA A CA 1
ATOM 2781 C C . ALA A 1 363 ? -11.063 32.601 2.660 1.00 95.25 363 ALA A C 1
ATOM 2783 O O . ALA A 1 363 ? -12.104 33.216 2.866 1.00 95.25 363 ALA A O 1
ATOM 2784 N N . THR A 1 364 ? -11.035 31.270 2.571 1.00 95.75 364 THR A N 1
ATOM 2785 C CA . THR A 1 364 ? -12.236 30.425 2.649 1.00 95.75 364 THR A CA 1
ATOM 2786 C C . THR A 1 364 ? -12.192 29.432 3.804 1.00 95.75 364 THR A C 1
ATOM 2788 O O . THR A 1 364 ? -13.160 28.698 3.992 1.00 95.75 364 THR A O 1
ATOM 2791 N N . ASN A 1 365 ? -11.102 29.415 4.581 1.00 97.56 365 ASN A N 1
ATOM 2792 C CA . ASN A 1 365 ? -10.831 28.434 5.631 1.00 97.56 365 ASN A CA 1
ATOM 2793 C C . ASN A 1 365 ? -11.032 26.986 5.139 1.00 97.56 365 ASN A C 1
ATOM 2795 O O . ASN A 1 365 ? -11.790 26.203 5.713 1.00 97.56 365 ASN A O 1
ATOM 2799 N N . ARG A 1 366 ? -10.394 26.657 4.013 1.00 98.06 366 ARG A N 1
ATOM 2800 C CA . ARG A 1 366 ? -10.494 25.353 3.342 1.00 98.06 366 ARG A CA 1
ATOM 2801 C C . ARG A 1 366 ? -9.119 24.763 3.089 1.00 98.06 366 ARG A C 1
ATOM 2803 O O . ARG A 1 366 ? -8.129 25.488 3.055 1.00 98.06 366 ARG A O 1
ATOM 2810 N N . TYR A 1 367 ? -9.081 23.456 2.868 1.00 98.56 367 TYR A N 1
ATOM 2811 C CA . TYR A 1 367 ? -7.845 22.716 2.626 1.00 98.56 367 TYR A CA 1
ATOM 2812 C C . TYR A 1 367 ? -7.916 21.955 1.314 1.00 98.56 367 TYR A C 1
ATOM 2814 O O . TYR A 1 367 ? -9.004 21.717 0.799 1.00 98.56 367 TYR A O 1
ATOM 2822 N N . LYS A 1 368 ? -6.771 21.572 0.760 1.00 97.50 368 LYS A N 1
ATOM 2823 C CA . LYS A 1 368 ? -6.711 20.750 -0.448 1.00 97.50 368 LYS A CA 1
ATOM 2824 C C . LYS A 1 368 ? -5.520 19.801 -0.396 1.00 97.50 368 LYS A C 1
ATOM 2826 O O . LYS A 1 368 ? -4.420 20.213 -0.021 1.00 97.50 368 LYS A O 1
ATOM 2831 N N . PHE A 1 369 ? -5.734 18.561 -0.833 1.00 97.56 369 PHE A N 1
ATOM 2832 C CA . PHE A 1 369 ? -4.646 17.678 -1.245 1.00 97.56 369 PHE A CA 1
ATOM 2833 C C . PHE A 1 369 ? -4.071 18.217 -2.551 1.00 97.56 369 PHE A C 1
ATOM 2835 O O . PHE A 1 369 ? -4.721 18.194 -3.595 1.00 97.56 369 PHE A O 1
ATOM 2842 N N . ASN A 1 370 ? -2.894 18.826 -2.453 1.00 95.31 370 ASN A N 1
ATOM 2843 C CA . ASN A 1 370 ? -2.282 19.543 -3.557 1.00 95.31 370 ASN A CA 1
ATOM 2844 C C . ASN A 1 370 ? -1.266 18.645 -4.265 1.00 95.31 370 ASN A C 1
ATOM 2846 O O . ASN A 1 370 ? -0.299 18.186 -3.647 1.00 95.31 370 ASN A O 1
ATOM 2850 N N . THR A 1 371 ? -1.452 18.477 -5.573 1.00 95.00 371 THR A N 1
ATOM 2851 C CA . THR A 1 371 ? -0.551 17.760 -6.480 1.00 95.00 371 THR A CA 1
ATOM 2852 C C . THR A 1 371 ? 0.887 18.241 -6.352 1.00 95.00 371 THR A C 1
ATOM 2854 O O . THR A 1 371 ? 1.812 17.435 -6.333 1.00 95.00 371 THR A O 1
ATOM 2857 N N . TYR A 1 372 ? 1.096 19.550 -6.174 1.00 94.12 372 TYR A N 1
ATOM 2858 C CA . TYR A 1 372 ? 2.405 20.178 -6.009 1.00 94.12 372 TYR A CA 1
ATOM 2859 C C . TYR A 1 372 ? 2.943 20.183 -4.572 1.00 94.12 372 TYR A C 1
ATOM 2861 O O . TYR A 1 372 ? 4.064 20.647 -4.368 1.00 94.12 372 TYR A O 1
ATOM 2869 N N . LEU A 1 373 ? 2.219 19.582 -3.624 1.00 95.06 373 LEU A N 1
ATOM 2870 C CA . LEU A 1 373 ? 2.709 19.323 -2.274 1.00 95.06 373 LEU A CA 1
ATOM 2871 C C . LEU A 1 373 ? 3.066 17.847 -2.049 1.00 95.06 373 LEU A C 1
ATOM 2873 O O . LEU A 1 373 ? 4.240 17.522 -1.903 1.00 95.06 373 LEU A O 1
ATOM 2877 N N . MET A 1 374 ? 2.076 16.950 -2.054 1.00 92.56 374 MET A N 1
ATOM 2878 C CA . MET A 1 374 ? 2.297 15.518 -1.798 1.00 92.56 374 MET A CA 1
ATOM 2879 C C . MET A 1 374 ? 2.380 14.677 -3.069 1.00 92.56 374 MET A C 1
ATOM 2881 O O . MET A 1 374 ? 2.971 13.609 -3.038 1.00 92.56 374 MET A O 1
ATOM 2885 N N . GLY A 1 375 ? 1.817 15.152 -4.178 1.00 95.88 375 GLY A N 1
ATOM 2886 C CA . GLY A 1 375 ? 1.514 14.326 -5.348 1.00 95.88 375 GLY A CA 1
ATOM 2887 C C . GLY A 1 375 ? 0.003 14.217 -5.554 1.00 95.88 375 GLY A C 1
ATOM 2888 O O . GLY A 1 375 ? -0.779 14.702 -4.734 1.00 95.88 375 GLY A O 1
ATOM 2889 N N . GLU A 1 376 ? -0.411 13.619 -6.667 1.00 96.25 376 GLU A N 1
ATOM 2890 C CA . GLU A 1 376 ? -1.824 13.449 -7.038 1.00 96.25 376 GLU A CA 1
ATOM 2891 C C . GLU A 1 376 ? -2.434 12.291 -6.230 1.00 96.25 376 GLU A C 1
ATOM 2893 O O . GLU A 1 376 ? -2.630 11.192 -6.743 1.00 96.25 376 GLU A O 1
ATOM 2898 N N . ILE A 1 377 ? -2.657 12.507 -4.930 1.00 97.88 377 ILE A N 1
ATOM 2899 C CA . ILE A 1 377 ? -3.170 11.491 -4.004 1.00 97.88 377 ILE A CA 1
ATOM 2900 C C . ILE A 1 377 ? -3.997 12.129 -2.878 1.00 97.88 377 ILE A C 1
ATOM 2902 O O . ILE A 1 377 ? -3.681 13.214 -2.389 1.00 97.88 377 ILE A O 1
ATOM 2906 N N . THR A 1 378 ? -5.022 11.422 -2.406 1.00 98.25 378 THR A N 1
ATOM 2907 C CA . THR A 1 378 ? -5.794 11.765 -1.205 1.00 98.25 378 THR A CA 1
ATOM 2908 C C . THR A 1 378 ? -5.358 10.857 -0.047 1.00 98.25 378 THR A C 1
ATOM 2910 O O . THR A 1 378 ? -5.827 9.726 0.103 1.00 98.25 378 THR A O 1
ATOM 2913 N N . ALA A 1 379 ? -4.432 11.347 0.785 1.00 97.38 379 ALA A N 1
ATOM 2914 C CA . ALA A 1 379 ? -3.866 10.635 1.939 1.00 97.38 379 ALA A CA 1
ATOM 2915 C C . ALA A 1 379 ? -4.755 10.775 3.193 1.00 97.38 379 ALA A C 1
ATOM 2917 O O . ALA A 1 379 ? -4.340 11.339 4.205 1.00 97.38 379 ALA A O 1
ATOM 2918 N N . TRP A 1 380 ? -6.006 10.318 3.120 1.00 97.19 380 TRP A N 1
ATOM 2919 C CA . TRP A 1 380 ? -7.020 10.619 4.141 1.00 97.19 380 TRP A CA 1
ATOM 2920 C C . TRP A 1 380 ? -7.012 9.682 5.360 1.00 97.19 380 TRP A C 1
ATOM 2922 O O . TRP A 1 380 ? -7.417 10.106 6.439 1.00 97.19 380 TRP A O 1
ATOM 2932 N N . ASN A 1 381 ? -6.551 8.434 5.218 1.00 96.88 381 ASN A N 1
ATOM 2933 C CA . ASN A 1 381 ? -6.585 7.443 6.297 1.00 96.88 381 ASN A CA 1
ATOM 2934 C C . ASN A 1 381 ? -5.250 6.686 6.427 1.00 96.88 381 ASN A C 1
ATOM 2936 O O . ASN A 1 381 ? -5.016 5.722 5.696 1.00 96.88 381 ASN A O 1
ATOM 2940 N N . PRO A 1 382 ? -4.371 7.089 7.360 1.00 97.75 382 PRO A N 1
ATOM 2941 C CA . PRO A 1 382 ? -3.054 6.473 7.520 1.00 97.75 382 PRO A CA 1
ATOM 2942 C C . PRO A 1 382 ? -3.120 5.056 8.097 1.00 97.75 382 PRO A C 1
ATOM 2944 O O . PRO A 1 382 ? -2.192 4.276 7.898 1.00 97.75 382 PRO A O 1
ATOM 2947 N N . ARG A 1 383 ? -4.213 4.696 8.779 1.00 96.19 383 ARG A N 1
ATOM 2948 C CA . ARG A 1 383 ? -4.379 3.361 9.355 1.00 96.19 383 ARG A CA 1
ATOM 2949 C C . ARG A 1 383 ? -4.506 2.297 8.265 1.00 96.19 383 ARG A C 1
ATOM 2951 O O . ARG A 1 383 ? -3.890 1.247 8.384 1.00 96.19 383 ARG A O 1
ATOM 2958 N N . ILE A 1 384 ? -5.218 2.595 7.175 1.00 97.00 384 ILE A N 1
ATOM 2959 C CA . ILE A 1 384 ? -5.338 1.673 6.032 1.00 97.00 384 ILE A CA 1
ATOM 2960 C C . ILE A 1 384 ? -3.968 1.435 5.386 1.00 97.00 384 ILE A C 1
ATOM 2962 O O . ILE A 1 384 ? -3.615 0.299 5.084 1.00 97.00 384 ILE A O 1
ATOM 2966 N N . SER A 1 385 ? -3.177 2.498 5.213 1.00 98.06 385 SER A N 1
ATOM 2967 C CA . SER A 1 385 ? -1.801 2.394 4.718 1.00 98.06 385 SER A CA 1
ATOM 2968 C C . SER A 1 385 ? -0.931 1.498 5.605 1.00 98.06 385 SER A C 1
ATOM 2970 O O . SER A 1 385 ? -0.233 0.624 5.091 1.00 98.06 385 SER A O 1
ATOM 2972 N N . TYR A 1 386 ? -1.000 1.690 6.928 1.00 98.25 386 TYR A N 1
ATOM 2973 C CA . TYR A 1 386 ? -0.262 0.874 7.892 1.00 98.25 386 TYR A CA 1
ATOM 2974 C C . TYR A 1 386 ? -0.685 -0.596 7.815 1.00 98.25 386 TYR A C 1
ATOM 2976 O O . TYR A 1 386 ? 0.166 -1.479 7.748 1.00 98.25 386 TYR A O 1
ATOM 2984 N N . GLU A 1 387 ? -1.995 -0.857 7.778 1.00 96.56 387 GLU A N 1
ATOM 2985 C CA . GLU A 1 387 ? -2.557 -2.206 7.672 1.00 96.56 387 GLU A CA 1
ATOM 2986 C C . GLU A 1 387 ? -2.042 -2.924 6.430 1.00 96.56 387 GLU A C 1
ATOM 2988 O O . GLU A 1 387 ? -1.644 -4.074 6.529 1.00 96.56 387 GLU A O 1
ATOM 2993 N N . VAL A 1 388 ? -1.978 -2.258 5.275 1.00 97.25 388 VAL A N 1
ATOM 2994 C CA . VAL A 1 388 ? -1.434 -2.872 4.054 1.00 97.25 388 VAL A CA 1
ATOM 2995 C C . VAL A 1 388 ? 0.046 -3.212 4.208 1.00 97.25 388 VAL A C 1
ATOM 2997 O O . 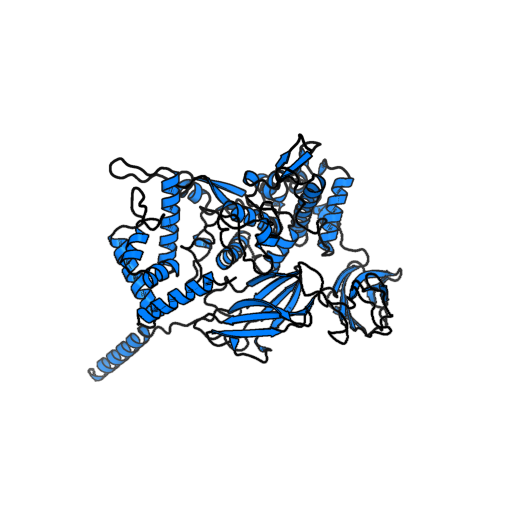VAL A 1 388 ? 0.445 -4.333 3.898 1.00 97.25 388 VAL A O 1
ATOM 3000 N N . LEU A 1 389 ? 0.859 -2.279 4.715 1.00 98.44 389 LEU A N 1
ATOM 3001 C CA . LEU A 1 389 ? 2.286 -2.528 4.922 1.00 98.44 389 LEU A CA 1
ATOM 3002 C C . LEU A 1 389 ? 2.535 -3.671 5.914 1.00 98.44 389 LEU A C 1
ATOM 3004 O O . LEU A 1 389 ? 3.412 -4.500 5.683 1.00 98.44 389 LEU A O 1
ATOM 3008 N N . SER A 1 390 ? 1.777 -3.711 7.007 1.00 97.25 390 SER A N 1
ATOM 3009 C CA . SER A 1 390 ? 1.904 -4.734 8.044 1.00 97.25 390 SER A CA 1
ATOM 3010 C C . SER A 1 390 ? 1.405 -6.096 7.553 1.00 97.25 390 SER A C 1
ATOM 3012 O O . SER A 1 390 ? 2.152 -7.075 7.568 1.00 97.25 390 SER A O 1
ATOM 3014 N N . ASN A 1 391 ? 0.183 -6.147 7.016 1.00 95.56 391 ASN A N 1
ATOM 3015 C CA . ASN A 1 391 ? -0.467 -7.382 6.581 1.00 95.56 391 ASN A CA 1
ATOM 3016 C C . ASN A 1 391 ? 0.287 -8.055 5.435 1.00 95.56 391 ASN A C 1
ATOM 3018 O O . ASN A 1 391 ? 0.497 -9.261 5.466 1.00 95.56 391 ASN A O 1
ATOM 3022 N N . LEU A 1 392 ? 0.766 -7.285 4.456 1.00 95.75 392 LEU A N 1
ATOM 3023 C CA . LEU A 1 392 ? 1.535 -7.828 3.332 1.00 95.75 392 LEU A CA 1
ATOM 3024 C C . LEU A 1 392 ? 3.038 -7.941 3.644 1.00 95.75 392 LEU A C 1
ATOM 3026 O O . LEU A 1 392 ? 3.860 -8.066 2.739 1.00 95.75 392 LEU A O 1
ATOM 3030 N N . LYS A 1 393 ? 3.417 -7.875 4.930 1.00 96.12 393 LYS A N 1
ATOM 3031 C CA . LYS A 1 393 ? 4.793 -8.018 5.433 1.00 96.12 393 LYS A CA 1
ATOM 3032 C C . LYS A 1 393 ? 5.808 -7.115 4.723 1.00 96.12 393 LYS A C 1
ATOM 3034 O O . LYS A 1 393 ? 6.964 -7.498 4.525 1.00 96.12 393 LYS A O 1
ATOM 3039 N N . MET A 1 394 ? 5.393 -5.912 4.339 1.00 97.94 394 MET A N 1
ATOM 3040 C CA . MET A 1 394 ? 6.245 -4.921 3.681 1.00 97.94 394 MET A CA 1
ATOM 3041 C C . MET A 1 394 ? 7.023 -4.053 4.673 1.00 97.94 394 MET A C 1
ATOM 3043 O O . MET A 1 394 ? 8.013 -3.449 4.275 1.00 97.94 394 MET A O 1
ATOM 3047 N N . ILE A 1 395 ? 6.640 -4.017 5.953 1.00 98.56 395 ILE A N 1
ATOM 3048 C CA . ILE A 1 395 ? 7.484 -3.438 7.010 1.00 98.56 395 ILE A CA 1
ATOM 3049 C C . ILE A 1 395 ? 8.681 -4.368 7.230 1.00 98.56 395 ILE A C 1
ATOM 3051 O O . ILE A 1 395 ? 8.516 -5.525 7.618 1.00 98.56 395 ILE A O 1
ATOM 3055 N N . LYS A 1 396 ? 9.887 -3.873 6.944 1.00 98.00 396 LYS A N 1
ATOM 3056 C CA . LYS A 1 396 ? 11.151 -4.613 7.072 1.00 98.00 396 LYS A CA 1
ATOM 3057 C C . LYS A 1 396 ? 12.032 -4.008 8.167 1.00 98.00 396 LYS A C 1
ATOM 3059 O O . LYS A 1 396 ? 11.674 -3.013 8.793 1.00 98.00 396 LYS A O 1
ATOM 3064 N N . ALA A 1 397 ? 13.196 -4.617 8.391 1.00 97.88 397 ALA A N 1
ATOM 3065 C CA . ALA A 1 397 ? 14.118 -4.221 9.453 1.00 97.88 397 ALA A CA 1
ATOM 3066 C C . ALA A 1 397 ? 14.619 -2.775 9.307 1.00 97.88 397 ALA A C 1
ATOM 3068 O O . ALA A 1 397 ? 14.880 -2.113 10.308 1.00 97.88 397 ALA A O 1
ATOM 3069 N N . THR A 1 398 ? 14.734 -2.269 8.077 1.00 98.44 398 THR A N 1
ATOM 3070 C CA . THR A 1 398 ? 15.189 -0.899 7.807 1.00 98.44 398 THR A CA 1
ATOM 3071 C C . THR A 1 398 ? 14.179 -0.088 6.986 1.00 98.44 398 THR A C 1
ATOM 3073 O O . THR A 1 398 ? 13.367 -0.664 6.245 1.00 98.44 398 THR A O 1
ATOM 3076 N N . PRO A 1 399 ? 14.251 1.262 7.032 1.00 98.56 399 PRO A N 1
ATOM 3077 C CA . PRO A 1 399 ? 13.440 2.107 6.158 1.00 98.56 399 PRO A CA 1
ATOM 3078 C C . PRO A 1 399 ? 13.665 1.789 4.676 1.00 98.56 399 PRO A C 1
ATOM 3080 O O . PRO A 1 399 ? 12.717 1.747 3.896 1.00 98.56 399 PRO A O 1
ATOM 3083 N N . LEU A 1 400 ? 14.916 1.517 4.289 1.00 98.50 400 LEU A N 1
ATOM 3084 C CA . LEU A 1 400 ? 15.284 1.243 2.902 1.00 98.50 400 LEU A CA 1
ATOM 3085 C C . LEU A 1 400 ? 14.672 -0.066 2.391 1.00 98.50 400 LEU A C 1
ATOM 3087 O O . LEU A 1 400 ? 14.101 -0.095 1.305 1.00 98.50 400 LEU A O 1
ATOM 3091 N N . GLU A 1 401 ? 14.748 -1.140 3.176 1.00 98.56 401 GLU A N 1
ATOM 3092 C CA . GLU A 1 401 ? 14.129 -2.418 2.811 1.00 98.56 401 GLU A CA 1
ATOM 3093 C C . GLU A 1 401 ? 12.601 -2.324 2.780 1.00 98.56 401 GLU A C 1
ATOM 3095 O O . GLU A 1 401 ? 11.975 -2.956 1.934 1.00 98.56 401 GLU A O 1
ATOM 3100 N N . THR A 1 402 ? 12.002 -1.498 3.644 1.00 98.81 402 THR A N 1
ATOM 3101 C CA . THR A 1 402 ? 10.556 -1.220 3.633 1.00 98.81 402 THR A CA 1
ATOM 3102 C C . THR A 1 402 ? 10.146 -0.484 2.355 1.00 98.81 402 THR A C 1
ATOM 3104 O O . THR A 1 402 ? 9.174 -0.861 1.699 1.00 98.81 402 THR A O 1
ATOM 3107 N N . ILE A 1 403 ? 10.926 0.522 1.939 1.00 98.81 403 ILE A N 1
ATOM 3108 C CA . ILE A 1 403 ? 10.743 1.211 0.652 1.00 98.81 403 ILE A CA 1
ATOM 3109 C C . ILE A 1 403 ? 10.858 0.211 -0.502 1.00 98.81 403 ILE A C 1
ATOM 3111 O O . ILE A 1 403 ? 10.022 0.221 -1.406 1.00 98.81 403 ILE A O 1
ATOM 3115 N N . TYR A 1 404 ? 11.853 -0.678 -0.478 1.00 98.25 404 TYR A N 1
ATOM 3116 C CA . TYR A 1 404 ? 12.023 -1.688 -1.521 1.00 98.25 404 TYR A CA 1
ATOM 3117 C C . TYR A 1 404 ? 10.884 -2.707 -1.550 1.00 98.25 404 TYR A C 1
ATOM 3119 O O . TYR A 1 404 ? 10.426 -3.044 -2.636 1.00 98.25 404 TYR A O 1
ATOM 3127 N N . ALA A 1 405 ? 10.386 -3.154 -0.398 1.00 98.06 405 ALA A N 1
ATOM 3128 C CA . ALA A 1 405 ? 9.255 -4.074 -0.328 1.00 98.06 405 ALA A CA 1
ATOM 3129 C C . ALA A 1 405 ? 7.977 -3.444 -0.904 1.00 98.06 405 ALA A C 1
ATOM 3131 O O . ALA A 1 405 ? 7.332 -4.052 -1.756 1.00 98.06 405 ALA A O 1
ATOM 3132 N N . LEU A 1 406 ? 7.669 -2.194 -0.534 1.00 98.50 406 LEU A N 1
ATOM 3133 C CA . LEU A 1 406 ? 6.556 -1.455 -1.135 1.00 98.50 406 LEU A CA 1
ATOM 3134 C C . LEU A 1 406 ? 6.746 -1.278 -2.645 1.00 98.50 406 LEU A C 1
ATOM 3136 O O . LEU A 1 406 ? 5.804 -1.423 -3.416 1.00 98.50 406 LEU A O 1
ATOM 3140 N N . THR A 1 407 ? 7.971 -1.001 -3.083 1.00 98.00 407 THR A N 1
ATOM 3141 C CA . THR A 1 407 ? 8.276 -0.845 -4.508 1.00 98.00 407 THR A CA 1
ATOM 3142 C C . THR A 1 407 ? 8.125 -2.163 -5.271 1.00 98.00 407 THR A C 1
ATOM 3144 O O . THR A 1 407 ? 7.610 -2.147 -6.380 1.00 98.00 407 THR A O 1
ATOM 3147 N N . ASN A 1 408 ? 8.509 -3.307 -4.694 1.00 96.00 408 ASN A N 1
ATOM 3148 C CA . ASN A 1 408 ? 8.266 -4.627 -5.291 1.00 96.00 408 ASN A CA 1
ATOM 3149 C C . ASN A 1 408 ? 6.771 -4.860 -5.518 1.00 96.00 408 ASN A C 1
ATOM 3151 O O . ASN A 1 408 ? 6.373 -5.221 -6.622 1.00 96.00 408 ASN A O 1
ATOM 3155 N N . TRP A 1 409 ? 5.949 -4.576 -4.502 1.00 96.62 409 TRP A N 1
ATOM 3156 C CA . TRP A 1 409 ? 4.495 -4.647 -4.624 1.00 96.62 409 TRP A CA 1
ATOM 3157 C C . TRP A 1 409 ? 3.992 -3.714 -5.734 1.00 96.62 409 TRP A C 1
ATOM 3159 O O . TRP A 1 409 ? 3.260 -4.134 -6.627 1.00 96.62 409 TRP A O 1
ATOM 3169 N N . MET A 1 410 ? 4.462 -2.464 -5.769 1.00 96.56 410 MET A N 1
ATOM 3170 C CA . MET A 1 410 ? 4.073 -1.527 -6.825 1.00 96.56 410 MET A CA 1
ATOM 3171 C C . MET A 1 410 ? 4.421 -2.042 -8.227 1.00 96.56 410 MET A C 1
ATOM 3173 O O . MET A 1 410 ? 3.603 -1.920 -9.133 1.00 96.56 410 MET A O 1
ATOM 3177 N N . ARG A 1 411 ? 5.591 -2.667 -8.394 1.00 94.06 411 ARG A N 1
ATOM 3178 C CA . ARG A 1 411 ? 6.032 -3.263 -9.664 1.00 94.06 411 ARG A CA 1
ATOM 3179 C C . ARG A 1 411 ? 5.185 -4.450 -10.110 1.00 94.06 411 ARG A C 1
ATOM 3181 O O . ARG A 1 411 ? 5.112 -4.701 -11.307 1.00 94.06 411 ARG A O 1
ATOM 3188 N N . GLY A 1 412 ? 4.605 -5.196 -9.171 1.00 92.38 412 GLY A N 1
ATOM 3189 C CA . GLY A 1 412 ? 3.747 -6.349 -9.454 1.00 92.38 412 GLY A CA 1
ATOM 3190 C C . GLY A 1 412 ? 2.287 -5.995 -9.744 1.00 92.38 412 GLY A C 1
ATOM 3191 O O . GLY A 1 412 ? 1.603 -6.779 -10.403 1.00 92.38 412 GLY A O 1
ATOM 3192 N N . HIS A 1 413 ? 1.822 -4.831 -9.270 1.00 93.31 413 HIS A N 1
ATOM 3193 C CA . HIS A 1 413 ? 0.391 -4.512 -9.204 1.00 93.31 413 HIS A CA 1
ATOM 3194 C C . HIS A 1 413 ? -0.017 -3.199 -9.874 1.00 93.31 413 HIS A C 1
ATOM 3196 O O . HIS A 1 413 ? -1.104 -3.130 -10.450 1.00 93.31 413 HIS A O 1
ATOM 3202 N N . LEU A 1 414 ? 0.794 -2.141 -9.775 1.00 94.38 414 LEU A N 1
ATOM 3203 C CA . LEU A 1 414 ? 0.374 -0.822 -10.237 1.00 94.38 414 LEU A CA 1
ATOM 3204 C C . LEU A 1 414 ? 0.445 -0.695 -11.755 1.00 94.38 414 LEU A C 1
ATOM 3206 O O . LEU A 1 414 ? 1.376 -1.169 -12.401 1.00 94.38 414 LEU A O 1
ATOM 3210 N N . ILE A 1 415 ? -0.508 0.052 -12.303 1.00 92.25 415 ILE A N 1
ATOM 3211 C CA . ILE A 1 415 ? -0.486 0.518 -13.689 1.00 92.25 415 ILE A CA 1
ATOM 3212 C C . ILE A 1 415 ? -0.855 2.004 -13.767 1.00 92.25 415 ILE A C 1
ATOM 3214 O O . ILE A 1 415 ? -1.490 2.572 -12.867 1.00 92.25 415 ILE A O 1
ATOM 3218 N N . HIS A 1 416 ? -0.469 2.641 -14.869 1.00 92.00 416 HIS A N 1
ATOM 3219 C CA . HIS A 1 416 ? -0.828 4.027 -15.152 1.00 92.00 416 HIS A CA 1
ATOM 3220 C C . HIS A 1 416 ? -2.317 4.140 -15.516 1.00 92.00 416 HIS A C 1
ATOM 3222 O O . HIS A 1 416 ? -2.869 3.295 -16.224 1.00 92.00 416 HIS A O 1
ATOM 3228 N N . ILE A 1 417 ? -2.969 5.219 -15.085 1.00 90.75 417 ILE A N 1
ATOM 3229 C CA . ILE A 1 417 ? -4.300 5.586 -15.573 1.00 90.75 417 ILE A CA 1
ATOM 3230 C C . ILE A 1 417 ? -4.259 5.985 -17.061 1.00 90.75 417 ILE A C 1
ATOM 3232 O O . ILE A 1 417 ? -3.394 6.738 -17.494 1.00 90.75 417 ILE A O 1
ATOM 3236 N N . SER A 1 418 ? -5.168 5.492 -17.886 1.00 83.12 418 SER A N 1
ATOM 3237 C CA . SER A 1 418 ? -5.285 5.932 -19.280 1.00 83.12 418 SER A CA 1
ATOM 3238 C C . SER A 1 418 ? -5.982 7.293 -19.358 1.00 83.12 418 SER A C 1
ATOM 3240 O O . SER A 1 418 ? -6.767 7.647 -18.482 1.00 83.12 418 SER A O 1
ATOM 3242 N N . GLY A 1 419 ? -5.742 8.059 -20.427 1.00 76.19 419 GLY A N 1
ATOM 3243 C CA . GLY A 1 419 ? -6.384 9.370 -20.614 1.00 76.19 419 GLY A CA 1
ATOM 3244 C C . GLY A 1 419 ? -7.917 9.327 -20.727 1.00 76.19 419 GLY A C 1
ATOM 3245 O O . GLY A 1 419 ? -8.554 10.372 -20.657 1.00 76.19 419 GLY A O 1
ATOM 3246 N N . SER A 1 420 ? -8.506 8.140 -20.903 1.00 81.94 420 SER A N 1
ATOM 3247 C CA . SER A 1 420 ? -9.953 7.904 -20.959 1.00 81.94 420 SER A CA 1
ATOM 3248 C C . SER A 1 420 ? -10.570 7.445 -19.635 1.00 81.94 420 SER A C 1
ATOM 3250 O O . SER A 1 420 ? -11.785 7.295 -19.570 1.00 81.94 420 SER A O 1
ATOM 3252 N N . ASP A 1 421 ? -9.769 7.161 -18.606 1.00 87.75 421 ASP A N 1
ATOM 3253 C CA . ASP A 1 421 ? -10.294 6.682 -17.326 1.00 87.75 421 ASP A CA 1
ATOM 3254 C C . ASP A 1 421 ? -10.917 7.831 -16.516 1.00 87.75 421 ASP A C 1
ATOM 3256 O O . ASP A 1 421 ? -10.276 8.853 -16.261 1.00 87.75 421 ASP A O 1
ATOM 3260 N N . ASP A 1 422 ? -12.147 7.628 -16.042 1.00 92.75 422 ASP A N 1
ATOM 3261 C CA . ASP A 1 422 ? -12.817 8.536 -15.112 1.00 92.75 422 ASP A CA 1
ATOM 3262 C C . ASP A 1 422 ? -12.449 8.210 -13.653 1.00 92.75 422 ASP A C 1
ATOM 3264 O O . ASP A 1 422 ? -12.499 7.058 -13.214 1.00 92.75 422 ASP A O 1
ATOM 3268 N N . TYR A 1 423 ? -12.088 9.232 -12.873 1.00 93.69 423 TYR A N 1
ATOM 3269 C CA . TYR A 1 423 ? -11.656 9.054 -11.480 1.00 93.69 423 TYR A CA 1
ATOM 3270 C C . TYR A 1 423 ? -12.802 8.596 -10.570 1.00 93.69 423 TYR A C 1
ATOM 3272 O O . TYR A 1 423 ? -12.587 7.792 -9.659 1.00 93.69 423 TYR A O 1
ATOM 3280 N N . THR A 1 424 ? -14.026 9.065 -10.821 1.00 95.06 424 THR A N 1
ATOM 3281 C CA . THR A 1 424 ? -15.198 8.667 -10.036 1.00 95.06 424 THR A CA 1
ATOM 3282 C C . THR A 1 424 ? -15.518 7.201 -10.281 1.00 95.06 424 THR A C 1
ATOM 3284 O O . THR A 1 424 ? -15.759 6.469 -9.327 1.00 95.06 424 THR A O 1
ATOM 3287 N N . GLU A 1 425 ? -15.455 6.735 -11.525 1.00 94.88 425 GLU A N 1
ATOM 3288 C CA . GLU A 1 425 ? -15.646 5.321 -11.845 1.00 94.88 425 GLU A CA 1
ATOM 3289 C C . GLU A 1 425 ? -14.512 4.439 -11.316 1.00 94.88 425 GLU A C 1
ATOM 3291 O O . GLU A 1 425 ? -14.764 3.340 -10.823 1.00 94.88 425 GLU A O 1
ATOM 3296 N N . GLN A 1 426 ? -13.261 4.890 -11.424 1.00 95.38 426 GLN A N 1
ATOM 3297 C CA . GLN A 1 426 ? -12.092 4.105 -11.031 1.00 95.38 426 GLN A CA 1
ATOM 3298 C C . GLN A 1 426 ? -11.936 4.003 -9.505 1.00 95.38 426 GLN A C 1
ATOM 3300 O O . GLN A 1 426 ? -11.574 2.941 -8.998 1.00 95.38 426 GLN A O 1
ATOM 3305 N N . TYR A 1 427 ? -12.201 5.085 -8.768 1.00 95.75 427 TYR A N 1
ATOM 3306 C CA . TYR A 1 427 ? -11.927 5.165 -7.329 1.00 95.75 427 TYR A CA 1
ATOM 3307 C C . TYR A 1 427 ? -13.172 5.395 -6.464 1.00 95.75 427 TYR A C 1
ATOM 3309 O O . TYR A 1 427 ? -13.072 5.367 -5.237 1.00 95.75 427 TYR A O 1
ATOM 3317 N N . GLY A 1 428 ? -14.340 5.649 -7.060 1.00 95.31 428 GLY A N 1
ATOM 3318 C CA . GLY A 1 428 ? -15.526 6.100 -6.323 1.00 95.31 428 GLY A CA 1
ATOM 3319 C C . GLY A 1 428 ? -15.373 7.523 -5.781 1.00 95.31 428 GLY A C 1
ATOM 3320 O O . GLY A 1 428 ? -16.059 7.895 -4.831 1.00 95.31 428 GLY A O 1
ATOM 3321 N N . TYR A 1 429 ? -14.430 8.301 -6.323 1.00 95.75 429 TYR A N 1
ATOM 3322 C CA . TYR A 1 429 ? -14.051 9.604 -5.790 1.00 95.75 429 TYR A CA 1
ATOM 3323 C C . TYR A 1 429 ? -13.589 10.556 -6.907 1.00 95.75 429 TYR A C 1
ATOM 3325 O O . TYR A 1 429 ? -12.647 10.223 -7.621 1.00 95.75 429 TYR A O 1
ATOM 3333 N N . PRO A 1 430 ? -14.195 11.751 -7.047 1.00 93.81 430 PRO A N 1
ATOM 3334 C CA . PRO A 1 430 ? -13.894 12.670 -8.151 1.00 93.81 430 PRO A CA 1
ATOM 3335 C C . PRO A 1 430 ? -12.613 13.505 -7.956 1.00 93.81 430 PRO A C 1
ATOM 3337 O O . PRO A 1 430 ? -12.252 14.289 -8.830 1.00 93.81 430 PRO A O 1
ATOM 3340 N N . GLY A 1 431 ? -11.955 13.413 -6.796 1.00 93.56 431 GLY A N 1
ATOM 3341 C CA . GLY A 1 431 ? -10.698 14.115 -6.505 1.00 93.56 431 GLY A CA 1
ATOM 3342 C C . GLY A 1 431 ? -9.450 13.283 -6.779 1.00 93.56 431 GLY A C 1
ATOM 3343 O O . GLY A 1 431 ? -9.567 12.170 -7.283 1.00 93.56 431 GLY A O 1
ATOM 3344 N N . PRO A 1 432 ? -8.263 13.770 -6.362 1.00 95.19 432 PRO A N 1
ATOM 3345 C CA . PRO A 1 432 ? -7.036 12.981 -6.427 1.00 95.19 432 PRO A CA 1
ATOM 3346 C C . PRO A 1 432 ? -7.252 11.581 -5.825 1.00 95.19 432 PRO A C 1
ATOM 3348 O O . PRO A 1 432 ? -7.911 11.493 -4.778 1.00 95.19 432 PRO A O 1
ATOM 3351 N N . PRO A 1 433 ? -6.715 10.504 -6.428 1.00 97.12 433 PRO A N 1
ATOM 3352 C CA . PRO A 1 433 ? -7.006 9.130 -6.028 1.00 97.12 433 PRO A CA 1
ATOM 3353 C C . PRO A 1 433 ? -6.835 8.907 -4.516 1.00 97.12 433 PRO A C 1
ATOM 3355 O O . PRO A 1 433 ? -5.769 9.210 -3.971 1.00 97.12 433 PRO A O 1
ATOM 3358 N N . PRO A 1 434 ? -7.846 8.398 -3.794 1.00 98.00 434 PRO A N 1
ATOM 3359 C CA . PRO A 1 434 ? -7.681 7.990 -2.405 1.00 98.00 434 PRO A CA 1
ATOM 3360 C C . PRO A 1 434 ? -6.673 6.848 -2.295 1.00 98.00 434 PRO A C 1
ATOM 3362 O O . PRO A 1 434 ? -6.776 5.857 -3.017 1.00 98.00 434 PRO A O 1
ATOM 3365 N N . ALA A 1 435 ? -5.700 6.972 -1.386 1.00 98.06 435 ALA A N 1
ATOM 3366 C CA . ALA A 1 435 ? -4.646 5.966 -1.237 1.00 98.06 435 ALA A CA 1
ATOM 3367 C C . ALA A 1 435 ? -5.216 4.565 -0.949 1.00 98.06 435 ALA A C 1
ATOM 3369 O O . ALA A 1 435 ? -4.757 3.580 -1.519 1.00 98.06 435 ALA A O 1
ATOM 3370 N N . ASP A 1 436 ? -6.277 4.469 -0.146 1.00 96.75 436 ASP A N 1
ATOM 3371 C CA . ASP A 1 436 ? -6.968 3.208 0.130 1.00 96.75 436 ASP A CA 1
ATOM 3372 C C . ASP A 1 436 ? -7.609 2.586 -1.114 1.00 96.75 436 ASP A C 1
ATOM 3374 O O . ASP A 1 436 ? -7.643 1.368 -1.211 1.00 96.75 436 ASP A O 1
ATOM 3378 N N . LYS A 1 437 ? -8.075 3.388 -2.078 1.00 96.75 437 LYS A N 1
ATOM 3379 C CA . LYS A 1 437 ? -8.680 2.905 -3.332 1.00 96.75 437 LYS A CA 1
ATOM 3380 C C . LYS A 1 437 ? -7.651 2.523 -4.386 1.00 96.75 437 LYS A C 1
ATOM 3382 O O . LYS A 1 437 ? -7.965 1.756 -5.286 1.00 96.75 437 LYS A O 1
ATOM 3387 N N . VAL A 1 438 ? -6.418 3.004 -4.255 1.00 97.75 438 VAL A N 1
ATOM 3388 C CA . VAL A 1 438 ? -5.281 2.477 -5.019 1.00 97.75 438 VAL A CA 1
ATOM 3389 C C . VAL A 1 438 ? -4.828 1.129 -4.442 1.00 97.75 438 VAL A C 1
ATOM 3391 O O . VAL A 1 438 ? -4.555 0.194 -5.191 1.00 97.75 438 VAL A O 1
ATOM 3394 N N . LEU A 1 439 ? -4.779 1.003 -3.110 1.00 97.81 439 LEU A N 1
ATOM 3395 C CA . LEU A 1 439 ? -4.349 -0.220 -2.415 1.00 97.81 439 LEU A CA 1
ATOM 3396 C C . LEU A 1 439 ? -5.428 -1.320 -2.396 1.00 97.81 439 LEU A C 1
ATOM 3398 O O . LEU A 1 439 ? -5.096 -2.501 -2.416 1.00 97.81 439 LEU A O 1
ATOM 3402 N N . TYR A 1 440 ? -6.706 -0.942 -2.378 1.00 97.19 440 TYR A N 1
ATOM 3403 C CA . TYR A 1 440 ? -7.885 -1.811 -2.441 1.00 97.19 440 TYR A CA 1
ATOM 3404 C C . TYR A 1 440 ? -8.845 -1.287 -3.520 1.00 97.19 440 TYR A C 1
ATOM 3406 O O . TYR A 1 440 ? -9.840 -0.625 -3.191 1.00 97.19 440 TYR A O 1
ATOM 3414 N N . PRO A 1 441 ? -8.567 -1.551 -4.806 1.00 96.25 441 PRO A N 1
ATOM 3415 C CA . PRO A 1 441 ? -9.407 -1.086 -5.896 1.00 96.25 441 PRO A CA 1
ATOM 3416 C C . PRO A 1 441 ? -10.833 -1.610 -5.756 1.00 96.25 441 PRO A C 1
ATOM 3418 O O . PRO A 1 441 ? -11.072 -2.665 -5.161 1.00 96.25 441 PRO A O 1
ATOM 3421 N N . LEU A 1 442 ? -11.787 -0.833 -6.269 1.00 95.06 442 LEU A N 1
ATOM 3422 C CA . LEU A 1 442 ? -13.192 -1.229 -6.301 1.00 95.06 442 LEU A CA 1
ATOM 3423 C C . LEU A 1 442 ? -13.373 -2.518 -7.114 1.00 95.06 442 LEU A C 1
ATOM 3425 O O . LEU A 1 442 ? -12.525 -2.888 -7.926 1.00 95.06 442 LEU A O 1
ATOM 3429 N N . GLU A 1 443 ? -14.490 -3.202 -6.898 1.00 89.75 443 GLU A N 1
ATOM 3430 C CA . GLU A 1 443 ? -14.843 -4.406 -7.645 1.00 89.75 443 GLU A CA 1
ATOM 3431 C C . GLU A 1 443 ? -14.778 -4.172 -9.168 1.00 89.75 443 GLU A C 1
ATOM 3433 O O . GLU A 1 443 ? -15.273 -3.167 -9.684 1.00 89.75 443 GLU A O 1
ATOM 3438 N N . GLY A 1 444 ? -14.098 -5.076 -9.882 1.00 88.94 444 GLY A N 1
ATOM 3439 C CA . GLY A 1 444 ? -13.842 -4.959 -11.323 1.00 88.94 444 GLY A CA 1
ATOM 3440 C C . GLY A 1 444 ? -12.834 -3.874 -11.729 1.00 88.94 444 GLY A C 1
ATOM 3441 O O . GLY A 1 444 ? -12.695 -3.588 -12.918 1.00 88.94 444 GLY A O 1
ATOM 3442 N N . LYS A 1 445 ? -12.139 -3.236 -10.778 1.00 93.06 445 LYS A N 1
ATOM 3443 C CA . LYS A 1 445 ? -11.094 -2.236 -11.044 1.00 93.06 445 LYS A CA 1
ATOM 3444 C C . LYS A 1 445 ? -9.707 -2.773 -10.679 1.00 93.06 445 LYS A C 1
ATOM 3446 O O . LYS A 1 445 ? -9.554 -3.628 -9.810 1.00 93.06 445 LYS A O 1
ATOM 3451 N N . ARG A 1 446 ? -8.686 -2.226 -11.345 1.00 92.31 446 ARG A N 1
ATOM 3452 C CA . ARG A 1 446 ? -7.260 -2.542 -11.128 1.00 92.31 446 ARG A CA 1
ATOM 3453 C C . ARG A 1 446 ? -6.585 -1.503 -10.237 1.00 92.31 446 ARG A C 1
ATOM 3455 O O . ARG A 1 446 ? -7.111 -0.401 -10.065 1.00 92.31 446 ARG A O 1
ATOM 3462 N N . HIS A 1 447 ? -5.391 -1.815 -9.740 1.00 95.06 447 HIS A N 1
ATOM 3463 C CA . HIS A 1 447 ? -4.546 -0.878 -8.999 1.00 95.06 447 HIS A CA 1
ATOM 3464 C C . HIS A 1 447 ? -3.972 0.213 -9.923 1.00 95.06 447 HIS A C 1
ATOM 3466 O O . HIS A 1 447 ? -2.841 0.133 -10.401 1.00 95.06 447 HIS A O 1
ATOM 3472 N N . LYS A 1 448 ? -4.766 1.246 -10.214 1.00 95.25 448 LYS A N 1
ATOM 3473 C CA . LYS A 1 448 ? -4.336 2.376 -11.046 1.00 95.25 448 LYS A CA 1
ATOM 3474 C C . LYS A 1 448 ? -3.793 3.518 -10.195 1.00 95.25 448 LYS A C 1
ATOM 3476 O O . LYS A 1 448 ? -4.318 3.807 -9.122 1.00 95.25 448 LYS A O 1
ATOM 3481 N N . THR A 1 449 ? -2.770 4.198 -10.705 1.00 95.62 449 THR A N 1
ATOM 3482 C CA . THR A 1 449 ? -2.290 5.474 -10.153 1.00 95.62 449 THR A CA 1
ATOM 3483 C C . THR A 1 449 ? -2.334 6.579 -11.199 1.00 95.62 449 THR A C 1
ATOM 3485 O O . THR A 1 449 ? -2.270 6.325 -12.403 1.00 95.62 449 THR A O 1
ATOM 3488 N N . ALA A 1 450 ? -2.416 7.827 -10.734 1.00 94.81 450 ALA A N 1
ATOM 3489 C CA . ALA A 1 450 ? -2.338 9.025 -11.569 1.00 94.81 450 ALA A CA 1
ATOM 3490 C C . ALA A 1 450 ? -0.890 9.327 -12.016 1.00 94.81 450 ALA A C 1
ATOM 3492 O O . ALA A 1 450 ? -0.340 10.394 -11.732 1.00 94.81 450 ALA A O 1
ATOM 3493 N N . GLY A 1 451 ? -0.249 8.342 -12.650 1.00 93.88 451 GLY A N 1
ATOM 3494 C CA . GLY A 1 451 ? 1.118 8.419 -13.157 1.00 93.88 451 GLY A CA 1
ATOM 3495 C C . GLY A 1 451 ? 2.168 8.707 -12.098 1.00 93.88 451 GLY A C 1
ATOM 3496 O O . GLY A 1 451 ? 2.007 8.389 -10.913 1.00 93.88 451 GLY A O 1
ATOM 3497 N N . CYS A 1 452 ? 3.254 9.348 -12.516 1.00 96.19 452 CYS A N 1
ATOM 3498 C CA . CYS A 1 452 ? 4.364 9.705 -11.642 1.00 96.19 452 CYS A CA 1
ATOM 3499 C C . CYS A 1 452 ? 3.947 10.579 -10.446 1.00 96.19 452 CYS A C 1
ATOM 3501 O O . CYS A 1 452 ? 4.468 10.396 -9.339 1.00 96.19 452 CYS A O 1
ATOM 3503 N N . TRP A 1 453 ? 2.972 11.480 -10.626 1.00 96.81 453 TRP A N 1
ATOM 3504 C CA . TRP A 1 453 ? 2.425 12.333 -9.564 1.00 96.81 453 TRP A CA 1
ATOM 3505 C C . TRP A 1 453 ? 1.654 11.520 -8.528 1.00 96.81 453 TRP A C 1
ATOM 3507 O O . TRP A 1 453 ? 1.857 11.717 -7.328 1.00 96.81 453 TRP A O 1
ATOM 3517 N N . GLY A 1 454 ? 0.797 10.600 -8.977 1.00 97.31 454 GLY A N 1
ATOM 3518 C CA . GLY A 1 454 ? 0.048 9.708 -8.095 1.00 97.31 454 GLY A CA 1
ATOM 3519 C C . GLY A 1 454 ? 0.951 8.714 -7.375 1.00 97.31 454 GLY A C 1
ATOM 3520 O O . GLY A 1 454 ? 0.802 8.511 -6.175 1.00 97.31 454 GLY A O 1
ATOM 3521 N N . THR A 1 455 ? 1.945 8.159 -8.066 1.00 98.12 455 THR A N 1
ATOM 3522 C CA . THR A 1 455 ? 2.866 7.162 -7.495 1.00 98.12 455 THR A CA 1
ATOM 3523 C C . THR A 1 455 ? 3.803 7.780 -6.457 1.00 98.12 455 THR A C 1
ATOM 3525 O O . THR A 1 455 ? 3.958 7.241 -5.362 1.00 98.12 455 THR A O 1
ATOM 3528 N N . SER A 1 456 ? 4.352 8.971 -6.730 1.00 98.12 456 SER A N 1
ATOM 3529 C CA . SER A 1 456 ? 5.142 9.719 -5.735 1.00 98.12 456 SER A CA 1
ATOM 3530 C C . SER A 1 456 ? 4.303 10.066 -4.498 1.00 98.12 456 SER A C 1
ATOM 3532 O O . SER A 1 456 ? 4.779 9.949 -3.368 1.00 98.12 456 SER A O 1
ATOM 3534 N N . GLY A 1 457 ? 3.037 10.444 -4.710 1.00 98.12 457 GLY A N 1
ATOM 3535 C CA . GLY A 1 457 ? 2.089 10.683 -3.627 1.00 98.12 457 GLY A CA 1
ATOM 3536 C C . GLY A 1 457 ? 1.740 9.426 -2.843 1.00 98.12 457 GLY A C 1
ATOM 3537 O O . GLY A 1 457 ? 1.673 9.483 -1.617 1.00 98.12 457 GLY A O 1
ATOM 3538 N N . LEU A 1 458 ? 1.581 8.283 -3.510 1.00 98.62 458 LEU A N 1
ATOM 3539 C CA . LEU A 1 458 ? 1.303 7.009 -2.857 1.00 98.62 458 LEU A CA 1
ATOM 3540 C C . LEU A 1 458 ? 2.446 6.606 -1.922 1.00 98.62 458 LEU A C 1
ATOM 3542 O O . LEU A 1 458 ? 2.168 6.230 -0.786 1.00 98.62 458 LEU A O 1
ATOM 3546 N N . TYR A 1 459 ? 3.712 6.771 -2.332 1.00 98.75 459 TYR A N 1
ATOM 3547 C CA . TYR A 1 459 ? 4.848 6.605 -1.418 1.00 98.75 459 TYR A CA 1
ATOM 3548 C C . TYR A 1 459 ? 4.684 7.472 -0.167 1.00 98.75 459 TYR A C 1
ATOM 3550 O O . TYR A 1 459 ? 4.759 6.950 0.942 1.00 98.75 459 TYR A O 1
ATOM 3558 N N . GLY A 1 460 ? 4.404 8.769 -0.325 1.00 98.06 460 GLY A N 1
ATOM 3559 C CA . GLY A 1 460 ? 4.214 9.677 0.809 1.00 98.06 460 GLY A CA 1
ATOM 3560 C C . GLY A 1 460 ? 3.016 9.328 1.694 1.00 98.06 460 GLY A C 1
ATOM 3561 O O . GLY A 1 460 ? 3.121 9.390 2.914 1.00 98.06 460 GLY A O 1
ATOM 3562 N N . ALA A 1 461 ? 1.890 8.918 1.112 1.00 98.38 461 ALA A N 1
ATOM 3563 C CA . ALA A 1 461 ? 0.690 8.534 1.852 1.00 98.38 461 ALA A CA 1
ATOM 3564 C C . ALA A 1 461 ? 0.871 7.218 2.624 1.00 98.38 461 ALA A C 1
ATOM 3566 O O . ALA A 1 461 ? 0.347 7.069 3.731 1.00 98.38 461 ALA A O 1
ATOM 3567 N N . VAL A 1 462 ? 1.595 6.262 2.038 1.00 98.81 462 VAL A N 1
ATOM 3568 C CA . VAL A 1 462 ? 1.770 4.921 2.599 1.00 98.81 462 VAL A CA 1
ATOM 3569 C C . VAL A 1 462 ? 2.895 4.893 3.625 1.00 98.81 462 VAL A C 1
ATOM 3571 O O . VAL A 1 462 ? 2.675 4.508 4.771 1.00 98.81 462 VAL A O 1
ATOM 3574 N N . LEU A 1 463 ? 4.081 5.378 3.265 1.00 98.88 463 LEU A N 1
ATOM 3575 C CA . LEU A 1 463 ? 5.273 5.313 4.113 1.00 98.88 463 LEU A CA 1
ATOM 3576 C C . LEU A 1 463 ? 5.214 6.259 5.323 1.00 98.88 463 LEU A C 1
ATOM 3578 O O . LEU A 1 463 ? 5.807 5.966 6.363 1.00 98.88 463 LEU A O 1
ATOM 3582 N N . ARG A 1 464 ? 4.416 7.334 5.253 1.00 98.44 464 ARG A N 1
ATOM 3583 C CA . ARG A 1 464 ? 4.135 8.190 6.416 1.00 98.44 464 ARG A CA 1
ATOM 3584 C C . ARG A 1 464 ? 3.481 7.423 7.569 1.00 98.44 464 ARG A C 1
ATOM 3586 O O . ARG A 1 464 ? 3.744 7.747 8.722 1.00 98.44 464 ARG A O 1
ATOM 3593 N N . SER A 1 465 ? 2.688 6.387 7.276 1.00 98.56 465 SER A N 1
ATOM 3594 C CA . SER A 1 465 ? 2.012 5.566 8.298 1.00 98.56 465 SER A CA 1
ATOM 3595 C C . SER A 1 465 ? 2.958 4.710 9.148 1.00 98.56 465 SER A C 1
ATOM 3597 O O . SER A 1 465 ? 2.558 4.226 10.204 1.00 98.56 465 SER A O 1
ATOM 3599 N N . VAL A 1 466 ? 4.207 4.562 8.697 1.00 98.81 466 VAL A N 1
ATOM 3600 C CA . VAL A 1 466 ? 5.297 3.847 9.371 1.00 98.81 466 VAL A CA 1
ATOM 3601 C C . VAL A 1 466 ? 6.485 4.778 9.639 1.00 98.81 466 VAL A C 1
ATOM 3603 O O . VAL A 1 466 ? 7.619 4.335 9.734 1.00 98.81 466 VAL A O 1
ATOM 3606 N N . ASN A 1 467 ? 6.252 6.090 9.752 1.00 98.81 467 ASN A N 1
ATOM 3607 C CA . ASN A 1 467 ? 7.274 7.090 10.085 1.00 98.81 467 ASN A CA 1
ATOM 3608 C C . ASN A 1 467 ? 8.475 7.159 9.118 1.00 98.81 467 ASN A C 1
ATOM 3610 O O . ASN A 1 467 ? 9.578 7.500 9.535 1.00 98.81 467 ASN A O 1
ATOM 3614 N N . ILE A 1 468 ? 8.286 6.875 7.826 1.00 98.88 468 ILE A N 1
ATOM 3615 C CA . ILE A 1 468 ? 9.318 7.105 6.804 1.00 98.88 468 ILE A CA 1
ATOM 3616 C C . ILE A 1 468 ? 8.988 8.409 6.057 1.00 98.88 468 ILE A C 1
ATOM 3618 O O . ILE A 1 468 ? 7.952 8.482 5.389 1.00 98.88 468 ILE A O 1
ATOM 3622 N N . PRO A 1 469 ? 9.832 9.454 6.156 1.00 98.50 469 PRO A N 1
ATOM 3623 C CA . PRO A 1 469 ? 9.593 10.719 5.475 1.00 98.50 469 PRO A CA 1
ATOM 3624 C C . PRO A 1 469 ? 9.789 10.567 3.964 1.00 98.50 469 PRO A C 1
ATOM 3626 O O . PRO A 1 469 ? 10.779 9.993 3.507 1.00 98.50 469 PRO A O 1
ATOM 3629 N N . VAL A 1 470 ? 8.862 11.129 3.187 1.00 98.56 470 VAL A N 1
ATOM 3630 C CA . VAL A 1 470 ? 8.937 11.168 1.723 1.00 98.56 470 VAL A CA 1
ATOM 3631 C C . VAL A 1 470 ? 8.673 12.587 1.254 1.00 98.56 470 VAL A C 1
ATOM 3633 O O . VAL A 1 470 ? 7.659 13.196 1.598 1.00 98.56 470 VAL A O 1
ATOM 3636 N N . GLU A 1 471 ? 9.577 13.090 0.429 1.00 97.50 471 GLU A N 1
ATOM 3637 C CA . GLU A 1 471 ? 9.386 14.317 -0.320 1.00 97.50 471 GLU A CA 1
ATOM 3638 C C . GLU A 1 471 ? 8.959 13.985 -1.748 1.00 97.50 471 GLU A C 1
ATOM 3640 O O . GLU A 1 471 ? 9.576 13.171 -2.433 1.00 97.50 471 GLU A O 1
ATOM 3645 N N . ARG A 1 472 ? 7.925 14.668 -2.230 1.00 95.94 472 ARG A N 1
ATOM 3646 C CA . ARG A 1 472 ? 7.635 14.735 -3.657 1.00 95.94 472 ARG A CA 1
ATOM 3647 C C . ARG A 1 472 ? 8.507 15.840 -4.251 1.00 95.94 472 ARG A C 1
ATOM 3649 O O . ARG A 1 472 ? 8.340 17.009 -3.906 1.00 95.94 472 ARG A O 1
ATOM 3656 N N . ALA A 1 473 ? 9.377 15.502 -5.195 1.00 96.81 473 ALA A N 1
ATOM 3657 C CA . ALA A 1 473 ? 10.180 16.470 -5.939 1.00 96.81 473 ALA A CA 1
ATOM 3658 C C . ALA A 1 473 ? 9.818 16.468 -7.428 1.00 96.81 473 ALA A C 1
ATOM 3660 O O . ALA A 1 473 ? 9.321 15.477 -7.959 1.00 96.81 473 ALA A O 1
ATOM 3661 N N . ASN A 1 474 ? 10.081 17.583 -8.108 1.00 95.88 474 ASN A N 1
ATOM 3662 C CA . ASN A 1 474 ? 9.908 17.667 -9.555 1.00 95.88 474 ASN A CA 1
ATOM 3663 C C . ASN A 1 474 ? 11.150 17.121 -10.281 1.00 95.88 474 ASN A C 1
ATOM 3665 O O . ASN A 1 474 ? 12.270 17.157 -9.758 1.00 95.88 474 ASN A O 1
ATOM 3669 N N . ILE A 1 475 ? 10.945 16.678 -11.516 1.00 95.94 475 ILE A N 1
ATOM 3670 C CA . ILE A 1 475 ? 11.990 16.423 -12.507 1.00 95.94 475 ILE A CA 1
ATOM 3671 C C . ILE A 1 475 ? 11.501 16.918 -13.871 1.00 95.94 475 ILE A C 1
ATOM 3673 O O . ILE A 1 475 ? 10.311 16.837 -14.161 1.00 95.94 475 ILE A O 1
ATOM 3677 N N . ASN A 1 476 ? 12.391 17.450 -14.705 1.00 95.25 476 ASN A N 1
ATOM 3678 C CA . ASN A 1 476 ? 12.045 17.825 -16.075 1.00 95.25 476 ASN A CA 1
ATOM 3679 C C . ASN A 1 476 ? 12.564 16.751 -17.030 1.00 95.25 476 ASN A C 1
ATOM 3681 O O . ASN A 1 476 ? 13.769 16.513 -17.088 1.00 95.25 476 ASN A O 1
ATOM 3685 N N . LEU A 1 477 ? 11.648 16.126 -17.764 1.00 94.19 477 LEU A N 1
ATOM 3686 C CA . LEU A 1 477 ? 11.931 15.172 -18.834 1.00 94.19 477 LEU A CA 1
ATOM 3687 C C . LEU A 1 477 ? 11.511 15.787 -20.178 1.00 94.19 477 LEU A C 1
ATOM 3689 O O . LEU A 1 477 ? 10.927 16.871 -20.225 1.00 94.19 477 LEU A O 1
ATOM 3693 N N . ASN A 1 478 ? 11.835 15.126 -21.285 1.00 90.69 478 ASN A N 1
ATOM 3694 C CA . ASN A 1 478 ? 11.665 15.649 -22.645 1.00 90.69 478 ASN A CA 1
ATOM 3695 C C . ASN A 1 478 ? 10.215 16.045 -22.982 1.00 90.69 478 ASN A C 1
ATOM 3697 O O . ASN A 1 478 ? 9.991 16.920 -23.811 1.00 90.69 478 ASN A O 1
ATOM 3701 N N . ASN A 1 479 ? 9.233 15.433 -22.324 1.00 88.31 479 ASN A N 1
ATOM 3702 C CA . ASN A 1 479 ? 7.803 15.686 -22.490 1.00 88.31 479 ASN A CA 1
ATOM 3703 C C . ASN A 1 479 ? 7.190 16.563 -21.377 1.00 88.31 479 ASN A C 1
ATOM 3705 O O . ASN A 1 479 ? 5.967 16.681 -21.312 1.00 88.31 479 ASN A O 1
ATOM 3709 N N . GLY A 1 480 ? 8.005 17.187 -20.519 1.00 93.31 480 GLY A N 1
ATOM 3710 C CA . GLY A 1 480 ? 7.559 18.183 -19.543 1.00 93.31 480 GLY A CA 1
ATOM 3711 C C . GLY A 1 480 ? 7.995 17.909 -18.105 1.00 93.31 480 GLY A C 1
ATOM 3712 O O . GLY A 1 480 ? 8.912 17.135 -17.828 1.00 93.31 480 GLY A O 1
ATOM 3713 N N . THR A 1 481 ? 7.345 18.601 -17.169 1.00 95.06 481 THR A N 1
ATOM 3714 C CA . THR A 1 481 ? 7.596 18.429 -15.736 1.00 95.06 481 THR A CA 1
ATOM 3715 C C . THR A 1 481 ? 6.844 17.221 -15.198 1.00 95.06 481 THR A C 1
ATOM 3717 O O . THR A 1 481 ? 5.627 17.110 -15.335 1.00 95.06 481 THR A O 1
ATOM 3720 N N . HIS A 1 482 ? 7.579 16.375 -14.494 1.00 95.69 482 HIS A N 1
ATOM 3721 C CA . HIS A 1 482 ? 7.099 15.172 -13.837 1.00 95.69 482 HIS A CA 1
ATOM 3722 C C . HIS A 1 482 ? 7.424 15.178 -12.350 1.00 95.69 482 HIS A C 1
ATOM 3724 O O . HIS A 1 482 ? 8.098 16.076 -11.835 1.00 95.69 482 HIS A O 1
ATOM 3730 N N . SER A 1 483 ? 6.952 14.142 -11.667 1.00 97.00 483 SER A N 1
ATOM 3731 C CA . SER A 1 483 ? 7.175 13.920 -10.247 1.00 97.00 483 SER A CA 1
ATOM 3732 C C . SER A 1 483 ? 8.094 12.734 -9.995 1.00 97.00 483 SER A C 1
ATOM 3734 O O . SER A 1 483 ? 8.051 11.729 -10.703 1.00 97.00 483 SER A O 1
ATOM 3736 N N . ARG A 1 484 ? 8.865 12.825 -8.913 1.00 96.75 484 ARG A N 1
ATOM 3737 C CA . ARG A 1 484 ? 9.635 11.722 -8.343 1.00 96.75 484 ARG A CA 1
ATOM 3738 C C . ARG A 1 484 ? 9.550 11.720 -6.814 1.00 96.75 484 ARG A C 1
ATOM 3740 O O . ARG A 1 484 ? 9.468 12.794 -6.207 1.00 96.75 484 ARG A O 1
ATOM 3747 N N . PRO A 1 485 ? 9.627 10.547 -6.172 1.00 97.88 485 PRO A N 1
ATOM 3748 C CA . PRO A 1 485 ? 9.788 10.457 -4.732 1.00 97.88 485 PRO A CA 1
ATOM 3749 C C . PRO A 1 485 ? 11.259 10.641 -4.327 1.00 97.88 485 PRO A C 1
ATOM 3751 O O . PRO A 1 485 ? 12.188 10.163 -4.986 1.00 97.88 485 PRO A O 1
ATOM 3754 N N . VAL A 1 486 ? 11.472 11.325 -3.211 1.00 98.44 486 VAL A N 1
ATOM 3755 C CA . VAL A 1 486 ? 12.757 11.506 -2.536 1.00 98.44 486 VAL A CA 1
ATOM 3756 C C . VAL A 1 486 ? 12.617 10.965 -1.119 1.00 98.44 486 VAL A C 1
ATOM 3758 O O . VAL A 1 486 ? 11.689 11.326 -0.397 1.00 98.44 486 VAL A O 1
ATOM 3761 N N . PHE A 1 487 ? 13.550 10.104 -0.724 1.00 98.50 487 PHE A N 1
ATOM 3762 C CA . PHE A 1 487 ? 13.588 9.433 0.573 1.00 98.50 487 PHE A CA 1
ATOM 3763 C C . PHE A 1 487 ? 14.789 9.976 1.360 1.00 98.50 487 PHE A C 1
ATOM 3765 O O . PHE A 1 487 ? 15.869 9.371 1.347 1.00 98.50 487 PHE A O 1
ATOM 3772 N N . PRO A 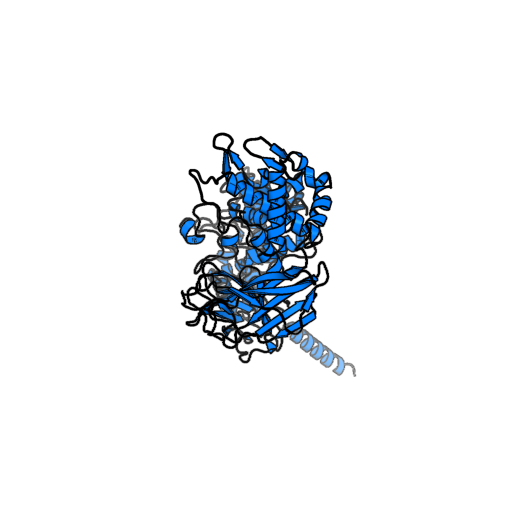1 488 ? 14.652 11.157 1.992 1.00 97.31 488 PRO A N 1
ATOM 3773 C CA . PRO A 1 488 ? 15.785 11.879 2.570 1.00 97.31 488 PRO A CA 1
ATOM 3774 C C . PRO A 1 488 ? 16.461 11.119 3.718 1.00 97.31 488 PRO A C 1
ATOM 3776 O O . PRO A 1 488 ? 17.665 11.260 3.907 1.00 97.31 488 PRO A O 1
ATOM 3779 N N . SER A 1 489 ? 15.725 10.273 4.443 1.00 97.19 489 SER A N 1
ATOM 3780 C CA . SER A 1 489 ? 16.258 9.486 5.561 1.00 97.19 489 SER A CA 1
ATOM 3781 C C . SER A 1 489 ? 17.207 8.358 5.146 1.00 97.19 489 SER A C 1
ATOM 3783 O O . SER A 1 489 ? 17.919 7.825 5.992 1.00 97.19 489 SER A O 1
ATOM 3785 N N . VAL A 1 490 ? 17.230 7.983 3.863 1.00 97.88 490 VAL A N 1
ATOM 3786 C CA . VAL A 1 490 ? 18.044 6.867 3.349 1.00 97.88 490 VAL A CA 1
ATOM 3787 C C . VAL A 1 490 ? 18.920 7.254 2.158 1.00 97.88 490 VAL A C 1
ATOM 3789 O O . VAL A 1 490 ? 19.501 6.375 1.525 1.00 97.88 490 VAL A O 1
ATOM 3792 N N . ASP A 1 491 ? 19.018 8.550 1.837 1.00 97.81 491 ASP A N 1
ATOM 3793 C CA . ASP A 1 491 ? 19.759 9.058 0.673 1.00 97.81 491 ASP A CA 1
ATOM 3794 C C . ASP A 1 491 ? 19.351 8.326 -0.621 1.00 97.81 491 ASP A C 1
ATOM 3796 O O . ASP A 1 491 ? 20.187 7.798 -1.351 1.00 97.81 491 ASP A O 1
ATOM 3800 N N . ARG A 1 492 ? 18.045 8.203 -0.895 1.00 98.31 492 ARG A N 1
ATOM 3801 C CA . ARG A 1 492 ? 17.555 7.558 -2.127 1.00 98.31 492 ARG A CA 1
ATOM 3802 C C . ARG A 1 492 ? 16.480 8.361 -2.832 1.00 98.31 492 ARG A C 1
ATOM 3804 O O . ARG A 1 492 ? 15.727 9.115 -2.223 1.00 98.31 492 ARG A O 1
ATOM 3811 N N . SER A 1 493 ? 16.395 8.159 -4.140 1.00 97.81 493 SER A N 1
ATOM 3812 C CA . SER A 1 493 ? 15.316 8.621 -5.013 1.00 97.81 493 SER A CA 1
ATOM 3813 C C . SER A 1 493 ? 15.331 7.792 -6.307 1.00 97.81 493 SER A C 1
ATOM 3815 O O . SER A 1 493 ? 16.187 6.924 -6.477 1.00 97.81 493 SER A O 1
ATOM 3817 N N . MET A 1 494 ? 14.382 8.042 -7.200 1.00 95.25 494 MET A N 1
ATOM 3818 C CA . MET A 1 494 ? 14.296 7.455 -8.540 1.00 95.25 494 MET A CA 1
ATOM 3819 C C . MET A 1 494 ? 14.065 8.577 -9.564 1.00 95.25 494 MET A C 1
ATOM 3821 O O . MET A 1 494 ? 13.606 9.655 -9.165 1.00 95.25 494 MET A O 1
ATOM 3825 N N . PRO A 1 495 ? 14.401 8.377 -10.850 1.00 92.12 495 PRO A N 1
ATOM 3826 C CA . PRO A 1 495 ? 14.291 9.432 -11.845 1.00 92.12 495 PRO A CA 1
ATOM 3827 C C . PRO A 1 495 ? 12.844 9.842 -12.073 1.00 92.12 495 PRO A C 1
ATOM 3829 O O . PRO A 1 495 ? 12.564 11.037 -12.074 1.00 92.12 495 PRO A O 1
ATOM 3832 N N . HIS A 1 496 ? 11.920 8.890 -12.159 1.00 94.06 496 HIS A N 1
ATOM 3833 C CA . HIS A 1 496 ? 10.526 9.169 -12.448 1.00 94.06 496 HIS A CA 1
ATOM 3834 C C . HIS A 1 496 ? 9.601 8.310 -11.577 1.00 94.06 496 HIS A C 1
ATOM 3836 O O . HIS A 1 496 ? 9.832 7.123 -11.371 1.00 94.06 496 HIS A O 1
ATOM 3842 N N . GLY A 1 497 ? 8.558 8.914 -10.999 1.00 93.25 497 GLY A N 1
ATOM 3843 C CA . GLY A 1 497 ? 7.742 8.253 -9.976 1.00 93.25 497 GLY A CA 1
ATOM 3844 C C . GLY A 1 497 ? 7.022 6.990 -10.450 1.00 93.25 497 GLY A C 1
ATOM 3845 O O . GLY A 1 497 ? 6.752 6.123 -9.629 1.00 93.25 497 GLY A O 1
ATOM 3846 N N . ASP A 1 498 ? 6.724 6.878 -11.744 1.00 92.56 498 ASP A N 1
ATOM 3847 C CA . ASP A 1 498 ? 6.068 5.708 -12.334 1.00 92.56 498 ASP A CA 1
ATOM 3848 C C . ASP A 1 498 ? 7.031 4.710 -13.007 1.00 92.56 498 ASP A C 1
ATOM 3850 O O . ASP A 1 498 ? 6.593 3.705 -13.571 1.00 92.56 498 ASP A O 1
ATOM 3854 N N . ASP A 1 499 ? 8.348 4.893 -12.845 1.00 93.62 499 ASP A N 1
ATOM 3855 C CA . ASP A 1 499 ? 9.352 3.912 -13.286 1.00 93.62 499 ASP A CA 1
ATOM 3856 C C . ASP A 1 499 ? 9.167 2.544 -12.627 1.00 93.62 499 ASP A C 1
ATOM 3858 O O . ASP A 1 499 ? 9.603 1.520 -13.151 1.00 93.62 499 ASP A O 1
ATOM 3862 N N . VAL A 1 500 ? 8.475 2.500 -11.489 1.00 93.19 500 VAL A N 1
ATOM 3863 C CA . VAL A 1 500 ? 8.131 1.257 -10.801 1.00 93.19 500 VAL A CA 1
ATOM 3864 C C . VAL A 1 500 ? 7.200 0.365 -11.628 1.00 93.19 500 VAL A C 1
ATOM 3866 O O . VAL A 1 500 ? 7.127 -0.817 -11.356 1.00 93.19 500 VAL A O 1
ATOM 3869 N N . TYR A 1 501 ? 6.517 0.861 -12.656 1.00 91.62 501 TYR A N 1
ATOM 3870 C CA . TYR A 1 501 ? 5.722 0.018 -13.561 1.00 91.62 501 TYR A CA 1
ATOM 3871 C C . TYR A 1 501 ? 5.980 0.346 -15.034 1.00 91.62 501 TYR A C 1
ATOM 3873 O O . TYR A 1 501 ? 5.141 0.106 -15.905 1.00 91.62 501 TYR A O 1
ATOM 3881 N N . THR A 1 502 ? 7.170 0.869 -15.342 1.00 90.81 502 THR A N 1
ATOM 3882 C CA . THR A 1 502 ? 7.593 1.026 -16.733 1.00 90.81 502 THR A CA 1
ATOM 3883 C C . THR A 1 502 ? 7.710 -0.333 -17.421 1.00 90.81 502 THR A C 1
ATOM 3885 O O . THR A 1 502 ? 8.155 -1.327 -16.834 1.00 90.81 502 THR A O 1
ATOM 3888 N N . ALA A 1 503 ? 7.373 -0.373 -18.711 1.00 87.62 503 ALA A N 1
ATOM 3889 C CA . ALA A 1 503 ? 7.464 -1.593 -19.502 1.00 87.62 503 ALA A CA 1
ATOM 3890 C C . ALA A 1 503 ? 8.890 -2.176 -19.486 1.00 87.62 503 ALA A C 1
ATOM 3892 O O . ALA A 1 503 ? 9.039 -3.390 -19.390 1.00 87.62 503 ALA A O 1
ATOM 3893 N N . PHE A 1 504 ? 9.933 -1.330 -19.479 1.00 89.44 504 PHE A N 1
ATOM 3894 C CA . PHE A 1 504 ? 11.339 -1.764 -19.445 1.00 89.44 504 PHE A CA 1
ATOM 3895 C C . PHE A 1 504 ? 11.670 -2.685 -18.265 1.00 89.44 504 PHE A C 1
ATOM 3897 O O . PHE A 1 504 ? 12.528 -3.556 -18.383 1.00 89.44 504 PHE A O 1
ATOM 3904 N N . LEU A 1 505 ? 11.000 -2.487 -17.129 1.00 89.06 505 LEU A N 1
ATOM 3905 C CA . LEU A 1 505 ? 11.334 -3.110 -15.851 1.00 89.06 505 LEU A CA 1
ATOM 3906 C C . LEU A 1 505 ? 10.241 -4.078 -15.367 1.00 89.06 505 LEU A C 1
ATOM 3908 O O . LEU A 1 505 ? 10.236 -4.464 -14.193 1.00 89.06 505 LEU A O 1
ATOM 3912 N N . THR A 1 506 ? 9.324 -4.462 -16.259 1.00 87.12 506 THR A N 1
ATOM 3913 C CA . THR A 1 506 ? 8.187 -5.340 -15.954 1.00 87.12 506 THR A CA 1
ATOM 3914 C C . THR A 1 506 ? 8.660 -6.697 -15.412 1.00 87.12 506 THR A C 1
ATOM 3916 O O . THR A 1 506 ? 9.441 -7.380 -16.079 1.00 87.12 506 THR A O 1
ATOM 3919 N N . PRO A 1 507 ? 8.192 -7.119 -14.224 1.00 86.12 507 PRO A N 1
ATOM 3920 C CA . PRO A 1 507 ? 8.630 -8.350 -13.577 1.00 86.12 507 PRO A CA 1
ATOM 3921 C C . PRO A 1 507 ? 7.758 -9.567 -13.955 1.00 86.12 507 PRO A C 1
ATOM 3923 O O . PRO A 1 507 ? 7.346 -10.306 -13.076 1.00 86.12 507 PRO A O 1
ATOM 3926 N N . SER A 1 508 ? 7.481 -9.819 -15.243 1.00 82.75 508 SER A N 1
ATOM 3927 C CA . SER A 1 508 ? 6.821 -11.069 -15.717 1.00 82.75 508 SER A CA 1
ATOM 3928 C C . SER A 1 508 ? 7.773 -12.273 -15.814 1.00 82.75 508 SER A C 1
ATOM 3930 O O . SER A 1 508 ? 7.396 -13.389 -16.184 1.00 82.75 508 SER A O 1
ATOM 3932 N N . GLY A 1 509 ? 9.043 -11.995 -15.531 1.00 82.94 509 GLY A N 1
ATOM 3933 C CA . GLY A 1 509 ? 10.207 -12.663 -16.066 1.00 82.94 509 GLY A CA 1
ATOM 3934 C C . GLY A 1 509 ? 11.245 -12.974 -15.003 1.00 82.94 509 GLY A C 1
ATOM 3935 O O . GLY A 1 509 ? 10.944 -13.273 -13.851 1.00 82.94 509 GLY A O 1
ATOM 3936 N N . ALA A 1 510 ? 12.507 -12.830 -15.395 1.00 83.50 510 ALA A N 1
ATOM 3937 C CA . ALA A 1 510 ? 13.555 -12.561 -14.425 1.00 83.50 510 ALA A CA 1
ATOM 3938 C C . ALA A 1 510 ? 13.267 -11.233 -13.699 1.00 83.50 510 ALA A C 1
ATOM 3940 O O . ALA A 1 510 ? 12.992 -10.209 -14.330 1.00 83.50 510 ALA A O 1
ATOM 3941 N N . VAL A 1 511 ? 13.342 -11.251 -12.370 1.00 85.69 511 VAL A N 1
ATOM 3942 C CA . VAL A 1 511 ? 13.066 -10.079 -11.538 1.00 85.69 511 VAL A CA 1
ATOM 3943 C C . VAL A 1 511 ? 14.332 -9.236 -11.379 1.00 85.69 511 VAL A C 1
ATOM 3945 O O . VAL A 1 511 ? 15.355 -9.706 -10.879 1.00 85.69 511 VAL A O 1
ATOM 3948 N N . ILE A 1 512 ? 14.253 -7.962 -11.770 1.00 91.12 512 ILE A N 1
ATOM 3949 C CA . ILE A 1 512 ? 15.318 -6.982 -11.529 1.00 91.12 512 ILE A CA 1
ATOM 3950 C C . ILE A 1 512 ? 15.265 -6.569 -10.051 1.00 91.12 512 ILE A C 1
ATOM 3952 O O . ILE A 1 512 ? 14.218 -6.089 -9.606 1.00 91.12 512 ILE A O 1
ATOM 3956 N N . PRO A 1 513 ? 16.370 -6.676 -9.287 1.00 92.88 513 PRO A N 1
ATOM 3957 C CA . PRO A 1 513 ? 16.401 -6.235 -7.902 1.00 92.88 513 PRO A CA 1
ATOM 3958 C C . PRO A 1 513 ? 16.017 -4.764 -7.793 1.00 92.88 513 PRO A C 1
ATOM 3960 O O . PRO A 1 513 ? 16.610 -3.898 -8.437 1.00 92.88 513 PRO A O 1
ATOM 3963 N N . THR A 1 514 ? 15.054 -4.466 -6.930 1.00 93.88 514 THR A N 1
ATOM 3964 C CA . THR A 1 514 ? 14.536 -3.106 -6.769 1.00 93.88 514 THR A CA 1
ATOM 3965 C C . THR A 1 514 ? 15.597 -2.096 -6.352 1.00 93.88 514 THR A C 1
ATOM 3967 O O . THR A 1 514 ? 15.532 -0.949 -6.770 1.00 93.88 514 THR A O 1
ATOM 3970 N N . SER A 1 515 ? 16.657 -2.506 -5.655 1.00 94.94 515 SER A N 1
ATOM 3971 C CA . SER A 1 515 ? 17.787 -1.619 -5.347 1.00 94.94 515 SER A CA 1
ATOM 3972 C C . SER A 1 515 ? 18.478 -1.015 -6.578 1.00 94.94 515 SER A C 1
ATOM 3974 O O . SER A 1 515 ? 19.179 -0.018 -6.439 1.00 94.94 515 SER A O 1
ATOM 3976 N N . LYS A 1 516 ? 18.294 -1.593 -7.772 1.00 95.25 516 LYS A N 1
ATOM 3977 C CA . LYS A 1 516 ? 18.895 -1.119 -9.026 1.00 95.25 516 LYS A CA 1
ATOM 3978 C C . LYS A 1 516 ? 18.152 0.037 -9.685 1.00 95.25 516 LYS A C 1
ATOM 3980 O O . LYS A 1 516 ? 18.736 0.679 -10.546 1.00 95.25 516 LYS A O 1
ATOM 3985 N N . ILE A 1 517 ? 16.910 0.305 -9.284 1.00 94.12 517 ILE A N 1
ATOM 3986 C CA . ILE A 1 517 ? 16.106 1.406 -9.843 1.00 94.12 517 ILE A CA 1
ATOM 3987 C C . ILE A 1 517 ? 16.144 2.665 -8.962 1.00 94.12 517 ILE A C 1
ATOM 3989 O O . ILE A 1 517 ? 15.506 3.667 -9.270 1.00 94.12 517 ILE A O 1
ATOM 3993 N N . PHE A 1 518 ? 16.905 2.619 -7.864 1.00 97.12 518 PHE A N 1
ATOM 3994 C CA . PHE A 1 518 ? 17.137 3.755 -6.980 1.00 97.12 518 PHE A CA 1
ATOM 3995 C C . PHE A 1 518 ? 18.558 4.288 -7.121 1.00 97.12 518 PHE A C 1
ATOM 3997 O O . PHE A 1 518 ? 19.522 3.540 -7.273 1.00 97.12 518 PHE A O 1
ATOM 4004 N N . TYR A 1 519 ? 18.675 5.599 -6.958 1.00 98.06 519 TYR A N 1
ATOM 4005 C CA . TYR A 1 519 ? 19.917 6.351 -7.036 1.00 98.06 519 TYR A CA 1
ATOM 4006 C C . TYR A 1 519 ? 20.120 7.137 -5.744 1.00 98.06 519 TYR A C 1
ATOM 4008 O O . TYR A 1 519 ? 19.151 7.536 -5.088 1.00 98.06 519 TYR A O 1
ATOM 4016 N N . THR A 1 520 ? 21.378 7.382 -5.379 1.00 98.38 520 THR A N 1
ATOM 4017 C CA . THR A 1 520 ? 21.700 8.327 -4.302 1.00 98.38 520 THR A CA 1
ATOM 4018 C C . THR A 1 520 ? 21.282 9.743 -4.684 1.00 98.38 520 THR A C 1
ATOM 4020 O O . THR A 1 520 ? 21.137 10.056 -5.870 1.00 98.38 520 THR A O 1
ATOM 4023 N N . LEU A 1 521 ? 21.118 10.645 -3.713 1.00 97.88 521 LEU A N 1
ATOM 4024 C CA . LEU A 1 521 ? 20.759 12.032 -4.026 1.00 97.88 521 LEU A CA 1
ATOM 4025 C C . LEU A 1 521 ? 21.857 12.731 -4.843 1.00 97.88 521 LEU A C 1
ATOM 4027 O O . LEU A 1 521 ? 21.554 13.536 -5.725 1.00 97.88 521 LEU A O 1
ATOM 4031 N N . ALA A 1 522 ? 23.122 12.362 -4.627 1.00 98.19 522 ALA A N 1
ATOM 4032 C CA . ALA A 1 522 ? 24.244 12.834 -5.435 1.00 98.19 522 ALA A CA 1
ATOM 4033 C C . ALA A 1 522 ? 24.177 12.325 -6.886 1.00 98.19 522 ALA A C 1
ATOM 4035 O O . ALA A 1 522 ? 24.373 13.106 -7.817 1.00 98.19 522 ALA A O 1
ATOM 4036 N N . GLN A 1 523 ? 23.855 11.043 -7.093 1.00 97.88 523 GLN A N 1
ATOM 4037 C CA . GLN A 1 523 ? 23.639 10.487 -8.433 1.00 97.88 523 GLN A CA 1
ATOM 4038 C C . GLN A 1 523 ? 22.442 11.149 -9.121 1.00 97.88 523 GLN A C 1
ATOM 4040 O O . GLN A 1 523 ? 22.529 11.494 -10.295 1.00 97.88 523 GLN A O 1
ATOM 4045 N N . MET A 1 524 ? 21.350 11.397 -8.393 1.00 97.88 524 MET A N 1
ATOM 4046 C CA . MET A 1 524 ? 20.206 12.139 -8.924 1.00 97.88 524 MET A CA 1
ATOM 4047 C C . MET A 1 524 ? 20.596 13.532 -9.411 1.00 97.88 524 MET A C 1
ATOM 4049 O O . MET A 1 524 ? 20.227 13.923 -10.520 1.00 97.88 524 MET A O 1
ATOM 4053 N N . ALA A 1 525 ? 21.364 14.265 -8.603 1.00 97.50 525 ALA A N 1
ATOM 4054 C CA . ALA A 1 525 ? 21.810 15.611 -8.932 1.00 97.50 525 ALA A CA 1
ATOM 4055 C C . ALA A 1 525 ? 22.619 15.650 -10.236 1.00 97.50 525 ALA A C 1
ATOM 4057 O O . ALA A 1 525 ? 22.342 16.476 -11.102 1.00 97.50 525 ALA A O 1
ATOM 4058 N N . THR A 1 526 ? 23.579 14.739 -10.397 1.00 97.50 526 THR A N 1
ATOM 4059 C CA . THR A 1 526 ? 24.532 14.776 -11.516 1.00 97.50 526 THR A CA 1
ATOM 4060 C C . THR A 1 526 ? 24.094 13.987 -12.743 1.00 97.50 526 THR A C 1
ATOM 4062 O O . THR A 1 526 ? 24.633 14.222 -13.819 1.00 97.50 526 THR A O 1
ATOM 4065 N N . LYS A 1 527 ? 23.141 13.057 -12.618 1.00 96.94 527 LYS A N 1
ATOM 4066 C CA . LYS A 1 527 ? 22.683 12.220 -13.737 1.00 96.94 527 LYS A CA 1
ATOM 4067 C C . LYS A 1 527 ? 21.326 12.632 -14.300 1.00 96.94 527 LYS A C 1
ATOM 4069 O O . LYS A 1 527 ? 21.076 12.396 -15.478 1.00 96.94 527 LYS A O 1
ATOM 4074 N N . PHE A 1 528 ? 20.457 13.245 -13.501 1.00 97.25 528 PHE A N 1
ATOM 4075 C CA . PHE A 1 528 ? 19.071 13.483 -13.920 1.00 97.25 528 PHE A CA 1
ATOM 4076 C C . PHE A 1 528 ? 18.602 14.924 -13.717 1.00 97.25 528 PHE A C 1
ATOM 4078 O O . PHE A 1 528 ? 17.846 15.429 -14.536 1.00 97.25 528 PHE A O 1
ATOM 4085 N N . ILE A 1 529 ? 19.055 15.612 -12.665 1.00 96.50 529 ILE A N 1
ATOM 4086 C CA . ILE A 1 529 ? 18.625 16.995 -12.385 1.00 96.50 529 ILE A CA 1
ATOM 4087 C C . ILE A 1 529 ? 19.462 18.002 -13.181 1.00 96.50 529 ILE A C 1
ATOM 4089 O O . ILE A 1 529 ? 18.907 18.852 -13.873 1.00 96.50 529 ILE A O 1
ATOM 4093 N N . SER A 1 530 ? 20.788 17.881 -13.101 1.00 96.44 530 SER A N 1
ATOM 4094 C CA . SER A 1 530 ? 21.748 18.737 -13.804 1.00 96.44 530 SER A CA 1
ATOM 4095 C C . SER A 1 530 ? 22.826 17.893 -14.502 1.00 96.44 530 SER A C 1
ATOM 4097 O O . SER A 1 530 ? 24.006 17.998 -14.154 1.00 96.44 530 SER A O 1
ATOM 4099 N N . PRO A 1 531 ? 22.448 17.012 -15.447 1.00 97.12 531 PRO A N 1
ATOM 4100 C CA . PRO A 1 531 ? 23.399 16.184 -16.170 1.00 97.12 531 PRO A CA 1
ATOM 4101 C C . PRO A 1 531 ? 24.316 16.988 -17.085 1.00 97.12 531 PRO A C 1
ATOM 4103 O O . PRO A 1 531 ? 23.922 17.998 -17.669 1.00 97.12 531 PRO A O 1
ATOM 4106 N N . ALA A 1 532 ? 25.532 16.473 -17.272 1.00 96.62 532 ALA A N 1
ATOM 4107 C CA . ALA A 1 532 ? 26.343 16.844 -18.422 1.00 96.62 532 ALA A CA 1
ATOM 4108 C C . ALA A 1 532 ? 25.617 16.399 -19.699 1.00 96.62 532 ALA A C 1
ATOM 4110 O O . ALA A 1 532 ? 25.192 15.246 -19.795 1.00 96.62 532 ALA A O 1
ATOM 4111 N N . VAL A 1 533 ? 25.462 17.315 -20.653 1.00 97.06 533 VAL A N 1
ATOM 4112 C CA . VAL A 1 533 ? 24.743 17.050 -21.901 1.00 97.06 533 VAL A CA 1
ATOM 4113 C C . VAL A 1 533 ? 25.677 16.463 -22.952 1.00 97.06 533 VAL A C 1
ATOM 4115 O O . VAL A 1 533 ? 26.812 16.912 -23.122 1.00 97.06 533 VAL A O 1
ATOM 4118 N N . ASP A 1 534 ? 25.193 15.451 -23.662 1.00 96.81 534 ASP A N 1
ATOM 4119 C CA . ASP A 1 534 ? 25.864 14.920 -24.837 1.00 96.81 534 ASP A CA 1
ATOM 4120 C C . ASP A 1 534 ? 25.727 15.892 -26.014 1.00 96.81 534 ASP A C 1
ATOM 4122 O O . ASP A 1 534 ? 24.683 16.521 -26.190 1.00 96.81 534 ASP A O 1
ATOM 4126 N N . CYS A 1 535 ? 26.778 15.978 -26.837 1.00 96.25 535 CYS A N 1
ATOM 4127 C CA . CYS A 1 535 ? 26.792 16.754 -28.074 1.00 96.25 535 CYS A CA 1
ATOM 4128 C C . CYS A 1 535 ? 27.464 15.973 -29.211 1.00 96.25 535 CYS A C 1
ATOM 4130 O O . CYS A 1 535 ? 28.472 15.294 -28.987 1.00 96.25 535 CYS A O 1
ATOM 4132 N N . VAL A 1 536 ? 26.942 16.105 -30.431 1.00 95.12 536 VAL A N 1
ATOM 4133 C CA . VAL A 1 536 ? 27.507 15.551 -31.669 1.00 95.12 536 VAL A CA 1
ATOM 4134 C C . VAL A 1 536 ? 27.384 16.601 -32.772 1.00 95.12 536 VAL A C 1
ATOM 4136 O O . VAL A 1 536 ? 26.319 17.163 -32.986 1.00 95.12 536 VAL A O 1
ATOM 4139 N N . SER A 1 537 ? 28.489 16.898 -33.463 1.00 92.81 537 SER A N 1
ATOM 4140 C CA . SER A 1 537 ? 28.516 17.826 -34.611 1.00 92.81 537 SER A CA 1
ATOM 4141 C C . SER A 1 537 ? 27.906 19.218 -34.359 1.00 92.81 537 SER A C 1
ATOM 4143 O O . SER A 1 537 ? 27.430 19.863 -35.286 1.00 92.81 537 SER A O 1
ATOM 4145 N N . GLY A 1 538 ? 27.955 19.704 -33.114 1.00 90.81 538 GLY A N 1
ATOM 4146 C CA . GLY A 1 538 ? 27.415 21.013 -32.724 1.00 90.81 538 GLY A CA 1
ATOM 4147 C C . GLY A 1 538 ? 25.960 20.998 -32.243 1.00 90.81 538 GLY A C 1
ATOM 4148 O O . GLY A 1 538 ? 25.494 22.022 -31.753 1.00 90.81 538 GLY A O 1
ATOM 4149 N N . GLU A 1 539 ? 25.273 19.856 -32.308 1.00 94.06 539 GLU A N 1
ATOM 4150 C CA . GLU A 1 539 ? 23.949 19.652 -31.714 1.00 94.06 539 GLU A CA 1
ATOM 4151 C C . GLU A 1 539 ? 24.093 18.961 -30.356 1.00 94.06 539 GLU A C 1
ATOM 4153 O O . GLU A 1 539 ? 24.849 17.998 -30.220 1.00 94.06 539 GLU A O 1
ATOM 4158 N N . CYS A 1 540 ? 23.388 19.456 -29.341 1.00 96.44 540 CYS A N 1
ATOM 4159 C CA . CYS A 1 540 ? 23.436 18.932 -27.978 1.00 96.44 540 CYS A CA 1
ATOM 4160 C C . CYS A 1 540 ? 22.035 18.584 -27.491 1.00 96.44 540 CYS A C 1
ATOM 4162 O O . CYS A 1 540 ? 21.079 19.289 -27.814 1.00 96.44 540 CYS A O 1
ATOM 4164 N N . ASN A 1 541 ? 21.932 17.565 -26.639 1.00 97.12 541 ASN A N 1
ATOM 4165 C CA . ASN A 1 541 ? 20.717 17.359 -25.862 1.00 97.12 541 ASN A CA 1
ATOM 4166 C C . ASN A 1 541 ? 20.473 18.578 -24.955 1.00 97.12 541 ASN A C 1
ATOM 4168 O O . ASN A 1 541 ? 21.400 19.140 -24.366 1.00 97.12 541 ASN A O 1
ATOM 4172 N N . THR A 1 542 ? 19.213 18.946 -24.760 1.00 96.31 542 THR A N 1
ATOM 4173 C CA . THR A 1 542 ? 18.803 19.751 -23.606 1.00 96.31 542 THR A CA 1
ATOM 4174 C C . THR A 1 542 ? 18.984 18.955 -22.309 1.00 96.31 542 THR A C 1
ATOM 4176 O O . THR A 1 542 ? 19.099 17.729 -22.312 1.00 96.31 542 THR A O 1
ATOM 4179 N N . ILE A 1 543 ? 18.948 19.635 -21.159 1.00 96.38 543 ILE A N 1
ATOM 4180 C CA . ILE A 1 543 ? 18.978 18.971 -19.843 1.00 96.38 543 ILE A CA 1
ATOM 4181 C C . ILE A 1 543 ? 17.855 17.927 -19.713 1.00 96.38 543 ILE A C 1
ATOM 4183 O O . ILE A 1 543 ? 18.097 16.811 -19.257 1.00 96.38 543 ILE A O 1
ATOM 4187 N N . ALA A 1 544 ? 16.641 18.273 -20.147 1.00 96.38 544 ALA A N 1
ATOM 4188 C CA . ALA A 1 544 ? 15.474 17.401 -20.057 1.00 96.38 544 ALA A CA 1
ATOM 4189 C C . ALA A 1 544 ? 15.581 16.185 -20.996 1.00 96.38 544 ALA A C 1
ATOM 4191 O O . ALA A 1 544 ? 15.235 15.061 -20.618 1.00 96.38 544 ALA A O 1
ATOM 4192 N N . GLU A 1 545 ? 16.112 16.386 -22.204 1.00 96.38 545 GLU A N 1
ATOM 4193 C CA . GLU A 1 545 ? 16.429 15.295 -23.128 1.00 96.38 545 GLU A CA 1
ATOM 4194 C C . GLU A 1 545 ? 17.522 14.392 -22.570 1.00 96.38 545 GLU A C 1
ATOM 4196 O O . GLU A 1 545 ? 17.351 13.179 -22.584 1.00 96.38 545 GLU A O 1
ATOM 4201 N N . GLN A 1 546 ? 18.591 14.949 -21.996 1.00 97.69 546 GLN A N 1
ATOM 4202 C CA . GLN A 1 546 ? 19.659 14.150 -21.401 1.00 97.69 546 GLN A CA 1
ATOM 4203 C C . GLN A 1 546 ? 19.161 13.328 -20.204 1.00 97.69 546 GLN A C 1
ATOM 4205 O O . GLN A 1 546 ? 19.530 12.163 -20.065 1.00 97.69 546 GLN A O 1
ATOM 4210 N N . ALA A 1 547 ? 18.296 13.891 -19.356 1.00 97.06 547 ALA A N 1
ATOM 4211 C CA . ALA A 1 547 ? 17.679 13.162 -18.249 1.00 97.06 547 ALA A CA 1
ATOM 4212 C C . ALA A 1 547 ? 16.802 11.999 -18.750 1.00 97.06 547 ALA A C 1
ATOM 4214 O O . ALA A 1 547 ? 16.878 10.884 -18.227 1.00 97.06 547 ALA A O 1
ATOM 4215 N N . SER A 1 548 ? 16.023 12.233 -19.810 1.00 95.88 548 SER A N 1
ATOM 4216 C CA . SER A 1 548 ? 15.195 11.204 -20.460 1.00 95.88 548 SER A CA 1
ATOM 4217 C C . SER A 1 548 ? 16.052 10.132 -21.130 1.00 95.88 548 SER A C 1
ATOM 4219 O O . SER A 1 548 ? 15.757 8.940 -21.034 1.00 95.88 548 SER A O 1
ATOM 4221 N N . TYR A 1 549 ? 17.151 10.550 -21.764 1.00 97.06 549 TYR A N 1
ATOM 4222 C CA . TYR A 1 549 ? 18.120 9.658 -22.377 1.00 97.06 549 TYR A CA 1
ATOM 4223 C C . TYR A 1 549 ? 18.749 8.738 -21.330 1.00 97.06 549 TYR A C 1
ATOM 4225 O O . TYR A 1 549 ? 18.719 7.520 -21.486 1.00 97.06 549 TYR A O 1
ATOM 4233 N N . ASN A 1 550 ? 19.239 9.311 -20.227 1.00 97.25 550 ASN A N 1
ATOM 4234 C CA . ASN A 1 550 ? 19.852 8.565 -19.133 1.00 97.25 550 ASN A CA 1
ATOM 4235 C C . ASN A 1 550 ? 18.864 7.572 -18.505 1.00 97.25 550 ASN A C 1
ATOM 4237 O O . ASN A 1 550 ? 19.246 6.441 -18.226 1.00 97.25 550 ASN A O 1
ATOM 4241 N N . THR A 1 551 ? 17.602 7.973 -18.323 1.00 95.06 551 THR A N 1
ATOM 4242 C CA . THR A 1 551 ? 16.557 7.119 -17.732 1.00 95.06 551 THR A CA 1
ATOM 4243 C C . THR A 1 551 ? 16.259 5.916 -18.627 1.00 95.06 551 THR A C 1
ATOM 4245 O O . THR A 1 551 ? 16.346 4.772 -18.185 1.00 95.06 551 THR A O 1
ATOM 4248 N N . GLY A 1 552 ? 15.966 6.148 -19.911 1.00 94.88 552 GLY A N 1
ATOM 4249 C CA . GLY A 1 552 ? 15.656 5.061 -20.842 1.00 94.88 552 GLY A CA 1
ATOM 4250 C C . GLY A 1 552 ? 16.848 4.139 -21.109 1.00 94.88 552 GLY A C 1
ATOM 4251 O O . GLY A 1 552 ? 16.680 2.919 -21.121 1.00 94.88 552 GLY 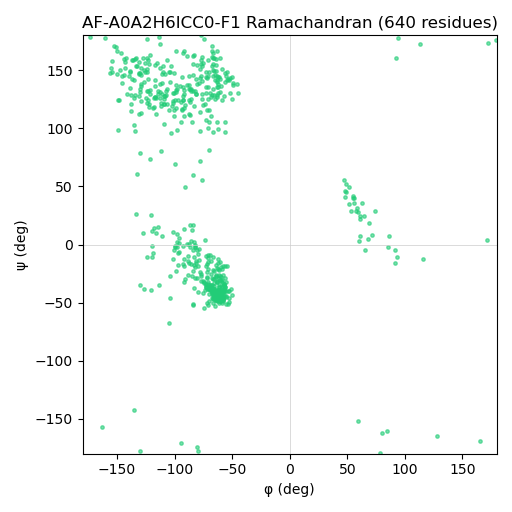A O 1
ATOM 4252 N N . LYS A 1 553 ? 18.059 4.697 -21.244 1.00 96.44 553 LYS A N 1
ATOM 4253 C CA . LYS A 1 553 ? 19.289 3.911 -21.407 1.00 96.44 553 LYS A CA 1
ATOM 4254 C C . LYS A 1 553 ? 19.557 3.021 -20.195 1.00 96.44 553 LYS A C 1
ATOM 4256 O O . LYS A 1 553 ? 19.814 1.834 -20.376 1.00 96.44 553 LYS A O 1
ATOM 4261 N N . ASP A 1 554 ? 19.476 3.565 -18.980 1.00 96.56 554 ASP A N 1
ATOM 4262 C CA . ASP A 1 554 ? 19.683 2.794 -17.751 1.00 96.56 554 ASP A CA 1
ATOM 4263 C C . ASP A 1 554 ? 18.662 1.663 -17.619 1.00 96.56 554 ASP A C 1
ATOM 4265 O O . ASP A 1 554 ? 19.038 0.529 -17.333 1.00 96.56 554 ASP A O 1
ATOM 4269 N N . HIS A 1 555 ? 17.377 1.938 -17.860 1.00 95.56 555 HIS A N 1
ATOM 4270 C CA . HIS A 1 555 ? 16.341 0.910 -17.756 1.00 95.56 555 HIS A CA 1
ATOM 4271 C C . HIS A 1 555 ? 16.497 -0.192 -18.803 1.00 95.56 555 HIS A C 1
ATOM 4273 O O . HIS A 1 555 ? 16.334 -1.364 -18.470 1.00 95.56 555 HIS A O 1
ATOM 4279 N N . LEU A 1 556 ? 16.855 0.150 -20.044 1.00 95.75 556 LEU A N 1
ATOM 4280 C CA . LEU A 1 556 ? 17.147 -0.850 -21.072 1.00 95.75 556 LEU A CA 1
ATOM 4281 C C . LEU A 1 556 ? 18.408 -1.656 -20.755 1.00 95.75 556 LEU A C 1
ATOM 4283 O O . LEU A 1 556 ? 18.416 -2.867 -20.974 1.00 95.75 556 LEU A O 1
ATOM 4287 N N . GLN A 1 557 ? 19.444 -1.018 -20.206 1.00 97.12 557 GLN A N 1
ATOM 4288 C CA . GLN A 1 557 ? 20.641 -1.722 -19.751 1.00 97.12 557 GLN A CA 1
ATOM 4289 C C . GLN A 1 557 ? 20.296 -2.697 -18.621 1.00 97.12 557 GLN A C 1
ATOM 4291 O O . GLN A 1 557 ? 20.689 -3.853 -18.688 1.00 97.12 557 GLN A O 1
ATOM 4296 N N . LEU A 1 558 ? 19.498 -2.282 -17.632 1.00 96.25 558 LEU A N 1
ATOM 4297 C CA . LEU A 1 558 ? 19.029 -3.171 -16.565 1.00 96.25 558 LEU A CA 1
ATOM 4298 C C . LEU A 1 558 ? 18.179 -4.322 -17.110 1.00 96.25 558 LEU A C 1
ATOM 4300 O O . LEU A 1 558 ? 18.356 -5.465 -16.694 1.00 96.25 558 LEU A O 1
ATOM 4304 N N . ALA A 1 559 ? 17.279 -4.046 -18.055 1.00 95.75 559 ALA A N 1
ATOM 4305 C CA . ALA A 1 559 ? 16.497 -5.088 -18.707 1.00 95.75 559 ALA A CA 1
ATOM 4306 C C . ALA A 1 559 ? 17.402 -6.111 -19.411 1.00 95.75 559 ALA A C 1
ATOM 4308 O O . ALA A 1 559 ? 17.127 -7.306 -19.369 1.00 95.75 559 ALA A O 1
ATOM 4309 N N . TYR A 1 560 ? 18.506 -5.661 -20.004 1.00 96.62 560 TYR A N 1
ATOM 4310 C CA . TYR A 1 560 ? 19.509 -6.525 -20.617 1.00 96.62 560 TYR A CA 1
ATOM 4311 C C . TYR A 1 560 ? 20.350 -7.309 -19.618 1.00 96.62 560 TYR A C 1
ATOM 4313 O O . TYR A 1 560 ? 20.419 -8.532 -19.724 1.00 96.62 560 TYR A O 1
ATOM 4321 N N . ASP A 1 561 ? 20.921 -6.644 -18.619 1.00 95.88 561 ASP A N 1
ATOM 4322 C CA . ASP A 1 561 ? 21.797 -7.262 -17.620 1.00 95.88 561 ASP A CA 1
ATOM 4323 C C . ASP A 1 561 ? 21.106 -8.413 -16.879 1.00 95.88 561 ASP A C 1
ATOM 4325 O O . ASP A 1 561 ? 21.738 -9.407 -16.522 1.00 95.88 561 ASP A O 1
ATOM 4329 N N . TYR A 1 562 ? 19.794 -8.285 -16.669 1.00 94.12 562 TYR A N 1
ATOM 4330 C CA . TYR A 1 562 ? 18.972 -9.282 -15.990 1.00 94.12 562 TYR A CA 1
ATOM 4331 C C . TYR A 1 562 ? 18.173 -10.176 -16.942 1.00 94.12 562 TYR A C 1
ATOM 4333 O O . TYR A 1 562 ? 17.474 -11.071 -16.470 1.00 94.12 562 TYR A O 1
ATOM 4341 N N . MET A 1 563 ? 18.265 -9.958 -18.259 1.00 93.81 563 MET A N 1
ATOM 4342 C CA . MET A 1 563 ? 17.420 -10.615 -19.264 1.00 93.81 563 MET A CA 1
ATOM 4343 C C . MET A 1 563 ? 15.932 -10.556 -18.883 1.00 93.81 563 MET A C 1
ATOM 4345 O O . MET A 1 563 ? 15.220 -11.561 -18.913 1.00 93.81 563 MET A O 1
ATOM 4349 N N . ALA A 1 564 ? 15.482 -9.371 -18.472 1.00 92.12 564 ALA A N 1
ATOM 4350 C CA . ALA A 1 564 ? 14.095 -9.107 -18.136 1.00 92.12 564 ALA A CA 1
ATOM 4351 C C . ALA A 1 564 ? 13.209 -9.262 -19.375 1.00 92.12 564 ALA A C 1
ATOM 4353 O O . ALA A 1 564 ? 13.613 -8.975 -20.508 1.00 92.12 564 ALA A O 1
ATOM 4354 N N . ASP A 1 565 ? 11.966 -9.674 -19.151 1.00 91.19 565 ASP A N 1
ATOM 4355 C CA . ASP A 1 565 ? 11.080 -10.093 -20.234 1.00 91.19 565 ASP A CA 1
ATOM 4356 C C . ASP A 1 565 ? 10.777 -8.983 -21.238 1.00 91.19 565 ASP A C 1
ATOM 4358 O O . ASP A 1 565 ? 10.448 -9.306 -22.365 1.00 91.19 565 ASP A O 1
ATOM 4362 N N . TYR A 1 566 ? 10.937 -7.698 -20.910 1.00 93.31 566 TYR A N 1
ATOM 4363 C CA . TYR A 1 566 ? 10.689 -6.617 -21.870 1.00 93.31 566 TYR A CA 1
ATOM 4364 C C . TYR A 1 566 ? 11.494 -6.760 -23.171 1.00 93.31 566 TYR A C 1
ATOM 4366 O O . TYR A 1 566 ? 10.934 -6.701 -24.269 1.00 93.31 566 TYR A O 1
ATOM 4374 N N . ILE A 1 567 ? 12.813 -6.962 -23.074 1.00 95.44 567 ILE A N 1
ATOM 4375 C CA . ILE A 1 567 ? 13.666 -7.092 -24.266 1.00 95.44 567 ILE A CA 1
ATOM 4376 C C . ILE A 1 567 ? 13.487 -8.453 -24.941 1.00 95.44 567 ILE A C 1
ATOM 4378 O O . ILE A 1 567 ? 13.521 -8.539 -26.170 1.00 95.44 567 ILE A O 1
ATOM 4382 N N . LEU A 1 568 ? 13.230 -9.502 -24.149 1.00 96.81 568 LEU A N 1
ATOM 4383 C CA . LEU A 1 568 ? 12.945 -10.837 -24.662 1.00 96.81 568 LEU A CA 1
ATOM 4384 C C . LEU A 1 568 ? 11.625 -10.830 -25.440 1.00 96.81 568 LEU A C 1
ATOM 4386 O O . LEU A 1 568 ? 11.547 -11.409 -26.518 1.00 96.81 568 LEU A O 1
ATOM 4390 N N . TYR A 1 569 ? 10.611 -10.137 -24.923 1.00 96.44 569 TYR A N 1
ATOM 4391 C CA . TYR A 1 569 ? 9.290 -9.970 -25.515 1.00 96.44 569 TYR A CA 1
ATOM 4392 C C . TYR A 1 569 ? 9.374 -9.172 -26.808 1.00 96.44 569 TYR A C 1
ATOM 4394 O O . TYR A 1 569 ? 8.806 -9.594 -27.812 1.00 96.44 569 TYR A O 1
ATOM 4402 N N . GLN A 1 570 ? 10.126 -8.066 -26.835 1.00 96.06 570 GLN A N 1
ATOM 4403 C CA . GLN A 1 570 ? 10.311 -7.313 -28.075 1.00 96.06 570 GLN A CA 1
ATOM 4404 C C . GLN A 1 570 ? 10.943 -8.169 -29.177 1.00 96.06 570 GLN A C 1
ATOM 4406 O O . GLN A 1 570 ? 10.430 -8.186 -30.296 1.00 96.06 570 GLN A O 1
ATOM 4411 N N . TYR A 1 571 ? 11.990 -8.935 -28.856 1.00 98.25 571 TYR A N 1
ATOM 4412 C CA . TYR A 1 571 ? 12.572 -9.887 -29.802 1.00 98.25 571 TYR A CA 1
ATOM 4413 C C . TYR A 1 571 ? 11.574 -10.986 -30.193 1.00 98.25 571 TYR A C 1
ATOM 4415 O O . TYR A 1 571 ? 11.407 -11.290 -31.373 1.00 98.25 571 TYR A O 1
ATOM 4423 N N . ALA A 1 572 ? 10.892 -11.587 -29.219 1.00 98.06 572 ALA A N 1
ATOM 4424 C CA . ALA A 1 572 ? 10.003 -12.715 -29.453 1.00 98.06 572 ALA A CA 1
ATOM 4425 C C . ALA A 1 572 ? 8.790 -12.343 -30.306 1.00 98.06 572 ALA A C 1
ATOM 4427 O O . ALA A 1 572 ? 8.400 -13.107 -31.189 1.00 98.06 572 ALA A O 1
ATOM 4428 N N . ARG A 1 573 ? 8.210 -11.168 -30.056 1.00 97.44 573 ARG A N 1
ATOM 4429 C CA . ARG A 1 573 ? 6.993 -10.697 -30.713 1.00 97.44 573 ARG A CA 1
ATOM 4430 C C . ARG A 1 573 ? 7.261 -10.052 -32.067 1.00 97.44 573 ARG A C 1
ATOM 4432 O O . ARG A 1 573 ? 6.445 -10.230 -32.971 1.00 97.44 573 ARG A O 1
ATOM 4439 N N . TYR A 1 574 ? 8.359 -9.304 -32.192 1.00 97.00 574 TYR A N 1
ATOM 4440 C CA . TYR A 1 574 ? 8.606 -8.420 -33.337 1.00 97.00 574 TYR A CA 1
ATOM 4441 C C . TYR A 1 574 ? 9.922 -8.697 -34.082 1.00 97.00 574 TYR A C 1
ATOM 4443 O O . TYR A 1 574 ? 10.110 -8.185 -35.183 1.00 97.00 574 TYR A O 1
ATOM 4451 N N . GLY A 1 575 ? 10.813 -9.523 -33.532 1.00 97.75 575 GLY A N 1
ATOM 4452 C CA . GLY A 1 575 ? 12.051 -9.955 -34.182 1.00 97.75 575 GLY A CA 1
ATOM 4453 C C . GLY A 1 575 ? 13.292 -9.117 -33.853 1.00 97.75 575 GLY A C 1
ATOM 4454 O O . GLY A 1 575 ? 13.249 -8.128 -33.119 1.00 97.75 575 GLY A O 1
ATOM 4455 N N . ALA A 1 576 ? 14.423 -9.555 -34.414 1.00 98.00 576 ALA A N 1
ATOM 4456 C CA . ALA A 1 576 ? 15.755 -8.999 -34.174 1.00 98.00 576 ALA A CA 1
ATOM 4457 C C . ALA A 1 576 ? 15.871 -7.519 -34.571 1.00 98.00 576 ALA A C 1
ATOM 4459 O O . ALA A 1 576 ? 16.351 -6.713 -33.775 1.00 98.00 576 ALA A O 1
ATOM 4460 N N . ASP A 1 577 ? 15.384 -7.158 -35.761 1.00 97.19 577 ASP A N 1
ATOM 4461 C CA . ASP A 1 577 ? 15.463 -5.789 -36.286 1.00 97.19 577 ASP A CA 1
ATOM 4462 C C . ASP A 1 577 ? 14.701 -4.805 -35.396 1.00 97.19 577 ASP A C 1
ATOM 4464 O O . ASP A 1 577 ? 15.196 -3.728 -35.065 1.00 97.19 577 ASP A O 1
ATOM 4468 N N . TYR A 1 578 ? 13.520 -5.215 -34.926 1.00 96.44 578 TYR A N 1
ATOM 4469 C CA . TYR A 1 578 ? 12.701 -4.391 -34.047 1.00 96.44 578 TYR A CA 1
ATOM 4470 C C . TYR A 1 578 ? 13.385 -4.124 -32.702 1.00 96.44 578 TYR A C 1
ATOM 4472 O O . TYR A 1 578 ? 13.360 -2.984 -32.228 1.00 96.44 578 TYR A O 1
ATOM 4480 N N . LEU A 1 579 ? 14.017 -5.146 -32.107 1.00 97.00 579 LEU A N 1
ATOM 4481 C CA . LEU A 1 579 ? 14.803 -4.983 -30.884 1.00 97.00 579 LEU A CA 1
ATOM 4482 C C . LEU A 1 579 ? 16.032 -4.097 -31.127 1.00 97.00 579 LEU A C 1
ATOM 4484 O O . LEU A 1 579 ? 16.257 -3.168 -30.356 1.00 97.00 579 LEU A O 1
ATOM 4488 N N . ASN A 1 580 ? 16.801 -4.348 -32.192 1.00 97.19 580 ASN A N 1
ATOM 4489 C CA . ASN A 1 580 ? 17.972 -3.542 -32.548 1.00 97.19 580 ASN A CA 1
ATOM 4490 C C . ASN A 1 580 ? 17.622 -2.050 -32.659 1.00 97.19 580 ASN A C 1
ATOM 4492 O O . ASN A 1 580 ? 18.366 -1.192 -32.193 1.00 97.19 580 ASN A O 1
ATOM 4496 N N . ASP A 1 581 ? 16.461 -1.752 -33.232 1.00 95.19 581 ASP A N 1
ATOM 4497 C CA . ASP A 1 581 ? 15.921 -0.405 -33.334 1.00 95.19 581 ASP A CA 1
ATOM 4498 C C . ASP A 1 581 ? 15.539 0.198 -31.979 1.00 95.19 581 ASP A C 1
ATOM 4500 O O . ASP A 1 581 ? 15.930 1.323 -31.674 1.00 95.19 581 ASP A O 1
ATOM 4504 N N . SER A 1 582 ? 14.825 -0.552 -31.136 1.00 95.06 582 SER A N 1
ATOM 4505 C CA . SER A 1 582 ? 14.445 -0.107 -29.786 1.00 95.06 582 SER A CA 1
ATOM 4506 C C . SER A 1 582 ? 15.657 0.144 -28.874 1.00 95.06 582 SER A C 1
ATOM 4508 O O . SER A 1 582 ? 15.548 0.866 -27.887 1.00 95.06 582 SER A O 1
ATOM 4510 N N . LEU A 1 583 ? 16.822 -0.422 -29.201 1.00 96.81 583 LEU A N 1
ATOM 4511 C CA . LEU A 1 583 ? 18.090 -0.176 -28.511 1.00 96.81 583 LEU A CA 1
ATOM 4512 C C . LEU A 1 583 ? 18.801 1.114 -28.978 1.00 96.81 583 LEU A C 1
ATOM 4514 O O . LEU A 1 583 ? 19.870 1.443 -28.466 1.00 96.81 583 LEU A O 1
ATOM 4518 N N . ARG A 1 584 ? 18.244 1.864 -29.937 1.00 96.69 584 ARG A N 1
ATOM 4519 C CA . ARG A 1 584 ? 18.760 3.187 -30.340 1.00 96.69 584 ARG A CA 1
ATOM 4520 C C . ARG A 1 584 ? 18.105 4.329 -29.560 1.00 96.69 584 ARG A C 1
ATOM 4522 O O . ARG A 1 584 ? 18.772 5.314 -29.264 1.00 96.69 584 ARG A O 1
ATOM 4529 N N . GLY A 1 585 ? 16.841 4.186 -29.175 1.00 94.81 585 GLY A N 1
ATOM 4530 C CA . GLY A 1 585 ? 16.073 5.221 -28.483 1.00 94.81 585 GLY A CA 1
ATOM 4531 C C . GLY A 1 585 ? 14.638 4.775 -28.177 1.00 94.81 585 GLY A C 1
ATOM 4532 O O . GLY A 1 585 ? 14.234 3.680 -28.581 1.00 94.81 585 GLY A O 1
ATOM 4533 N N . PRO A 1 586 ? 13.838 5.597 -27.473 1.00 91.75 586 PRO A N 1
ATOM 4534 C CA . PRO A 1 586 ? 12.443 5.289 -27.190 1.00 91.75 586 PRO A CA 1
ATOM 4535 C C . PRO A 1 586 ? 11.616 5.265 -28.477 1.00 91.75 586 PRO A C 1
ATOM 4537 O O . PRO A 1 586 ? 11.872 6.015 -29.420 1.00 91.75 586 PRO A O 1
ATOM 4540 N N . ARG A 1 587 ? 10.566 4.439 -28.498 1.00 89.38 587 ARG A N 1
ATOM 4541 C CA . ARG A 1 587 ? 9.575 4.461 -29.579 1.00 89.38 587 ARG A CA 1
ATOM 4542 C C . ARG A 1 587 ? 8.434 5.412 -29.240 1.00 89.38 587 ARG A C 1
ATOM 4544 O O . ARG A 1 587 ? 7.729 5.202 -28.258 1.00 89.38 587 ARG A O 1
ATOM 4551 N N . ILE A 1 588 ? 8.227 6.427 -30.075 1.00 84.00 588 ILE A N 1
ATOM 4552 C CA . ILE A 1 588 ? 7.163 7.428 -29.937 1.00 84.00 588 ILE A CA 1
ATOM 4553 C C . ILE A 1 588 ? 6.355 7.417 -31.236 1.00 84.00 588 ILE A C 1
ATOM 4555 O O . ILE A 1 588 ? 6.908 7.570 -32.322 1.00 84.00 588 ILE A O 1
ATOM 4559 N N . GLY A 1 589 ? 5.046 7.166 -31.142 1.00 81.06 589 GLY A N 1
ATOM 4560 C CA . GLY A 1 589 ? 4.186 7.051 -32.329 1.00 81.06 589 GLY A CA 1
ATOM 4561 C C . GLY A 1 589 ? 4.574 5.909 -33.282 1.00 81.06 589 GLY A C 1
ATOM 4562 O O . GLY A 1 589 ? 4.297 5.991 -34.472 1.00 81.06 589 GLY A O 1
ATOM 4563 N N . GLY A 1 590 ? 5.246 4.864 -32.779 1.00 82.00 590 GLY A N 1
ATOM 4564 C CA . GLY A 1 590 ? 5.710 3.706 -33.559 1.00 82.00 590 GLY A CA 1
ATOM 4565 C C . GLY A 1 590 ? 7.133 3.828 -34.124 1.00 82.00 590 GLY A C 1
ATOM 4566 O O . GLY A 1 590 ? 7.750 2.809 -34.442 1.00 82.00 590 GLY A O 1
ATOM 4567 N N . SER A 1 591 ? 7.696 5.035 -34.162 1.00 87.56 591 SER A N 1
ATOM 4568 C CA . SER A 1 591 ? 9.043 5.299 -34.683 1.00 87.56 591 SER A CA 1
ATOM 4569 C C . SER A 1 591 ? 10.066 5.436 -33.563 1.00 87.56 591 SER A C 1
ATOM 4571 O O . SER A 1 591 ? 9.743 5.923 -32.481 1.00 87.56 591 SER A O 1
ATOM 4573 N N . VAL A 1 592 ? 11.307 5.022 -33.821 1.00 92.44 592 VAL A N 1
ATOM 4574 C CA . VAL A 1 592 ? 12.424 5.269 -32.902 1.00 92.44 592 VAL A CA 1
ATOM 4575 C C . VAL A 1 592 ? 12.772 6.749 -32.942 1.00 92.44 592 VAL A C 1
ATOM 4577 O O . VAL A 1 592 ? 13.044 7.295 -34.009 1.00 92.44 592 VAL A O 1
ATOM 4580 N N . HIS A 1 593 ? 12.768 7.379 -31.777 1.00 89.88 593 HIS A N 1
ATOM 4581 C CA . HIS A 1 593 ? 13.253 8.732 -31.595 1.00 89.88 593 HIS A CA 1
ATOM 4582 C C . HIS A 1 593 ? 14.656 8.668 -30.998 1.00 89.88 593 HIS A C 1
ATOM 4584 O O . HIS A 1 593 ? 14.820 8.280 -29.843 1.00 89.88 593 HIS A O 1
ATOM 4590 N N . GLU A 1 594 ? 15.675 9.029 -31.770 1.00 89.12 594 GLU A N 1
ATOM 4591 C CA . GLU A 1 594 ? 17.041 9.106 -31.257 1.00 89.12 594 GLU A CA 1
ATOM 4592 C C . GLU A 1 594 ? 17.282 10.450 -30.572 1.00 89.12 594 GLU A C 1
ATOM 4594 O O . GLU A 1 594 ? 16.735 11.483 -30.954 1.00 89.12 594 GLU A O 1
ATOM 4599 N N . PHE A 1 595 ? 18.094 10.417 -29.522 1.00 93.56 595 PHE A N 1
ATOM 4600 C CA . PHE A 1 595 ? 18.723 11.618 -28.986 1.00 93.56 595 PHE A CA 1
ATOM 4601 C C . PHE A 1 595 ? 19.951 11.951 -29.848 1.00 93.56 595 PHE A C 1
ATOM 4603 O O . PHE A 1 595 ? 20.231 11.253 -30.821 1.00 93.56 595 PHE A O 1
ATOM 4610 N N . VAL A 1 596 ? 20.753 12.955 -29.480 1.00 95.69 596 VAL A N 1
ATOM 4611 C CA . VAL A 1 596 ? 22.003 13.257 -30.221 1.00 95.69 596 VAL A CA 1
ATOM 4612 C C . VAL A 1 596 ? 22.973 12.067 -30.319 1.00 95.69 596 VAL A C 1
ATOM 4614 O O . VAL A 1 596 ? 23.875 12.062 -31.154 1.00 95.69 596 VAL A O 1
ATOM 4617 N N . LYS A 1 597 ? 22.804 11.057 -29.457 1.00 94.31 597 LYS A N 1
ATOM 4618 C CA . LYS A 1 597 ? 23.455 9.747 -29.535 1.00 94.31 597 LYS A CA 1
ATOM 4619 C C . LYS A 1 597 ? 22.404 8.643 -29.377 1.00 94.31 597 LYS A C 1
ATOM 4621 O O . LYS A 1 597 ? 21.464 8.826 -28.595 1.00 94.31 597 LYS A O 1
ATOM 4626 N N . PRO A 1 598 ? 22.587 7.476 -30.022 1.00 95.75 598 PRO A N 1
ATOM 4627 C CA . PRO A 1 598 ? 21.789 6.304 -29.699 1.00 95.75 598 PRO A CA 1
ATOM 4628 C C . PRO A 1 598 ? 22.107 5.819 -28.277 1.00 95.75 598 PRO A C 1
ATOM 4630 O O . PRO A 1 598 ? 23.209 6.045 -27.770 1.00 95.75 598 PRO A O 1
ATOM 4633 N N . TYR A 1 599 ? 21.172 5.110 -27.639 1.00 97.12 599 TYR A N 1
ATOM 4634 C CA . TYR A 1 599 ? 21.405 4.517 -26.315 1.00 97.12 599 TYR A CA 1
ATOM 4635 C C . TYR A 1 599 ? 22.633 3.608 -26.290 1.00 97.12 599 TYR A C 1
ATOM 4637 O O . TYR A 1 599 ? 23.471 3.730 -25.392 1.00 97.12 599 TYR A O 1
ATOM 4645 N N . PHE A 1 600 ? 22.768 2.751 -27.299 1.00 97.94 600 PHE A N 1
ATOM 4646 C CA . PHE A 1 600 ? 23.879 1.816 -27.447 1.00 97.94 600 PHE A CA 1
ATOM 4647 C C . PHE A 1 600 ? 24.468 1.919 -28.853 1.00 97.94 600 PHE A C 1
ATOM 4649 O O . PHE A 1 600 ? 23.753 2.186 -29.822 1.00 97.94 600 PHE A O 1
ATOM 4656 N N . THR A 1 601 ? 25.772 1.701 -28.976 1.00 97.50 601 THR A N 1
ATOM 4657 C CA . THR A 1 601 ? 26.495 1.662 -30.255 1.00 97.50 601 THR A CA 1
ATOM 4658 C C . THR A 1 601 ? 26.075 0.463 -31.105 1.00 97.50 601 THR A C 1
ATOM 4660 O O . THR A 1 601 ? 25.556 -0.524 -30.592 1.00 97.50 601 THR A O 1
ATOM 4663 N N . ASP A 1 602 ? 26.332 0.507 -32.412 1.00 97.69 602 ASP A N 1
ATOM 4664 C CA . ASP A 1 602 ? 25.952 -0.571 -33.339 1.00 97.69 602 ASP A CA 1
ATOM 4665 C C . ASP A 1 602 ? 26.506 -1.940 -32.916 1.00 97.69 602 ASP A C 1
ATOM 4667 O O . ASP A 1 602 ? 25.798 -2.946 -32.971 1.00 97.69 602 ASP A O 1
ATOM 4671 N N . ALA A 1 603 ? 27.751 -1.965 -32.430 1.00 98.12 603 ALA A N 1
ATOM 4672 C CA . ALA A 1 603 ? 28.397 -3.177 -31.937 1.00 98.12 603 ALA A CA 1
ATOM 4673 C C . ALA A 1 603 ? 27.734 -3.712 -30.656 1.00 98.12 603 ALA A C 1
ATOM 4675 O O . ALA A 1 603 ? 27.496 -4.915 -30.548 1.00 98.12 603 ALA A O 1
ATOM 4676 N N . GLU A 1 604 ? 27.400 -2.831 -29.706 1.00 98.31 604 GLU A N 1
ATOM 4677 C CA . GLU A 1 604 ? 26.684 -3.210 -28.481 1.00 98.31 604 GLU A CA 1
ATOM 4678 C C . GLU A 1 604 ? 25.300 -3.770 -28.814 1.00 98.31 604 GLU A C 1
ATOM 4680 O O . GLU A 1 604 ? 24.949 -4.846 -28.336 1.00 98.31 604 GLU A O 1
ATOM 4685 N N . ARG A 1 605 ? 24.537 -3.112 -29.696 1.00 98.25 605 ARG A N 1
ATOM 4686 C CA . ARG A 1 605 ? 23.191 -3.571 -30.077 1.00 98.25 605 ARG A CA 1
ATOM 4687 C C . ARG A 1 605 ? 23.219 -4.934 -30.761 1.00 98.25 605 ARG A C 1
ATOM 4689 O O . ARG A 1 605 ? 22.435 -5.807 -30.393 1.00 98.25 605 ARG A O 1
ATOM 4696 N N . ALA A 1 606 ? 24.147 -5.154 -31.694 1.00 98.19 606 ALA A N 1
ATOM 4697 C CA . ALA A 1 606 ? 24.308 -6.451 -32.353 1.00 98.19 606 ALA A CA 1
ATOM 4698 C C . ALA A 1 606 ? 24.626 -7.577 -31.348 1.00 98.19 606 ALA A C 1
ATOM 4700 O O . ALA A 1 606 ? 24.060 -8.674 -31.429 1.00 98.19 606 ALA A O 1
ATOM 4701 N N . ALA A 1 607 ? 25.485 -7.297 -30.361 1.00 98.31 607 ALA A N 1
ATOM 4702 C CA . ALA A 1 607 ? 25.790 -8.235 -29.284 1.00 98.31 607 ALA A CA 1
ATOM 4703 C C . ALA A 1 607 ? 24.567 -8.499 -28.389 1.00 98.31 607 ALA A C 1
ATOM 4705 O O . ALA A 1 607 ? 24.257 -9.657 -28.103 1.00 98.31 607 ALA A O 1
ATOM 4706 N N . MET A 1 608 ? 23.831 -7.449 -28.006 1.00 98.50 608 MET A N 1
ATOM 4707 C CA . MET A 1 608 ? 22.628 -7.562 -27.177 1.00 98.50 608 MET A CA 1
ATOM 4708 C C . MET A 1 608 ? 21.539 -8.394 -27.861 1.00 98.50 608 MET A C 1
ATOM 4710 O O . MET A 1 608 ? 20.976 -9.289 -27.236 1.00 98.50 608 MET A O 1
ATOM 4714 N N . VAL A 1 609 ? 21.272 -8.163 -29.151 1.00 98.69 609 VAL A N 1
ATOM 4715 C CA . VAL A 1 609 ? 20.292 -8.940 -29.932 1.00 98.69 609 VAL A CA 1
ATOM 4716 C C . VAL A 1 609 ? 20.676 -10.420 -29.983 1.00 98.69 609 VAL A C 1
ATOM 4718 O O . VAL A 1 609 ? 19.827 -11.285 -29.765 1.00 98.69 609 VAL A O 1
ATOM 4721 N N . THR A 1 610 ? 21.958 -10.720 -30.201 1.00 98.44 610 THR A N 1
ATOM 4722 C CA . THR A 1 610 ? 22.470 -12.101 -30.226 1.00 98.44 610 THR A CA 1
ATOM 4723 C C . THR A 1 610 ? 22.302 -12.793 -28.868 1.00 98.44 610 THR A C 1
ATOM 4725 O O . THR A 1 610 ? 21.880 -13.952 -28.794 1.00 98.44 610 THR A O 1
ATOM 4728 N N . ALA A 1 611 ? 22.604 -12.085 -27.779 1.00 98.44 611 ALA A N 1
ATOM 4729 C CA . ALA A 1 611 ? 22.442 -12.599 -26.424 1.00 98.44 611 ALA A CA 1
ATOM 4730 C C . ALA A 1 611 ? 20.962 -12.825 -26.068 1.00 98.44 611 ALA A C 1
ATOM 4732 O O . ALA A 1 611 ? 20.623 -13.868 -25.511 1.00 98.44 611 ALA A O 1
ATOM 4733 N N . VAL A 1 612 ? 20.069 -11.910 -26.462 1.00 98.38 612 VAL A N 1
ATOM 4734 C CA . VAL A 1 612 ? 18.617 -12.065 -26.282 1.00 98.38 612 VAL A CA 1
ATOM 4735 C C . VAL A 1 612 ? 18.086 -13.274 -27.047 1.00 98.38 612 VAL A C 1
ATOM 4737 O O . VAL A 1 612 ? 17.380 -14.092 -26.464 1.00 98.38 612 VAL A O 1
ATOM 4740 N N . GLU A 1 613 ? 18.455 -13.448 -28.318 1.00 98.50 613 GLU A N 1
ATOM 4741 C CA . GLU A 1 613 ? 18.060 -14.627 -29.098 1.00 98.50 613 GLU A CA 1
ATOM 4742 C C . GLU A 1 613 ? 18.515 -15.926 -28.423 1.00 98.50 613 GLU A C 1
ATOM 4744 O O . GLU A 1 613 ? 17.742 -16.883 -28.311 1.00 98.50 613 GLU A O 1
ATOM 4749 N N . THR A 1 614 ? 19.764 -15.951 -27.952 1.00 98.12 614 THR A N 1
ATOM 4750 C CA . THR A 1 614 ? 20.325 -17.092 -27.221 1.00 98.12 614 THR A CA 1
ATOM 4751 C C . THR A 1 614 ? 19.494 -17.381 -25.977 1.00 98.12 614 THR A C 1
ATOM 4753 O O . THR A 1 614 ? 19.094 -18.525 -25.760 1.00 98.12 614 THR A O 1
ATOM 4756 N N . LYS A 1 615 ? 19.129 -16.345 -25.214 1.00 96.75 615 LYS A N 1
ATOM 4757 C CA . LYS A 1 615 ? 18.315 -16.516 -24.013 1.00 96.75 615 LYS A CA 1
ATOM 4758 C C . LYS A 1 615 ? 16.903 -17.018 -24.312 1.00 96.75 615 LYS A C 1
ATOM 4760 O O . LYS A 1 615 ? 16.400 -17.895 -23.613 1.00 96.75 615 LYS A O 1
ATOM 4765 N N . VAL A 1 616 ? 16.267 -16.511 -25.367 1.00 96.69 616 VAL A N 1
ATOM 4766 C CA . VAL A 1 616 ? 14.953 -16.996 -25.810 1.00 96.69 616 VAL A CA 1
ATOM 4767 C C . VAL A 1 616 ? 15.043 -18.470 -26.219 1.00 96.69 616 VAL A C 1
ATOM 4769 O O . VAL A 1 616 ? 14.201 -19.266 -25.806 1.00 96.69 616 VAL A O 1
ATOM 4772 N N . LYS A 1 617 ? 16.092 -18.876 -26.948 1.00 96.62 617 LYS A N 1
ATOM 4773 C CA . LYS A 1 617 ? 16.342 -20.293 -27.271 1.00 96.62 617 LYS A CA 1
ATOM 4774 C C . LYS A 1 617 ? 16.494 -21.150 -26.016 1.00 96.62 617 LYS A C 1
ATOM 4776 O O . LYS A 1 617 ? 15.907 -22.226 -25.966 1.00 96.62 617 LYS A O 1
ATOM 4781 N N . GLU A 1 618 ? 17.229 -20.689 -25.003 1.00 93.44 618 GLU A N 1
ATOM 4782 C CA . GLU A 1 618 ? 17.370 -21.404 -23.724 1.00 93.44 618 GLU A CA 1
ATOM 4783 C C . GLU A 1 618 ? 16.020 -21.632 -23.031 1.00 93.44 618 GLU A C 1
ATOM 4785 O O . GLU A 1 618 ? 15.734 -22.751 -22.608 1.00 93.44 618 GLU A O 1
ATOM 4790 N N . ILE A 1 619 ? 15.163 -20.605 -22.961 1.00 90.12 619 ILE A N 1
ATOM 4791 C CA . ILE A 1 619 ? 13.808 -20.701 -22.380 1.00 90.12 619 ILE A CA 1
ATOM 4792 C C . ILE A 1 619 ? 12.960 -21.748 -23.120 1.00 90.12 619 ILE A C 1
ATOM 4794 O O . ILE A 1 619 ? 12.166 -22.471 -22.513 1.00 90.12 619 ILE A O 1
ATOM 4798 N N . GLY A 1 620 ? 13.151 -21.859 -24.434 1.00 92.12 620 GLY A N 1
ATOM 4799 C CA . GLY A 1 620 ? 12.529 -22.873 -25.280 1.00 92.12 620 GLY A CA 1
ATOM 4800 C C . GLY A 1 620 ? 13.251 -24.221 -25.309 1.00 92.12 620 GLY A C 1
ATOM 4801 O O . GLY A 1 620 ? 13.030 -24.989 -26.242 1.00 92.12 620 GLY A O 1
ATOM 4802 N N . SER A 1 621 ? 14.144 -24.501 -24.353 1.00 91.56 621 SER A N 1
ATOM 4803 C CA . SER A 1 621 ? 14.924 -25.748 -24.288 1.00 91.56 621 SER A CA 1
ATOM 4804 C C . SER A 1 621 ? 15.710 -26.034 -25.578 1.00 91.56 621 SER A C 1
ATOM 4806 O O . SER A 1 621 ? 15.777 -27.164 -26.057 1.00 91.56 621 SER A O 1
ATOM 4808 N N . GLY A 1 622 ? 16.284 -24.984 -26.169 1.00 93.94 622 GLY A N 1
ATOM 4809 C CA . GLY A 1 622 ? 17.019 -25.013 -27.434 1.00 93.94 622 GLY A CA 1
ATOM 4810 C C . GLY A 1 622 ? 16.172 -24.684 -28.669 1.00 93.94 622 GLY A C 1
ATOM 4811 O O . GLY A 1 622 ? 16.733 -24.439 -29.738 1.00 93.94 622 GLY A O 1
ATOM 4812 N N . ASN A 1 623 ? 14.841 -24.625 -28.551 1.00 97.31 623 ASN A N 1
ATOM 4813 C CA . ASN A 1 623 ? 13.937 -24.274 -29.647 1.00 97.31 623 ASN A CA 1
ATOM 4814 C C . ASN A 1 623 ? 13.508 -22.799 -29.573 1.00 97.31 623 ASN A C 1
ATOM 4816 O O . ASN A 1 623 ? 12.823 -22.383 -28.640 1.00 97.31 623 ASN A O 1
ATOM 4820 N N . LEU A 1 624 ? 13.864 -22.012 -30.593 1.00 97.38 624 LEU A N 1
ATOM 4821 C CA . LEU A 1 624 ? 13.581 -20.575 -30.614 1.00 97.38 624 LEU A CA 1
ATOM 4822 C C . LEU A 1 624 ? 12.080 -20.254 -30.570 1.00 97.38 624 LEU A C 1
ATOM 4824 O O . LEU A 1 624 ? 11.669 -19.438 -29.756 1.00 97.38 624 LEU A O 1
ATOM 4828 N N . GLU A 1 625 ? 11.256 -20.895 -31.398 1.00 97.88 625 GLU A N 1
ATOM 4829 C CA . GLU A 1 625 ? 9.817 -20.590 -31.491 1.00 97.88 625 GLU A CA 1
ATOM 4830 C C . GLU A 1 625 ? 9.047 -20.978 -30.220 1.00 97.88 625 GLU A C 1
ATOM 4832 O O . GLU A 1 625 ? 8.144 -20.264 -29.778 1.00 97.88 625 GLU A O 1
ATOM 4837 N N . THR A 1 626 ? 9.465 -22.066 -29.571 1.00 95.50 626 THR A N 1
ATOM 4838 C CA . THR A 1 626 ? 8.958 -22.455 -28.248 1.00 95.50 626 THR A CA 1
ATOM 4839 C C . THR A 1 626 ? 9.318 -21.394 -27.211 1.00 95.50 626 THR A C 1
ATOM 4841 O O . THR A 1 626 ? 8.462 -20.963 -26.440 1.00 95.50 626 THR A O 1
ATOM 4844 N N . GLY A 1 627 ? 10.566 -20.920 -27.227 1.00 94.88 627 GLY A N 1
ATOM 4845 C CA . GLY A 1 627 ? 11.032 -19.846 -26.356 1.00 94.88 627 GLY A CA 1
ATOM 4846 C C . GLY A 1 627 ? 10.249 -18.551 -26.544 1.00 94.88 627 GLY A C 1
ATOM 4847 O O . GLY A 1 627 ? 9.787 -17.963 -25.567 1.00 94.88 627 GLY A O 1
ATOM 4848 N N . LYS A 1 628 ? 10.030 -18.142 -27.801 1.00 97.44 628 LYS A N 1
ATOM 4849 C CA . LYS A 1 628 ? 9.226 -16.960 -28.135 1.00 97.44 628 LYS A CA 1
ATOM 4850 C C . LYS A 1 628 ? 7.812 -17.074 -27.576 1.00 97.44 628 LYS A C 1
ATOM 4852 O O . LYS A 1 628 ? 7.345 -16.156 -26.909 1.00 97.44 628 LYS A O 1
ATOM 4857 N N . SER A 1 629 ? 7.162 -18.214 -27.805 1.00 95.56 629 SER A N 1
ATOM 4858 C CA . SER A 1 629 ? 5.796 -18.470 -27.339 1.00 95.56 629 SER A CA 1
ATOM 4859 C C . SER A 1 629 ? 5.693 -18.390 -25.814 1.00 95.56 629 SER A C 1
ATOM 4861 O O . SER A 1 629 ? 4.772 -17.764 -25.295 1.00 95.56 629 SER A O 1
ATOM 4863 N N . LYS A 1 630 ? 6.669 -18.952 -25.088 1.00 91.00 630 LYS A N 1
ATOM 4864 C CA . LYS A 1 630 ? 6.723 -18.879 -23.621 1.00 91.00 630 LYS A CA 1
ATOM 4865 C C . LYS A 1 630 ? 6.903 -17.452 -23.107 1.00 91.00 630 LYS A C 1
ATOM 4867 O O . LYS A 1 630 ? 6.180 -17.049 -22.203 1.00 91.00 630 LYS A O 1
ATOM 4872 N N . VAL A 1 631 ? 7.837 -16.689 -23.676 1.00 92.88 631 VAL A N 1
ATOM 4873 C CA . VAL A 1 631 ? 8.075 -15.291 -23.274 1.00 92.88 631 VAL A CA 1
ATOM 4874 C C . VAL A 1 631 ? 6.834 -14.431 -23.519 1.00 92.88 631 VAL A C 1
ATOM 4876 O O . VAL A 1 631 ? 6.429 -13.688 -22.631 1.00 92.88 631 VAL A O 1
ATOM 4879 N N . ILE A 1 632 ? 6.196 -14.566 -24.687 1.00 94.81 632 ILE A N 1
ATOM 4880 C CA . ILE A 1 632 ? 4.949 -13.851 -25.005 1.00 94.81 632 ILE A CA 1
ATOM 4881 C C . ILE A 1 632 ? 3.854 -14.218 -24.002 1.00 94.81 632 ILE A C 1
ATOM 4883 O O . ILE A 1 632 ? 3.243 -13.333 -23.414 1.00 94.81 632 ILE A O 1
ATOM 4887 N N . ALA A 1 633 ? 3.656 -15.512 -23.739 1.00 89.69 633 ALA A N 1
ATOM 4888 C CA . ALA A 1 633 ? 2.630 -15.961 -22.808 1.00 89.69 633 ALA A CA 1
ATOM 4889 C C . ALA A 1 633 ? 2.870 -15.456 -21.373 1.00 89.69 633 ALA A C 1
ATOM 4891 O O . ALA A 1 633 ? 1.914 -15.081 -20.702 1.00 89.69 633 ALA A O 1
ATOM 4892 N N . ARG A 1 634 ? 4.123 -15.424 -20.896 1.00 88.25 634 ARG A N 1
ATOM 4893 C CA . ARG A 1 634 ? 4.473 -14.871 -19.573 1.00 88.25 634 ARG A CA 1
ATOM 4894 C C . ARG A 1 634 ? 4.170 -13.379 -19.483 1.00 88.25 634 ARG A C 1
ATOM 4896 O O . ARG A 1 634 ? 3.532 -12.945 -18.527 1.00 88.25 634 ARG A O 1
ATOM 4903 N N . TRP A 1 635 ? 4.583 -12.618 -20.497 1.00 90.50 635 TRP A N 1
ATOM 4904 C CA . TRP A 1 635 ? 4.302 -11.189 -20.591 1.00 90.50 635 TRP A CA 1
ATOM 4905 C C . TRP A 1 635 ? 2.794 -10.909 -20.581 1.00 90.50 635 TRP A C 1
ATOM 4907 O O . TRP A 1 635 ? 2.317 -10.117 -19.769 1.00 90.50 635 TRP A O 1
ATOM 4917 N N . ASP A 1 636 ? 2.033 -11.594 -21.436 1.00 89.50 636 ASP A N 1
ATOM 4918 C CA . ASP A 1 636 ? 0.589 -11.388 -21.562 1.00 89.50 636 ASP A CA 1
ATOM 4919 C C . ASP A 1 636 ? -0.154 -11.747 -20.266 1.00 89.50 636 ASP A C 1
ATOM 4921 O O . ASP A 1 636 ? -1.029 -10.991 -19.842 1.00 89.50 636 ASP A O 1
ATOM 4925 N N . ARG A 1 637 ? 0.230 -12.841 -19.588 1.00 85.81 637 ARG A N 1
ATOM 4926 C CA . ARG A 1 637 ? -0.331 -13.209 -18.274 1.00 85.81 637 ARG A CA 1
ATOM 4927 C C . ARG A 1 637 ? -0.088 -12.129 -17.227 1.00 85.81 637 ARG A C 1
ATOM 4929 O O . ARG A 1 637 ? -1.023 -11.719 -16.548 1.00 85.81 637 ARG A O 1
ATOM 4936 N N . PHE A 1 638 ? 1.140 -11.620 -17.139 1.00 86.50 638 PHE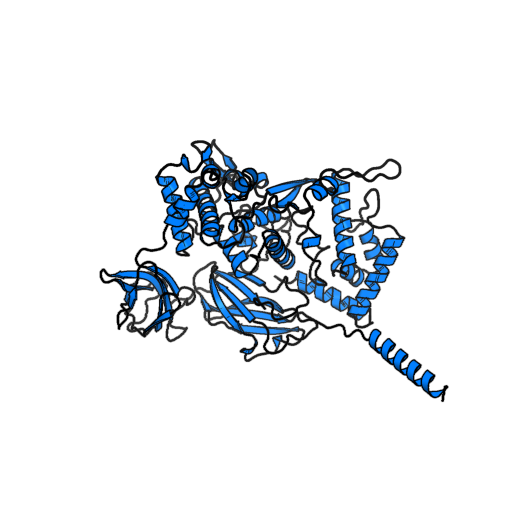 A N 1
ATOM 4937 C CA . PHE A 1 638 ? 1.469 -10.553 -16.198 1.00 86.50 638 PHE A CA 1
ATOM 4938 C C . PHE A 1 638 ? 0.615 -9.300 -16.437 1.00 86.50 638 PHE A C 1
ATOM 4940 O O . PHE A 1 638 ? 0.103 -8.706 -15.492 1.00 86.50 638 PHE A O 1
ATOM 4947 N N . GLN A 1 639 ? 0.416 -8.912 -17.701 1.00 81.94 639 GLN A N 1
ATOM 4948 C CA . GLN A 1 639 ? -0.408 -7.749 -18.052 1.00 81.94 639 GLN A CA 1
ATOM 4949 C C . GLN A 1 639 ? -1.899 -7.955 -17.739 1.00 81.94 639 GLN A C 1
ATOM 4951 O O . GLN A 1 639 ? -2.602 -6.978 -17.452 1.00 81.94 639 GLN A O 1
ATOM 4956 N N . GLN A 1 640 ? -2.365 -9.205 -17.778 1.00 78.69 640 GLN A N 1
ATOM 4957 C CA . GLN A 1 640 ? -3.732 -9.613 -17.450 1.00 78.69 640 GLN A CA 1
ATOM 4958 C C . GLN A 1 640 ? -3.987 -9.769 -15.948 1.00 78.69 640 GLN A C 1
ATOM 4960 O O . GLN A 1 640 ? -5.151 -9.836 -15.570 1.00 78.69 640 GLN A O 1
ATOM 4965 N N . ASN A 1 641 ? -2.954 -9.810 -15.099 1.00 69.25 641 ASN A N 1
ATOM 4966 C CA . ASN A 1 641 ? -3.142 -9.901 -13.652 1.00 69.25 641 ASN A CA 1
ATOM 4967 C C . ASN A 1 641 ? -3.870 -8.648 -13.143 1.00 69.25 641 ASN A C 1
ATOM 4969 O O . ASN A 1 641 ? -3.324 -7.539 -13.135 1.00 69.25 641 ASN A O 1
ATOM 4973 N N . GLU A 1 642 ? -5.153 -8.826 -12.817 1.00 54.97 642 GLU A N 1
ATOM 4974 C CA . GLU A 1 642 ? -6.074 -7.763 -12.410 1.00 54.97 642 GLU A CA 1
ATOM 4975 C C . GLU A 1 642 ? -5.811 -7.262 -10.998 1.00 54.97 642 GLU A C 1
ATOM 4977 O O . GLU A 1 642 ? -5.619 -8.076 -10.066 1.00 54.97 642 GLU A O 1
#

Radius of gyration: 28.48 Å; Cα contacts (8 Å, |Δi|>4): 1362; chains: 1; bounding box: 85×83×78 Å

pLDDT: mean 92.65, std 11.76, range [30.83, 98.88]

Foldseek 3Di:
DPPVVVVVVVVVVVVVVVVVVPPVPAWFWDKAWFDWDADPLQFIKTKIATQTQAFWDAQDKWKWKDKQLDGPDIGRQNPDPDPQRRHHGGMDMDRDLFFDADFQIKMKMAIRLVVRGDGLARQRRMDIAGGHGDDDAAWAKAQPDWAADPQQWIKTKIWTQGQAKADAFFWKWKFKAKQNHTQDTDTDTDGTAGYRTRMDIDADVVTDHHDAQIWIKMAIGGPDSNRHRGRSRHIFIFGPDPTDDCVLVVVVCVDPLQQQLQWDAFLVGIDTNVRDDPVLVVLLVVLLRCVRRVHDQPDPDQADADPPQWGALVLLSSQLSNLVSLLSNLQSVVVAVDHLSVDDSVQSNLRRPSVLQWDADNVVRIIHRDLVRQFLERLRHQSLLVSLCVVSVLRDRDLVSSLQSVLSNCLLFEDEDDPPDQQCVFQVDNGRHYLNCLSHPHPPHGNYANFQRRLSNNCSSNVSSNSFGWGWDWFAAPVGIAIWIDRPVVQKIAQTSRPSHDLLQRSLGQHQRSVQRIDGVVCCVDQTRAHDWDDDPHDIDDSNHSNNLSRLLSSNVSCQVRVPLSLLQQCLPPRLVSSLLCQQAHQDPNHGDHDNGGSDDNVVSVVSSVVSQVVLCVCCVNDNNSSSVSSNVSVVVSVPRD

Nearest PDB structures (foldseek):
  2ibg-assembly4_D  TM=3.268E-01  e=2.550E-04  Drosophila melanogaster
  7brs-assembly4_D  TM=2.568E-01  e=1.460E-02  Escherichia coli K-12
  5axg-assembly1_A  TM=2.753E-01  e=1.256E-01  Thermoanaerobacter pseudethanolicus ATCC 33223
  5axh-assembly1_A  TM=2.709E-01  e=1.077E-01  Thermoanaerobacter pseudethanolicus ATCC 33223
  4duw-assembly1_A  TM=2.469E-01  e=2.096E-01  Escherichia coli K-12

Secondary structure (DSSP, 8-state):
-HHHHHHHHHHHHHHHHHHHHS----PPP-EEEEEEEE-TT-EEEEEEEE-SSSPPPTT--EEEEEETTEEEEEEEGGG-S--GGGSTT-EEEEEEEEE--SSSEEEEEEETTT--S--S--TTSEEEEEE-PPP--S--EEEEEEEE-TT-BEEEEEEE-SSSPPPTTEEEEEEEEETTEEEEEE-PEEPP--TTT-EEEE--SSPPB--TTEEEEEEEEESSTTS-S--SS-EEEEEETT-S-SHHHHHHHHSHHHHHH-EEEETTEEEEGGGS-HHHHHHHHHHHHHHHTTPPPS-SSSPPPBTTTBEEHHHHHHHHHHHHHHHHHHHHTT-SSS-GGGS-HHHHHHHHBGGGT-EEETTTTEEE--TTTT-S-B---HHHHHHHHHHTT---SSHHHHHHHHHHHHHHH-EEPPTT--HHHHHS-SSSPBHHHHHSPBTT---EE-HHHHHHHHHHHHHGGGT---EEEEEEETTEEEEEEEEGGGTEE-SSTTGGG-GGG--SSSPPPGGGG-B-HHHHIIIIISPPPPEETTEE--HHHHHHHHHHHHHHHHHHHTT-HHHHHHHHHH-HHHHHHHTTS-EETTEE---SS-SS-HHHHHHHHHHHHHHHHHHTTT-HHHHHHHHHHHHHHHHH--

Mean predicted aligned error: 6.37 Å

=== Feature glossary ===
Feature key, reading from the visual/contextual features back to the raw sequence:

Rendered structure images. Structure images are PyMOL renders from six orthogonal camera directions. Cartoon representation draws helices as coils and strands as arrows; sticks shows the backbone as bonds; surface shows the solvent-excluded envelope. Rainbow coloring maps sequence position to hue (blue→red, N→C); chain coloring assigns a distinct color per polypeptide.

Contact-map, Ramachandran, and PAE plots. Three diagnostic plots accompany the record. The Cα contact map visualizes the tertiary structure as a 2D adjacency matrix (8 Å cutoff, sequence-local contacts suppressed). The Ramachandran plot shows the distribution of backbone (φ, ψ) torsions, with points in the α and β basins reflecting secondary structure content. The PAE plot shows AlphaFold's inter-residue confidence as a color matrix.

InterPro / GO / CATH / organism. The annotation block draws on four external resources. InterPro: which protein families and domains the sequence belongs to. GO: standardized terms for what the protein does, what process it participates in, and where in the cell it acts. CATH: which structural fold it has in the CATH hierarchy. Organism: the species of origin.

Nearest PDB structures. Structural nearest neighbors (via Foldseek easy-search vs the PDB). Reported per hit: target PDB id, E-value, and alignment TM-score. A TM-score above ~0.5 is the conventional threshold for 'same fold'.

Predicted aligned error. Predicted aligned error is AlphaFold's pairwise confidence. Unlike pLDDT (per-residue), PAE is per-residue-pair and captures whether two parts of the structure are correctly placed relative to each other. Units are ångströms of expected positional error.

Solvent-accessible surface area. SASA measures how much of the protein is reachable by solvent. It is computed by rolling a water-sized probe over the atomic surface and summing the exposed area (Å²). Per-residue SASA distinguishes core (buried, low SASA) from surface (exposed, high SASA) residues; total SASA is a whole-molecule size measure.

B-factor. Crystallographic B-factors measure how much each atom's electron density is smeared out, in Å². They rise in mobile loops and surface residues and fall in the buried interior. In AlphaFold models this column is repurposed to hold pLDDT instead.

pLDDT. For AlphaFold models, the B-factor field carries pLDDT — the model's own estimate of local accuracy on a 0–100 scale. Regions with pLDDT<50 should be treated as essentially unmodeled; they often correspond to intrinsically disordered segments.

Backbone torsions (φ/ψ). φ (phi) and ψ (psi) are the two rotatable backbone dihedrals per residue: φ is the C(i-1)–N–Cα–C torsion, ψ is the N–Cα–C–N(i+1) torsion, both in degrees on (−180°, 180°]. α-helical residues c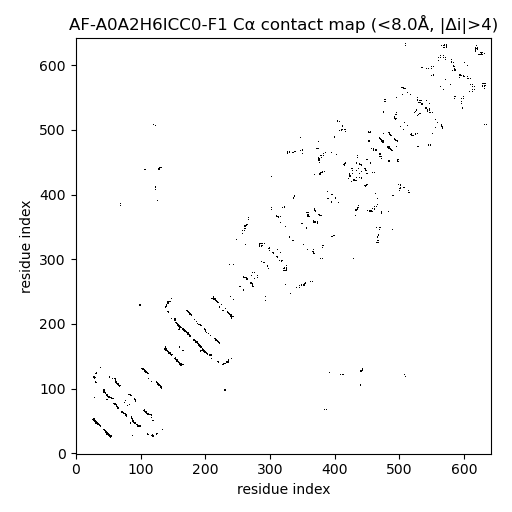luster near (−60°, −45°); β-strand residues near (−120°, +130°). A Ramachandran plot is simply a scatter of (φ, ψ) for every residue.

Radius of gyration, Cα contacts, bounding box. Radius of gyration (Rg) is the root-mean-square distance of Cα atoms from their centroid — a single number for overall size and compactness. A globular domain of N residues has Rg ≈ 2.2·N^0.38 Å; an extended or disordered chain has a much larger Rg. The Cα contact count is the number of residue pairs whose Cα atoms are within 8 Å and are more than four positions apart in sequence — a standard proxy for tertiary packing density. The bounding box is the smallest axis-aligned box enclosing all Cα atoms.

Secondary structure (3-state, P-SEA). Three-state secondary structure (P-SEA) collapses the eight DSSP classes into helix (a), strand (b), and coil (c). P-SEA assigns these from Cα geometry alone — distances and angles — without requiring backbone oxygens, so it works on any Cα trace.

Secondary structure (8-state, DSSP). Secondary structure is the local, repeating backbone conformation. DSSP classifies it into eight states by reading the hydrogen-bond network: three helix types (H, G, I), two β types (E, B), two non-regular types (T, S), and unstructured coil (-).

Foldseek 3Di. The Foldseek 3Di string encodes local tertiary geometry as a 20-letter alphabet — one character per residue — derived from the relative positions of nearby Cα atoms. Unlike the amino-acid sequence, 3Di is a direct function of the 3D structure, so two proteins with the same fold have similar 3Di strings even at low sequence identity.

mmCIF coordinates. Structure coordinates are given as an mmCIF _atom_site loop: one row per atom with element, residue name, chain id, sequence number, and x/y/z position in Å. Only the four main-chain atoms per residue are included here; side chains are omitted to keep the record compact.

Sequence. This is the polypeptide sequence — one letter per residue, N-terminus first. Length ranges from a few dozen residues for small domains to over a thousand for large multi-domain proteins.